Protein AF-A0A1Y4E0X8-F1 (afdb_monomer)

Solvent-accessible surface area (backbone atoms only — not comparable to full-atom values): 21420 Å² total; per-residue (Å²): 128,78,80,80,77,71,73,82,82,78,72,75,90,82,81,63,58,83,74,52,47,61,53,44,52,54,48,51,46,32,25,56,61,31,50,61,49,74,66,52,48,53,46,48,43,53,48,13,57,35,40,37,44,26,56,31,36,30,17,89,86,7,57,46,19,72,72,68,76,46,65,45,59,76,66,28,50,61,34,52,53,50,47,47,72,42,53,36,36,41,10,52,55,44,8,28,52,52,10,27,52,53,22,53,77,69,72,44,65,35,83,57,36,13,52,48,11,38,52,33,38,51,48,42,49,71,73,42,78,41,96,90,70,42,78,42,63,63,47,58,59,28,4,49,77,16,34,64,48,15,49,55,35,8,56,50,39,40,51,46,27,51,55,38,63,69,38,69,88,46,41,55,81,70,64,89,88,52,58,68,73,62,36,54,56,55,26,41,45,52,21,49,50,53,36,42,48,52,34,42,50,52,34,52,55,27,50,76,73,73,46,51,55,57,58,50,43,42,62,74,46,48,49,57,51,47,54,43,61,67,29,75,66,38,39,51,54,52,50,44,50,42,38,50,35,39,25,66,66,38,69,34,64,30,48,48,40,54,64,49,47,60,53,17,44,33,32,21,48,54,17,32,54,27,47,73,71,74,42,81,58,79,46,72,67,20,56,43,42,45,37,21,35,31,23,33,9,12,78,37,26,37,39,20,45,33,50,25,36,67,74,68,52,85,52,65,69,61,42,50,39,30,60,65,22,44,65,46,12,48,36,27,41,25,61,58,42,42,72,62,39,78,34,42,76,25,72,72,48,35,52,41,26,34,49,34,23,52,50,11,46,52,53,46,47,50,34,34,78,72,62,50,14,50,61,41,42,33,54,46,45,70,50,40,39,33,46,58,32,27,18,49,13,26,60,63,27,63,39,21,29,52,48,30,50,50,39,44,52,52,29,20,61,58,29,38,63,46,49,52,51,58,61,51,57,50,66,62,72,80,103

Nearest PDB structures (foldseek):
  3qnq-assembly2_C  TM=8.781E-01  e=4.950E-21  Bacillus cereus ATCC 10987
  6fmr-assembly1_A  TM=1.402E-01  e=3.429E-01  Streptococcus thermophilus LMG 18311
  8zfq-assembly1_B-2  TM=2.681E-01  e=4.542E+00  Homo sapiens

Sequence (431 aa):
METLWSAPYSCSQKEVHPVASKNYELVSFIRESGTASPAEIAERFSVGTRTVYNSVILGDGGILNALFGTPFTEAQQLGAAISSASMSVLALLLSFTVARVLAENYGLDTSIADTCSVVCFLCLTPFVTSDDWGEVVATSYLGSTGMFTAIITSLLAVEVYRFFMSFKALVIKMPDEVPPAIARSINAIIPVTLTVIVFGLVRVATNLAGTPVNDLITTFVQAPVLSLVSSPVGVAVIYFLYMLLWGFGIHSAGIMNGVLEPLYLISLNANAEAIAAGEAATNVLTKPFLDSVAFMGGAGNMLALVVAILIISRRQDYRTIAKIGFVPGLFNISEPIMFGLPVVMNPILIVPMILVTLAGLGIGALATVTGFMGYTYVLTPWITPPLLGGLLSTGLNIGAVITCAVIFVVSVLIYMPFVKAMDAAVTTEEK

Structure (mmCIF, N/CA/C/O backbone):
data_AF-A0A1Y4E0X8-F1
#
_entry.id   AF-A0A1Y4E0X8-F1
#
loop_
_atom_site.group_PDB
_atom_site.id
_atom_site.type_symbol
_atom_site.label_atom_id
_atom_site.label_alt_id
_atom_site.label_comp_id
_atom_site.label_asym_id
_atom_site.label_entity_id
_atom_site.label_seq_id
_atom_site.pdbx_PDB_ins_code
_atom_site.Cartn_x
_atom_site.Cartn_y
_atom_site.Cartn_z
_atom_site.occupancy
_atom_site.B_iso_or_equiv
_atom_site.auth_seq_id
_atom_site.auth_comp_id
_atom_site.auth_asym_id
_atom_site.auth_atom_id
_atom_site.pdbx_PDB_model_num
ATOM 1 N N . MET A 1 1 ? -1.841 -25.509 9.424 1.00 30.50 1 MET A N 1
ATOM 2 C CA . MET A 1 1 ? -2.008 -24.135 8.898 1.00 30.50 1 MET A CA 1
ATOM 3 C C . MET A 1 1 ? -2.381 -24.115 7.412 1.00 30.50 1 MET A C 1
ATOM 5 O O . MET A 1 1 ? -3.008 -23.153 7.006 1.00 30.50 1 MET A O 1
ATOM 9 N N . GLU A 1 2 ? -2.127 -25.177 6.631 1.00 22.92 2 GLU A N 1
ATOM 10 C CA . GLU A 1 2 ? -2.588 -25.302 5.226 1.00 22.92 2 GLU A CA 1
ATOM 11 C C . GLU A 1 2 ? -4.078 -25.668 5.051 1.00 22.92 2 GLU A C 1
ATOM 13 O O . GLU A 1 2 ? -4.635 -25.503 3.975 1.00 22.92 2 GLU A O 1
ATOM 18 N N . THR A 1 3 ? -4.771 -26.121 6.098 1.00 24.50 3 THR A N 1
ATOM 19 C CA . THR A 1 3 ? -6.153 -26.634 6.004 1.00 24.50 3 THR A CA 1
ATOM 20 C C . THR A 1 3 ? -7.260 -25.585 6.166 1.00 24.50 3 THR A C 1
ATOM 22 O O . THR A 1 3 ? -8.432 -25.940 6.120 1.00 24.50 3 THR A O 1
ATOM 25 N N . LEU A 1 4 ? -6.923 -24.301 6.342 1.00 24.98 4 LEU A N 1
ATOM 26 C CA . LEU A 1 4 ? -7.908 -23.204 6.418 1.00 24.98 4 LEU A CA 1
ATOM 27 C C . LEU A 1 4 ? -8.063 -22.426 5.099 1.00 24.98 4 LEU A C 1
ATOM 29 O O . LEU A 1 4 ? -8.982 -21.625 4.979 1.00 24.98 4 LEU A O 1
ATOM 33 N N . TRP A 1 5 ? -7.213 -22.696 4.103 1.00 27.72 5 TRP A N 1
ATOM 34 C CA . TRP A 1 5 ? -7.250 -22.051 2.782 1.00 27.72 5 TRP A CA 1
ATOM 35 C C . TRP A 1 5 ? -7.948 -22.895 1.700 1.00 27.72 5 TRP A C 1
ATOM 37 O O . TRP A 1 5 ? -8.078 -22.454 0.563 1.00 27.72 5 TRP A O 1
ATOM 47 N N . SER A 1 6 ? -8.433 -24.094 2.036 1.00 25.33 6 SER A N 1
ATOM 48 C CA . SER A 1 6 ? -9.014 -25.059 1.091 1.00 25.33 6 SER A CA 1
ATOM 49 C C . SER A 1 6 ? -10.540 -25.205 1.201 1.00 25.33 6 SER A C 1
ATOM 51 O O . SER A 1 6 ? -11.072 -26.310 1.103 1.00 25.33 6 SER A O 1
ATOM 53 N N . ALA A 1 7 ? -11.275 -24.103 1.380 1.00 24.39 7 ALA A N 1
ATOM 54 C CA . ALA A 1 7 ? -12.729 -24.121 1.205 1.00 24.39 7 ALA A CA 1
ATOM 55 C C . ALA A 1 7 ? -13.078 -23.980 -0.295 1.00 24.39 7 ALA A C 1
ATOM 57 O O . ALA A 1 7 ? -12.732 -22.964 -0.906 1.00 24.39 7 ALA A O 1
ATOM 58 N N . PRO A 1 8 ? -13.757 -24.960 -0.919 1.00 29.34 8 PRO A N 1
ATOM 59 C CA . PRO A 1 8 ? -14.080 -24.911 -2.335 1.00 29.34 8 PRO A CA 1
ATOM 60 C C . PRO A 1 8 ? -15.338 -24.062 -2.538 1.00 29.34 8 PRO A C 1
ATOM 62 O O . PRO A 1 8 ? -16.456 -24.554 -2.421 1.00 29.34 8 PRO A O 1
ATOM 65 N N . TYR A 1 9 ? -15.184 -22.787 -2.892 1.00 29.61 9 TYR A N 1
ATOM 66 C CA . TYR A 1 9 ? -16.285 -22.046 -3.512 1.00 29.61 9 TYR A CA 1
ATOM 67 C C . TYR A 1 9 ? -16.319 -22.368 -5.007 1.00 29.61 9 TYR A C 1
ATOM 69 O O . TYR A 1 9 ? -15.862 -21.601 -5.852 1.00 29.61 9 TYR A O 1
ATOM 77 N N . SER A 1 10 ? -16.862 -23.540 -5.339 1.00 28.20 10 SER A N 1
ATOM 78 C CA . SER A 1 10 ? -17.261 -23.872 -6.704 1.00 28.20 10 SER A CA 1
ATOM 79 C C . SER A 1 10 ? -18.557 -23.130 -7.044 1.00 28.20 10 SER A C 1
ATOM 81 O O . SER A 1 10 ? -19.648 -23.693 -6.957 1.00 28.20 10 SER A O 1
ATOM 83 N N . CYS A 1 11 ? -18.459 -21.862 -7.439 1.00 27.19 11 CYS A N 1
ATOM 84 C CA . CYS A 1 11 ? -19.499 -21.285 -8.285 1.00 27.19 11 CYS A CA 1
ATOM 85 C C . CYS A 1 11 ? -19.270 -21.853 -9.691 1.00 27.19 11 CYS A C 1
ATOM 87 O O . CYS A 1 11 ? -18.208 -21.654 -10.282 1.00 27.19 11 CYS A O 1
ATOM 89 N N . SER A 1 12 ? -20.203 -22.668 -10.183 1.00 27.20 12 SER A N 1
ATOM 90 C CA . SER A 1 12 ? -20.061 -23.382 -11.4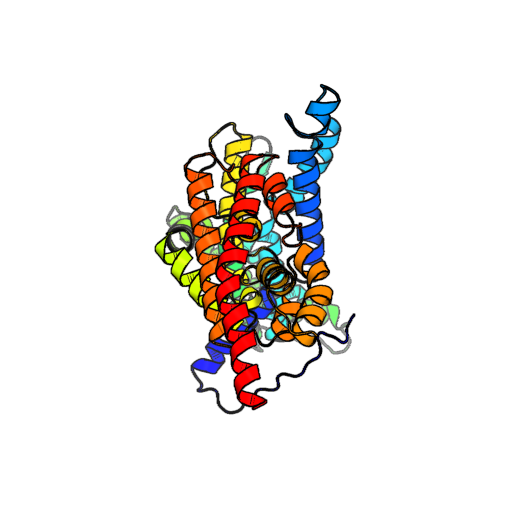51 1.00 27.20 12 SER A CA 1
ATOM 91 C C . SER A 1 12 ? -19.784 -22.412 -12.603 1.00 27.20 12 SER A C 1
ATOM 93 O O . SER A 1 12 ? -20.603 -21.542 -12.889 1.00 27.20 12 SER A O 1
ATOM 95 N N . GLN A 1 13 ? -18.670 -22.615 -13.310 1.00 34.91 13 GLN A N 1
ATOM 96 C CA . GLN A 1 13 ? -18.191 -21.831 -14.461 1.00 34.91 13 GLN A CA 1
ATOM 97 C C . GLN A 1 13 ? -19.121 -21.808 -15.700 1.00 34.91 13 GLN A C 1
ATOM 99 O O . GLN A 1 13 ? -18.680 -21.460 -16.792 1.00 34.91 13 GLN A O 1
ATOM 104 N N . LYS A 1 14 ? -20.393 -22.208 -15.598 1.00 28.78 14 LYS A N 1
ATOM 105 C CA . LYS A 1 14 ? -21.237 -22.467 -16.776 1.00 28.78 14 LYS A CA 1
ATOM 106 C C . LYS A 1 14 ? -22.187 -21.346 -17.197 1.00 28.78 14 LYS A C 1
ATOM 108 O O . LYS A 1 14 ? -22.789 -21.486 -18.254 1.00 28.78 14 LYS A O 1
ATOM 113 N N . GLU A 1 15 ? -22.282 -20.229 -16.475 1.00 34.38 15 GLU A N 1
ATOM 114 C CA . GLU A 1 15 ? -23.255 -19.169 -16.813 1.00 34.38 15 GLU A CA 1
ATOM 115 C C . GLU A 1 15 ? -22.684 -17.745 -16.745 1.00 34.38 15 GLU A C 1
ATOM 117 O O . GLU A 1 15 ? -23.309 -16.826 -16.223 1.00 34.38 15 GLU A O 1
ATOM 122 N N . VAL A 1 16 ? -21.490 -17.527 -17.300 1.00 39.81 16 VAL A N 1
ATOM 123 C CA . VAL A 1 16 ? -20.944 -16.172 -17.461 1.00 39.81 16 VAL A CA 1
ATOM 124 C C . VAL A 1 16 ? -20.907 -15.822 -18.948 1.00 39.81 16 VAL A C 1
ATOM 126 O O . VAL A 1 16 ? -20.209 -16.451 -19.737 1.00 39.81 16 VAL A O 1
ATOM 129 N N . HIS A 1 17 ? -21.706 -14.821 -19.327 1.00 33.09 17 HIS A N 1
ATOM 130 C CA . HIS A 1 17 ? -21.802 -14.257 -20.678 1.00 33.09 17 HIS A CA 1
ATOM 131 C C . HIS A 1 17 ? -20.389 -13.980 -21.261 1.00 33.09 17 HIS A C 1
ATOM 133 O O . HIS A 1 17 ? -19.529 -13.516 -20.510 1.00 33.09 17 HIS A O 1
ATOM 139 N N . PRO A 1 18 ? -20.119 -14.166 -22.572 1.00 32.75 18 PRO A N 1
ATOM 140 C CA . PRO A 1 18 ? -18.762 -14.103 -23.158 1.00 32.75 18 PRO A CA 1
ATOM 141 C C . PRO A 1 18 ? -17.970 -12.800 -22.929 1.00 32.75 18 PRO A C 1
ATOM 143 O O . PRO A 1 18 ? -16.755 -12.761 -23.093 1.00 32.75 18 PRO A O 1
ATOM 146 N N . VAL A 1 19 ? -18.656 -11.711 -22.572 1.00 33.28 19 VAL A N 1
ATOM 147 C CA . VAL A 1 19 ? -18.046 -10.410 -22.240 1.00 33.28 19 VAL A CA 1
ATOM 148 C C . VAL A 1 19 ? -17.583 -10.364 -20.778 1.00 33.28 19 VAL A C 1
ATOM 150 O O . VAL A 1 19 ? -16.605 -9.698 -20.453 1.00 33.28 19 VAL A O 1
ATOM 153 N N . ALA A 1 20 ? -18.245 -11.107 -19.892 1.00 29.34 20 ALA A N 1
ATOM 154 C CA . ALA A 1 20 ? -17.887 -11.206 -18.487 1.00 29.34 20 ALA A CA 1
ATOM 155 C C . ALA A 1 20 ? -16.777 -12.242 -18.236 1.00 29.34 20 ALA A C 1
ATOM 157 O O . ALA A 1 20 ? -16.026 -12.054 -17.290 1.00 29.34 20 ALA A O 1
ATOM 158 N N . SER A 1 21 ? -16.577 -13.253 -19.096 1.00 31.05 21 SER A N 1
ATOM 159 C CA . SER A 1 21 ? -15.474 -14.222 -18.942 1.00 31.05 21 SER A CA 1
ATOM 160 C C . SER A 1 21 ? -14.084 -13.605 -19.163 1.00 31.05 21 SER A C 1
ATOM 162 O O . SER A 1 21 ? -13.185 -13.851 -18.368 1.00 31.05 21 SER A O 1
ATOM 164 N N . LYS A 1 22 ? -13.918 -12.726 -20.164 1.00 35.12 22 LYS A N 1
ATOM 165 C CA . LYS A 1 22 ? -12.652 -11.997 -20.398 1.00 35.12 22 LYS A CA 1
ATOM 166 C C . LYS A 1 22 ? -12.319 -10.994 -19.290 1.00 35.12 22 LYS A C 1
ATOM 168 O O . LYS A 1 22 ? -11.162 -10.847 -18.916 1.00 35.12 22 LYS A O 1
ATOM 173 N N . ASN A 1 23 ? -13.333 -10.318 -18.749 1.00 36.16 23 ASN A N 1
ATOM 174 C CA . ASN A 1 23 ? -13.146 -9.420 -17.607 1.00 36.16 23 ASN A CA 1
ATOM 175 C C . ASN A 1 23 ? -12.895 -10.204 -16.311 1.00 36.16 23 ASN A C 1
ATOM 177 O O . ASN A 1 23 ? -12.172 -9.723 -15.445 1.00 36.16 23 ASN A O 1
ATOM 181 N N . TYR A 1 24 ? -13.447 -11.415 -16.185 1.00 35.25 24 TYR A N 1
ATOM 182 C CA . TYR A 1 24 ? -13.204 -12.290 -15.043 1.00 35.25 24 TYR A CA 1
ATOM 183 C C . TYR A 1 24 ? -11.767 -12.806 -15.020 1.00 35.25 24 TYR A C 1
ATOM 185 O O . TYR A 1 24 ? -11.182 -12.793 -13.950 1.00 35.25 24 TYR A O 1
ATOM 193 N N . GLU A 1 25 ? -11.181 -13.171 -16.167 1.00 39.72 25 GLU A N 1
ATOM 194 C CA . GLU A 1 25 ? -9.767 -13.577 -16.260 1.00 39.72 25 GLU A CA 1
ATOM 195 C C . GLU A 1 25 ? -8.813 -12.449 -15.856 1.00 39.72 25 GLU A C 1
ATOM 197 O O . GLU A 1 25 ? -7.894 -12.680 -15.079 1.00 39.72 25 GLU A O 1
ATOM 202 N N . LEU A 1 26 ? -9.057 -11.213 -16.308 1.00 38.06 26 LEU A N 1
ATOM 203 C CA . LEU A 1 26 ? -8.239 -10.059 -15.923 1.00 38.06 26 LEU A CA 1
ATOM 204 C C . LEU A 1 26 ? -8.393 -9.723 -14.430 1.00 38.06 26 LEU A C 1
ATOM 206 O O . LEU A 1 26 ? -7.417 -9.399 -13.763 1.00 38.06 26 LEU A O 1
ATOM 210 N N . VAL A 1 27 ? -9.608 -9.818 -13.883 1.00 35.59 27 VAL A N 1
ATOM 211 C CA . VAL A 1 27 ? -9.885 -9.542 -12.462 1.00 35.59 27 VAL A CA 1
ATOM 212 C C . VAL A 1 27 ? -9.401 -10.678 -11.554 1.00 35.59 27 VAL A C 1
ATOM 214 O O . VAL A 1 27 ? -8.907 -10.400 -10.462 1.00 35.59 27 VAL A O 1
ATOM 217 N N . SER A 1 28 ? -9.487 -11.942 -11.979 1.00 36.09 28 SER A N 1
ATOM 218 C CA . SER A 1 28 ? -8.912 -13.089 -11.265 1.00 36.09 28 SER A CA 1
ATOM 219 C C . SER A 1 28 ? -7.389 -13.071 -11.323 1.00 36.09 28 SER A C 1
ATOM 221 O O . SER A 1 28 ? -6.748 -13.369 -10.323 1.00 36.09 28 SER A O 1
ATOM 223 N N . PHE A 1 29 ? -6.821 -12.631 -12.445 1.00 45.03 29 PHE A N 1
ATOM 224 C CA . PHE A 1 29 ? -5.398 -12.366 -12.597 1.00 45.03 29 PHE A CA 1
ATOM 225 C C . PHE A 1 29 ? -4.934 -11.214 -11.695 1.00 45.03 29 PHE A C 1
ATOM 227 O O . PHE A 1 29 ? -3.963 -11.377 -10.966 1.00 45.03 29 PHE A O 1
ATOM 234 N N . ILE A 1 30 ? -5.657 -10.085 -11.639 1.00 35.53 30 ILE A N 1
ATOM 235 C CA . ILE A 1 30 ? -5.370 -9.010 -10.672 1.00 35.53 30 ILE A CA 1
ATOM 236 C C . ILE A 1 30 ? -5.469 -9.554 -9.239 1.00 35.53 30 ILE A C 1
ATOM 238 O O . ILE A 1 30 ? -4.608 -9.259 -8.417 1.00 35.53 30 ILE A O 1
ATOM 242 N N . ARG A 1 31 ? -6.454 -10.415 -8.957 1.00 39.81 31 ARG A N 1
ATOM 243 C CA . ARG A 1 31 ? -6.625 -11.069 -7.653 1.00 39.81 31 ARG A CA 1
ATOM 244 C C . ARG A 1 31 ? -5.443 -11.964 -7.263 1.00 39.81 31 ARG A C 1
ATOM 246 O O . ARG A 1 31 ? -5.019 -11.917 -6.115 1.00 39.81 31 ARG A O 1
ATOM 253 N N . GLU A 1 32 ? -4.926 -12.759 -8.193 1.00 40.31 32 GLU A N 1
ATOM 254 C CA . GLU A 1 32 ? -3.782 -13.664 -7.981 1.00 40.31 32 GLU A CA 1
ATOM 255 C C . GLU A 1 32 ? -2.438 -12.922 -7.994 1.00 40.31 32 GLU A C 1
ATOM 257 O O . GLU A 1 32 ? -1.543 -13.247 -7.222 1.00 40.31 32 GLU A O 1
ATOM 262 N N . SER A 1 33 ? -2.315 -11.852 -8.781 1.00 36.56 33 SER A N 1
ATOM 263 C CA . SER A 1 33 ? -1.169 -10.931 -8.732 1.00 36.56 33 SER A CA 1
ATOM 264 C C . SER A 1 33 ? -1.169 -10.041 -7.476 1.00 36.56 33 SER A C 1
ATOM 266 O O . SER A 1 33 ? -0.126 -9.545 -7.064 1.00 36.56 33 SER A O 1
ATOM 268 N N . GLY A 1 34 ? -2.336 -9.847 -6.846 1.00 35.53 34 GLY A N 1
ATOM 269 C CA . GLY A 1 34 ? -2.512 -9.137 -5.577 1.00 35.53 34 GLY A CA 1
ATOM 270 C C . GLY A 1 34 ? -2.310 -10.018 -4.341 1.00 35.53 34 GLY A C 1
ATOM 271 O O . GLY A 1 34 ? -2.063 -9.494 -3.251 1.00 35.53 34 GLY A O 1
ATOM 272 N N . THR A 1 35 ? -2.376 -11.349 -4.479 1.00 38.19 35 THR A N 1
ATOM 273 C CA . THR A 1 35 ? -1.882 -12.271 -3.451 1.00 38.19 35 THR A CA 1
ATOM 274 C C . THR A 1 35 ? -0.369 -12.309 -3.540 1.00 38.19 35 THR A C 1
ATOM 276 O O . THR A 1 35 ? 0.193 -13.106 -4.284 1.00 38.19 35 THR A O 1
ATOM 279 N N . ALA A 1 36 ? 0.276 -11.414 -2.790 1.00 39.56 36 ALA A N 1
ATOM 280 C CA . ALA A 1 36 ? 1.721 -11.398 -2.649 1.00 39.56 36 ALA A CA 1
ATOM 281 C C . ALA A 1 36 ? 2.215 -12.828 -2.386 1.00 39.56 36 ALA A C 1
ATOM 283 O O . ALA A 1 36 ? 1.781 -13.479 -1.427 1.00 39.56 36 ALA A O 1
ATOM 284 N N . SER A 1 37 ? 3.090 -13.332 -3.253 1.00 42.19 37 SER A N 1
ATOM 285 C CA . SER A 1 37 ? 3.738 -14.624 -3.049 1.00 42.19 37 SER A CA 1
ATOM 286 C C . SER A 1 37 ? 4.379 -14.660 -1.651 1.00 42.19 37 SER A C 1
ATOM 288 O O . SER A 1 37 ? 4.743 -13.611 -1.109 1.00 42.19 37 SER A O 1
ATOM 290 N N . PRO A 1 38 ? 4.581 -15.835 -1.029 1.00 36.41 38 PRO A N 1
ATOM 291 C CA . PRO A 1 38 ? 5.284 -15.914 0.253 1.00 36.41 38 PRO A CA 1
ATOM 292 C C . PRO A 1 38 ? 6.636 -15.176 0.252 1.00 36.41 38 PRO A C 1
ATOM 294 O O . PRO A 1 38 ? 7.039 -14.635 1.280 1.00 36.41 38 PRO A O 1
ATOM 297 N N . ALA A 1 39 ? 7.296 -15.100 -0.910 1.00 35.91 39 ALA A N 1
ATOM 298 C CA . ALA A 1 39 ? 8.505 -14.313 -1.126 1.00 35.91 39 ALA A CA 1
ATOM 299 C C . ALA A 1 39 ? 8.250 -12.797 -1.054 1.00 35.91 39 ALA A C 1
ATOM 301 O O . ALA A 1 39 ? 8.966 -12.114 -0.330 1.00 35.91 39 ALA A O 1
ATOM 302 N N . GLU A 1 40 ? 7.212 -12.272 -1.709 1.00 46.50 40 GLU A N 1
ATOM 303 C CA . GLU A 1 40 ? 6.833 -10.850 -1.626 1.00 46.50 40 GLU A CA 1
ATOM 304 C C . GLU A 1 40 ? 6.353 -10.461 -0.223 1.00 46.50 40 GLU A C 1
ATOM 306 O O . GLU A 1 40 ? 6.643 -9.364 0.246 1.00 46.50 40 GLU A O 1
ATOM 311 N N . ILE A 1 41 ? 5.651 -11.347 0.490 1.00 44.16 41 ILE A N 1
ATOM 312 C CA . ILE A 1 41 ? 5.268 -11.107 1.891 1.00 44.16 41 ILE A CA 1
ATOM 313 C C . ILE A 1 41 ? 6.518 -11.048 2.776 1.00 44.16 41 ILE A C 1
ATOM 315 O O . ILE A 1 41 ? 6.646 -10.133 3.592 1.00 44.16 41 ILE A O 1
ATOM 319 N N . ALA A 1 42 ? 7.449 -11.992 2.611 1.00 42.44 42 ALA A N 1
ATOM 320 C CA . ALA A 1 42 ? 8.708 -12.010 3.352 1.00 42.44 42 ALA A CA 1
ATOM 321 C C . ALA A 1 42 ? 9.587 -10.793 3.025 1.00 42.44 42 ALA A C 1
ATOM 323 O O . ALA A 1 42 ? 10.203 -10.215 3.924 1.00 42.44 42 ALA A O 1
ATOM 324 N N . GLU A 1 43 ? 9.604 -10.364 1.765 1.00 53.09 43 GLU A N 1
ATOM 325 C CA . GLU A 1 43 ? 10.291 -9.157 1.324 1.00 53.09 43 GLU A CA 1
ATOM 326 C C . GLU A 1 43 ? 9.659 -7.914 1.952 1.00 53.09 43 GLU A C 1
ATOM 328 O O . GLU A 1 43 ? 10.338 -7.196 2.681 1.00 53.09 43 GLU A O 1
ATOM 333 N N . ARG A 1 44 ? 8.351 -7.695 1.777 1.00 54.06 44 ARG A N 1
ATOM 334 C CA . ARG A 1 44 ? 7.623 -6.551 2.355 1.00 54.06 44 ARG A CA 1
ATOM 335 C C . ARG A 1 44 ? 7.767 -6.492 3.875 1.00 54.06 44 ARG A C 1
ATOM 337 O O . ARG A 1 44 ? 7.913 -5.409 4.443 1.00 54.06 44 ARG A O 1
ATOM 344 N N . PHE A 1 45 ? 7.778 -7.647 4.539 1.00 53.94 45 PHE A N 1
ATOM 345 C CA . PHE A 1 45 ? 8.038 -7.742 5.973 1.00 53.94 45 PHE A CA 1
ATOM 346 C C . PHE A 1 45 ? 9.485 -7.362 6.329 1.00 53.94 45 PHE A C 1
ATOM 348 O O . PHE A 1 45 ? 9.700 -6.600 7.274 1.00 53.94 45 PHE A O 1
ATOM 355 N N . SER A 1 46 ? 10.475 -7.844 5.569 1.00 53.22 46 SER A N 1
ATOM 356 C CA . SER A 1 46 ? 11.894 -7.493 5.740 1.00 53.22 46 SER A CA 1
ATOM 357 C C . SER A 1 46 ? 12.142 -5.999 5.517 1.00 53.22 46 SER A C 1
ATOM 359 O O . SER A 1 46 ? 12.815 -5.367 6.332 1.00 53.22 46 SER A O 1
ATOM 361 N N . VAL A 1 47 ? 11.556 -5.419 4.467 1.00 57.75 47 VAL A N 1
ATOM 362 C CA . VAL A 1 47 ? 11.651 -3.988 4.152 1.00 57.75 47 VAL A CA 1
ATOM 363 C C . VAL A 1 47 ? 11.023 -3.176 5.273 1.00 57.75 47 VAL A C 1
ATOM 365 O O . VAL A 1 47 ? 11.721 -2.386 5.901 1.00 57.75 47 VAL A O 1
ATOM 368 N N . GLY A 1 48 ? 9.759 -3.439 5.616 1.00 57.50 48 GLY A N 1
ATOM 369 C CA . GLY A 1 48 ? 9.062 -2.642 6.622 1.00 57.50 48 GLY A CA 1
ATOM 370 C C . GLY A 1 48 ? 9.695 -2.720 8.014 1.00 57.50 48 GLY A C 1
ATOM 371 O O . GLY A 1 48 ? 9.862 -1.703 8.686 1.00 57.50 48 GLY A O 1
ATOM 372 N N . THR A 1 49 ? 10.149 -3.904 8.436 1.00 58.59 49 THR A N 1
ATOM 373 C CA . THR A 1 49 ? 10.846 -4.066 9.727 1.00 58.59 49 THR A CA 1
ATOM 374 C C . THR A 1 49 ? 12.167 -3.289 9.762 1.00 58.59 49 THR A C 1
ATOM 376 O O . THR A 1 49 ? 12.548 -2.743 10.800 1.00 58.59 49 THR A O 1
ATOM 379 N N . ARG A 1 50 ? 12.872 -3.191 8.630 1.00 61.75 50 ARG A N 1
ATOM 380 C CA . ARG A 1 50 ? 14.159 -2.486 8.546 1.00 61.75 50 ARG A CA 1
ATOM 381 C C . ARG A 1 50 ? 14.003 -0.987 8.354 1.00 61.75 50 ARG A C 1
ATOM 383 O O . ARG A 1 50 ? 14.779 -0.251 8.955 1.00 61.75 50 ARG A O 1
ATOM 390 N N . THR A 1 51 ? 13.016 -0.522 7.589 1.00 62.78 51 THR A N 1
ATOM 391 C CA . THR A 1 51 ? 12.704 0.911 7.500 1.00 62.78 51 THR A CA 1
ATOM 392 C C . THR A 1 51 ? 12.354 1.444 8.886 1.00 62.78 51 THR A C 1
ATOM 394 O O . THR A 1 51 ? 12.900 2.461 9.299 1.00 62.78 51 THR A O 1
ATOM 397 N N . VAL A 1 52 ? 11.573 0.695 9.673 1.00 63.56 52 VAL A N 1
ATOM 398 C CA . VAL A 1 52 ? 11.369 1.002 11.097 1.00 63.56 52 VAL A CA 1
ATOM 399 C C . VAL A 1 52 ? 12.702 1.033 11.854 1.00 63.56 52 VAL A C 1
ATOM 401 O O . VAL A 1 52 ? 12.997 2.003 12.544 1.00 63.56 52 VAL A O 1
ATOM 404 N N . TYR A 1 53 ? 13.556 0.021 11.713 1.00 66.81 53 TYR A N 1
ATOM 405 C CA . TYR A 1 53 ? 14.828 -0.007 12.438 1.00 66.81 53 TYR A CA 1
ATOM 406 C C . TYR A 1 53 ? 15.741 1.197 12.126 1.00 66.81 53 TYR A C 1
ATOM 408 O O . TYR A 1 53 ? 16.260 1.823 13.049 1.00 66.81 53 TYR A O 1
ATOM 416 N N . ASN A 1 54 ? 15.896 1.601 10.862 1.00 65.94 54 ASN A N 1
ATOM 417 C CA . ASN A 1 54 ? 16.758 2.750 10.547 1.00 65.94 54 ASN A CA 1
ATOM 418 C C . ASN A 1 54 ? 16.102 4.081 10.841 1.00 65.94 54 ASN A C 1
ATOM 420 O O . ASN A 1 54 ? 16.746 4.947 11.413 1.00 65.94 54 ASN A O 1
ATOM 424 N N . SER A 1 55 ? 14.853 4.265 10.421 1.00 64.56 55 SER A N 1
ATOM 425 C CA . SER A 1 55 ? 14.211 5.576 10.469 1.00 64.56 55 SER A CA 1
ATOM 426 C C . SER A 1 55 ? 13.681 5.896 11.863 1.00 64.56 55 SER A C 1
ATOM 428 O O . SER A 1 55 ? 13.629 7.062 12.233 1.00 64.56 55 SER A O 1
ATOM 430 N N . VAL A 1 56 ? 13.308 4.877 12.645 1.00 67.25 56 VAL A N 1
ATOM 431 C CA . VAL A 1 56 ? 12.675 5.048 13.960 1.00 67.25 56 VAL A CA 1
ATOM 432 C C . VAL A 1 56 ? 13.614 4.703 15.116 1.00 67.25 56 VAL A C 1
ATOM 434 O O . VAL A 1 56 ? 13.620 5.399 16.131 1.00 67.25 56 VAL A O 1
ATOM 437 N N . ILE A 1 57 ? 14.411 3.637 15.003 1.00 68.06 57 ILE A N 1
ATOM 438 C CA . ILE A 1 57 ? 15.267 3.186 16.114 1.00 68.06 57 ILE A CA 1
ATOM 439 C C . ILE A 1 57 ? 16.641 3.859 16.055 1.00 68.06 57 ILE A C 1
ATOM 441 O O . ILE A 1 57 ? 17.067 4.449 17.049 1.00 68.06 57 ILE A O 1
ATOM 445 N N . LEU A 1 58 ? 17.318 3.794 14.906 1.00 69.88 58 LEU A N 1
ATOM 446 C CA . LEU A 1 58 ? 18.693 4.279 14.748 1.00 69.88 58 LEU A CA 1
ATOM 447 C C . LEU A 1 58 ? 18.811 5.724 14.250 1.00 69.88 58 LEU A C 1
ATOM 449 O O . LEU A 1 58 ? 19.886 6.299 14.395 1.00 69.88 58 LEU A O 1
ATOM 453 N N . GLY A 1 59 ? 17.759 6.271 13.636 1.00 61.97 59 GLY A N 1
ATOM 454 C CA . GLY A 1 59 ? 17.724 7.547 12.910 1.00 61.97 59 GLY A CA 1
ATOM 455 C C . GLY A 1 59 ? 18.127 8.770 13.735 1.00 61.97 59 GLY A C 1
ATOM 456 O O . GLY A 1 59 ? 18.126 8.731 14.968 1.00 61.97 59 GLY A O 1
ATOM 457 N N . ASP A 1 60 ? 18.430 9.883 13.065 1.00 57.66 60 ASP A N 1
ATOM 458 C CA . ASP A 1 60 ? 18.528 11.179 13.744 1.00 57.66 60 ASP A CA 1
ATOM 459 C C . ASP A 1 60 ? 17.161 11.553 14.333 1.00 57.66 60 ASP A C 1
ATOM 461 O O . ASP A 1 60 ? 16.165 11.628 13.620 1.00 57.66 60 ASP A O 1
ATOM 465 N N . GLY A 1 61 ? 17.097 11.698 15.663 1.00 63.12 61 GLY A N 1
ATOM 466 C CA . GLY A 1 61 ? 15.836 11.816 16.411 1.00 63.12 61 GLY A CA 1
ATOM 467 C C . GLY A 1 61 ? 15.133 10.487 16.740 1.00 63.12 61 GLY A C 1
ATOM 468 O O . GLY A 1 61 ? 14.070 10.501 17.359 1.00 63.12 61 GLY A O 1
ATOM 469 N N . GLY A 1 62 ? 15.717 9.342 16.372 1.00 68.06 62 GLY A N 1
ATOM 470 C CA . GLY A 1 62 ? 15.216 8.008 16.708 1.00 68.06 62 GLY A CA 1
ATOM 471 C C . GLY A 1 62 ? 15.432 7.617 18.175 1.00 68.06 62 GLY A C 1
ATOM 472 O O . GLY A 1 62 ? 16.130 8.300 18.929 1.00 68.06 62 GLY A O 1
ATOM 473 N N . ILE A 1 63 ? 14.856 6.482 18.585 1.00 73.69 63 ILE A N 1
ATOM 474 C CA . ILE A 1 63 ? 14.848 6.022 19.990 1.00 73.69 63 ILE A CA 1
ATOM 475 C C . ILE A 1 63 ? 16.263 5.959 20.580 1.00 73.69 63 ILE A C 1
ATOM 477 O O . ILE A 1 63 ? 16.483 6.404 21.703 1.00 73.69 63 ILE A O 1
ATOM 481 N N . LEU A 1 64 ? 17.234 5.416 19.843 1.00 72.19 64 LEU A N 1
ATOM 482 C CA . LEU A 1 64 ? 18.590 5.243 20.365 1.00 72.19 64 LEU A CA 1
ATOM 483 C C . LEU A 1 64 ? 19.370 6.556 20.427 1.00 72.19 64 LEU A C 1
ATOM 485 O O . LEU A 1 64 ? 20.118 6.754 21.379 1.00 72.19 64 LEU A O 1
ATOM 489 N N . ASN A 1 65 ? 19.154 7.478 19.488 1.00 69.44 65 ASN A N 1
ATOM 490 C CA . ASN A 1 65 ? 19.735 8.816 19.581 1.00 69.44 65 ASN A CA 1
ATOM 491 C C . ASN A 1 65 ? 19.142 9.571 20.790 1.00 69.44 65 ASN A C 1
ATOM 493 O O . ASN A 1 65 ? 19.879 10.136 21.594 1.00 69.44 65 ASN A O 1
ATOM 497 N N . ALA A 1 66 ? 17.828 9.466 21.014 1.00 70.38 66 ALA A N 1
ATOM 498 C CA . ALA A 1 66 ? 17.173 10.042 22.190 1.00 70.38 66 ALA A CA 1
ATOM 499 C C . ALA A 1 66 ? 17.671 9.447 23.525 1.00 70.38 66 ALA A C 1
ATOM 501 O O . ALA A 1 66 ? 17.728 10.159 24.527 1.00 70.38 66 ALA A O 1
ATOM 502 N N . LEU A 1 67 ? 18.031 8.157 23.554 1.00 74.25 67 LEU A N 1
ATOM 503 C CA . LEU A 1 67 ? 18.501 7.469 24.764 1.00 74.25 67 LEU A CA 1
ATOM 504 C C . LEU A 1 67 ? 20.004 7.629 25.030 1.00 74.25 67 LEU A C 1
ATOM 506 O O . LEU A 1 67 ? 20.405 7.718 26.189 1.00 74.25 67 LEU A O 1
ATOM 510 N N . PHE A 1 68 ? 20.833 7.632 23.986 1.00 78.94 68 PHE A N 1
ATOM 511 C CA . PHE A 1 68 ? 22.294 7.562 24.108 1.00 78.94 68 PHE A CA 1
ATOM 512 C C . PHE A 1 68 ? 23.014 8.830 23.634 1.00 78.94 68 PHE A C 1
ATOM 514 O O . PHE A 1 68 ? 24.227 8.938 23.808 1.00 78.94 68 PHE A O 1
ATOM 521 N N . GLY A 1 69 ? 22.291 9.805 23.074 1.00 68.00 69 GLY A N 1
ATOM 522 C CA . GLY A 1 69 ? 22.832 11.097 22.646 1.00 68.00 69 GLY A CA 1
ATOM 523 C C . GLY A 1 69 ? 23.800 11.020 21.463 1.00 68.00 69 GLY A C 1
ATOM 524 O O . GLY A 1 69 ? 24.479 12.004 21.172 1.00 68.00 69 GLY A O 1
ATOM 525 N N . THR A 1 70 ? 23.899 9.865 20.802 1.00 63.50 70 THR A N 1
ATOM 526 C CA . THR A 1 70 ? 24.731 9.662 19.617 1.00 63.50 70 THR A CA 1
ATOM 527 C C . THR A 1 70 ? 23.932 8.964 18.515 1.00 63.50 70 THR A C 1
ATOM 529 O O . THR A 1 70 ? 23.237 7.975 18.776 1.00 63.50 70 THR A O 1
ATOM 532 N N . PRO A 1 71 ? 24.009 9.447 17.264 1.00 62.78 71 PRO A N 1
ATOM 533 C CA . PRO A 1 71 ? 23.451 8.724 16.136 1.00 62.78 71 PRO A CA 1
ATOM 534 C C . PRO A 1 71 ? 24.319 7.503 15.826 1.00 62.78 71 PRO A C 1
ATOM 536 O O . PRO A 1 71 ? 25.536 7.600 15.670 1.00 62.78 71 PRO A O 1
ATOM 539 N N . PHE A 1 72 ? 23.689 6.334 15.720 1.00 68.88 72 PHE A N 1
ATOM 540 C CA . PHE A 1 72 ? 24.353 5.081 15.352 1.00 68.88 72 PHE A CA 1
ATOM 541 C C . PHE A 1 72 ? 24.558 5.022 13.829 1.00 68.88 72 PHE A C 1
ATOM 543 O O . PHE A 1 72 ? 24.002 4.162 13.145 1.00 68.88 72 PHE A O 1
ATOM 550 N N . THR A 1 73 ? 25.329 5.966 13.286 1.00 67.81 73 THR A N 1
ATOM 551 C CA . THR A 1 73 ? 25.464 6.227 11.841 1.00 67.81 73 THR A CA 1
ATOM 552 C C . THR A 1 73 ? 25.964 5.020 11.044 1.00 67.81 73 THR A C 1
ATOM 554 O O . THR A 1 73 ? 25.430 4.729 9.978 1.00 67.81 73 THR A O 1
ATOM 557 N N . GLU A 1 74 ? 26.918 4.247 11.568 1.00 69.81 74 GLU A N 1
ATOM 558 C CA . GLU A 1 74 ? 27.378 3.009 10.915 1.00 69.81 74 GLU A CA 1
ATOM 559 C C . GLU A 1 74 ? 26.277 1.937 10.858 1.00 69.81 74 GLU A C 1
ATOM 561 O O . GLU A 1 74 ? 26.122 1.241 9.856 1.00 69.81 74 GLU A O 1
ATOM 566 N N . ALA A 1 75 ? 25.448 1.836 11.899 1.00 67.56 75 ALA A N 1
ATOM 567 C CA . ALA A 1 75 ? 24.319 0.911 11.908 1.00 67.56 75 ALA A CA 1
ATOM 568 C C . ALA A 1 75 ? 23.172 1.389 10.997 1.00 67.56 75 ALA A C 1
ATOM 570 O O . ALA A 1 75 ? 22.459 0.556 10.439 1.00 67.56 75 ALA A O 1
ATOM 571 N N . GLN A 1 76 ? 23.010 2.704 10.798 1.00 66.62 76 GLN A N 1
ATOM 572 C CA . GLN A 1 76 ? 22.063 3.260 9.822 1.00 66.62 76 GLN A CA 1
ATOM 573 C C . GLN A 1 76 ? 22.458 2.898 8.382 1.00 66.62 76 GLN A C 1
ATOM 575 O O . GLN A 1 76 ? 21.577 2.637 7.562 1.00 66.62 76 GLN A O 1
ATOM 580 N N . GLN A 1 77 ? 23.760 2.824 8.068 1.00 69.25 77 GLN A N 1
ATOM 581 C CA . GLN A 1 77 ? 24.225 2.439 6.728 1.00 69.25 77 GLN A CA 1
ATOM 582 C C . GLN A 1 77 ? 23.750 1.039 6.331 1.00 69.25 77 GLN A C 1
ATOM 584 O O . GLN A 1 77 ? 23.348 0.839 5.183 1.00 69.25 77 GLN A O 1
ATOM 589 N N . LEU A 1 78 ? 23.725 0.090 7.278 1.00 68.00 78 LEU A N 1
ATOM 590 C CA . LEU A 1 78 ? 23.229 -1.267 7.030 1.00 68.00 78 LEU A CA 1
ATOM 591 C C . LEU A 1 78 ? 21.820 -1.236 6.452 1.00 68.00 78 LEU A C 1
ATOM 593 O O . LEU A 1 78 ? 21.518 -1.929 5.482 1.00 68.00 78 LEU A O 1
ATOM 597 N N . GLY A 1 79 ? 20.930 -0.467 7.056 1.00 65.00 79 GLY A N 1
ATOM 598 C CA . GLY A 1 79 ? 19.559 -0.498 6.615 1.00 65.00 79 GLY A CA 1
ATOM 599 C C . GLY A 1 79 ? 19.209 0.562 5.565 1.00 65.00 79 GLY A C 1
ATOM 600 O O . GLY A 1 79 ? 18.261 0.331 4.817 1.00 65.00 79 GLY A O 1
ATOM 601 N N . ALA A 1 80 ? 20.007 1.621 5.398 1.00 69.38 80 ALA A N 1
ATOM 602 C CA . ALA A 1 80 ? 19.983 2.444 4.187 1.00 69.38 80 ALA A CA 1
ATOM 603 C C . ALA A 1 80 ? 20.314 1.599 2.943 1.00 69.38 80 ALA A C 1
ATOM 605 O O . ALA A 1 80 ? 19.593 1.660 1.946 1.00 69.38 80 ALA A O 1
ATOM 606 N N . ALA A 1 81 ? 21.330 0.730 3.031 1.00 72.19 81 ALA A N 1
ATOM 607 C CA . ALA A 1 81 ? 21.674 -0.202 1.958 1.00 72.19 81 ALA A CA 1
ATOM 608 C C . ALA A 1 81 ? 20.500 -1.129 1.603 1.00 72.19 81 ALA A C 1
ATOM 610 O O . ALA A 1 81 ? 20.219 -1.357 0.430 1.00 72.19 81 ALA A O 1
ATOM 611 N N . ILE A 1 82 ? 19.764 -1.617 2.604 1.00 68.12 82 ILE A N 1
ATOM 612 C CA . ILE A 1 82 ? 18.641 -2.541 2.386 1.00 68.12 82 ILE A CA 1
ATOM 613 C C . ILE A 1 82 ? 17.387 -1.823 1.883 1.00 68.12 82 ILE A C 1
ATOM 615 O O . ILE A 1 82 ? 16.695 -2.340 1.006 1.00 68.12 82 ILE A O 1
ATOM 619 N N . SER A 1 83 ? 17.100 -0.626 2.398 1.00 69.25 83 SER A N 1
ATOM 620 C CA . SER A 1 83 ? 16.007 0.206 1.887 1.00 69.25 83 SER A CA 1
ATOM 621 C C . SER A 1 83 ? 16.243 0.552 0.419 1.00 69.25 83 SER A C 1
ATOM 623 O O . SER A 1 83 ? 15.324 0.441 -0.385 1.00 69.25 83 SER A O 1
ATOM 625 N N . SER A 1 84 ? 17.481 0.894 0.046 1.00 74.69 84 SER A N 1
ATOM 626 C CA . SER A 1 84 ? 17.830 1.129 -1.356 1.00 74.69 84 SER A CA 1
ATOM 627 C C . SER A 1 84 ? 17.705 -0.150 -2.190 1.00 74.69 84 SER A C 1
ATOM 629 O O . SER A 1 84 ? 17.062 -0.139 -3.232 1.00 74.69 84 SER A O 1
ATOM 631 N N . ALA A 1 85 ? 18.210 -1.287 -1.705 1.00 73.50 85 ALA A N 1
ATOM 632 C CA . ALA A 1 85 ? 18.124 -2.567 -2.414 1.00 73.50 85 ALA A CA 1
ATOM 633 C C . ALA A 1 85 ? 16.692 -3.108 -2.606 1.00 73.50 85 ALA A C 1
ATOM 635 O O . ALA A 1 85 ? 16.525 -4.105 -3.297 1.00 73.50 85 ALA A O 1
ATOM 636 N N . SER A 1 86 ? 15.679 -2.483 -2.001 1.00 72.75 86 SER A N 1
ATOM 637 C CA . SER A 1 86 ? 14.269 -2.872 -2.121 1.00 72.75 86 SER A CA 1
ATOM 638 C C . SER A 1 86 ? 13.435 -1.785 -2.794 1.00 72.75 86 SER A C 1
ATOM 640 O O . SER A 1 86 ? 12.949 -1.971 -3.908 1.00 72.75 86 SER A O 1
ATOM 642 N N . MET A 1 87 ? 13.321 -0.610 -2.169 1.00 75.00 87 MET A N 1
ATOM 643 C CA . MET A 1 87 ? 12.494 0.494 -2.670 1.00 75.00 87 MET A CA 1
ATOM 644 C C . MET A 1 87 ? 12.986 1.017 -4.024 1.00 75.00 87 MET A C 1
ATOM 646 O O . MET A 1 87 ? 12.165 1.353 -4.878 1.00 75.00 87 MET A O 1
ATOM 650 N N . SER A 1 88 ? 14.304 1.034 -4.255 1.00 80.94 88 SER A N 1
ATOM 651 C CA . SER A 1 88 ? 14.894 1.530 -5.507 1.00 80.94 88 SER A CA 1
ATOM 652 C C . SER A 1 88 ? 14.780 0.550 -6.677 1.00 80.94 88 SER A C 1
ATOM 654 O O . SER A 1 88 ? 15.103 0.929 -7.798 1.00 80.94 88 SER A O 1
ATOM 656 N N . VAL A 1 89 ? 14.360 -0.698 -6.445 1.00 84.06 89 VAL A N 1
ATOM 657 C CA . VAL A 1 89 ? 14.210 -1.736 -7.490 1.00 84.06 89 VAL A CA 1
ATOM 658 C C . VAL A 1 89 ? 12.791 -2.309 -7.551 1.00 84.06 89 VAL A C 1
ATOM 660 O O . VAL A 1 89 ? 12.542 -3.309 -8.221 1.00 84.06 89 VAL A O 1
ATOM 663 N N . LEU A 1 90 ? 11.839 -1.675 -6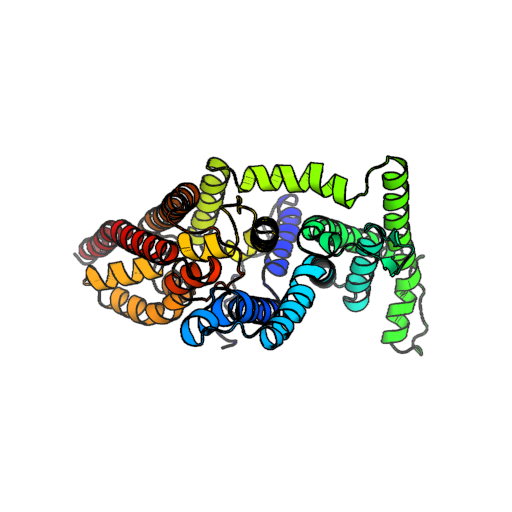.867 1.00 81.62 90 LEU A N 1
ATOM 664 C CA . LEU A 1 90 ? 10.477 -2.174 -6.714 1.00 81.62 90 LEU A CA 1
ATOM 665 C C . LEU A 1 90 ? 9.743 -2.377 -8.052 1.00 81.62 90 LEU A C 1
ATOM 667 O O . LEU A 1 90 ? 9.038 -3.370 -8.212 1.00 81.62 90 LEU A O 1
ATOM 671 N N . ALA A 1 91 ? 9.920 -1.486 -9.032 1.00 88.31 91 ALA A N 1
ATOM 672 C CA . ALA A 1 91 ? 9.332 -1.657 -10.362 1.00 88.31 91 ALA A CA 1
ATOM 673 C C . ALA A 1 91 ? 9.960 -2.829 -11.124 1.00 88.31 91 ALA A C 1
ATOM 675 O O . ALA A 1 91 ? 9.261 -3.542 -11.841 1.00 88.31 91 ALA A O 1
ATOM 676 N N . LEU A 1 92 ? 11.261 -3.069 -10.944 1.00 89.81 92 LEU A N 1
ATOM 677 C CA . LEU A 1 92 ? 11.942 -4.216 -11.545 1.00 89.81 92 LEU A CA 1
ATOM 678 C C . LEU A 1 92 ? 11.369 -5.536 -11.009 1.00 89.81 92 LEU A C 1
ATOM 680 O O . LEU A 1 92 ? 11.040 -6.428 -11.791 1.00 89.81 92 LEU A O 1
ATOM 684 N N . LEU A 1 93 ? 11.210 -5.635 -9.686 1.00 85.81 93 LEU A N 1
ATOM 685 C CA . LEU A 1 93 ? 10.626 -6.807 -9.029 1.00 85.81 93 LEU A CA 1
ATOM 686 C C . LEU A 1 93 ? 9.169 -7.013 -9.448 1.00 85.81 93 LEU A C 1
ATOM 688 O O . LEU A 1 93 ? 8.782 -8.124 -9.803 1.00 85.81 93 LEU A O 1
ATOM 692 N N . LEU A 1 94 ? 8.390 -5.932 -9.500 1.00 85.38 94 LEU A N 1
ATOM 693 C CA . LEU A 1 94 ? 7.003 -5.966 -9.956 1.00 85.38 94 LEU A CA 1
ATOM 694 C C . LEU A 1 94 ? 6.887 -6.419 -11.417 1.00 85.38 94 LEU A C 1
ATOM 696 O O . LEU A 1 94 ? 5.977 -7.170 -11.756 1.00 85.38 94 LEU A O 1
ATOM 700 N N . SER A 1 95 ? 7.820 -6.000 -12.277 1.00 91.75 95 SER A N 1
ATOM 701 C CA . SER A 1 95 ? 7.846 -6.429 -13.677 1.00 91.75 95 SER A CA 1
ATOM 702 C C . SER A 1 95 ? 8.003 -7.948 -13.806 1.00 91.75 95 SER A C 1
ATOM 704 O O . SER A 1 95 ? 7.321 -8.616 -14.589 1.00 91.75 95 SER A O 1
ATOM 706 N N . PHE A 1 96 ? 8.879 -8.511 -12.975 1.00 90.06 96 PHE A N 1
ATOM 707 C CA . PHE A 1 96 ? 9.113 -9.945 -12.909 1.00 90.06 96 PHE A CA 1
ATOM 708 C C . PHE A 1 96 ? 7.885 -10.702 -12.376 1.00 90.06 96 PHE A C 1
ATOM 710 O O . PHE A 1 96 ? 7.435 -11.665 -13.001 1.00 90.06 96 PHE A O 1
ATOM 717 N N . THR A 1 97 ? 7.311 -10.274 -11.245 1.00 85.06 97 THR A N 1
ATOM 718 C CA . THR A 1 97 ? 6.224 -11.020 -10.587 1.00 85.06 97 THR A CA 1
ATOM 719 C C . THR A 1 97 ? 4.906 -10.944 -11.354 1.00 85.06 97 THR A C 1
ATOM 721 O O . THR A 1 97 ? 4.253 -11.974 -11.533 1.00 85.06 97 THR A O 1
ATOM 724 N N . VAL A 1 98 ? 4.550 -9.780 -11.908 1.00 85.88 98 VAL A N 1
ATOM 725 C CA . VAL A 1 98 ? 3.346 -9.620 -12.746 1.00 85.88 98 VAL A CA 1
ATOM 726 C C . VAL A 1 98 ? 3.430 -10.502 -13.992 1.00 85.88 98 VAL A C 1
ATOM 728 O O . VAL A 1 98 ? 2.468 -11.198 -14.326 1.00 85.88 98 VAL A O 1
ATOM 731 N N . ALA A 1 99 ? 4.583 -10.513 -14.667 1.00 91.88 99 ALA A N 1
ATOM 732 C CA . ALA A 1 99 ? 4.782 -11.345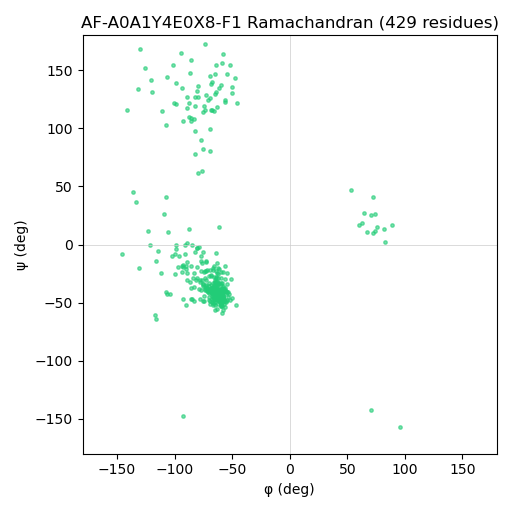 -15.847 1.00 91.88 99 ALA A CA 1
ATOM 733 C C . ALA A 1 99 ? 4.732 -12.838 -15.520 1.00 91.88 99 ALA A C 1
ATOM 735 O O . ALA A 1 99 ? 4.118 -13.607 -16.261 1.00 91.88 99 ALA A O 1
ATOM 736 N N . ARG A 1 100 ? 5.329 -13.244 -14.393 1.00 89.31 100 ARG A N 1
ATOM 737 C CA . ARG A 1 100 ? 5.295 -14.627 -13.923 1.00 89.31 100 ARG A CA 1
ATOM 738 C C . ARG A 1 100 ? 3.868 -15.119 -13.711 1.00 89.31 100 ARG A C 1
ATOM 740 O O . ARG A 1 100 ? 3.504 -16.139 -14.287 1.00 89.31 100 ARG A O 1
ATOM 747 N N . VAL A 1 101 ? 3.062 -14.390 -12.939 1.00 84.31 101 VAL A N 1
ATOM 748 C CA . VAL A 1 101 ? 1.669 -14.783 -12.659 1.00 84.31 101 VAL A CA 1
ATOM 749 C C . VAL A 1 101 ? 0.860 -14.865 -13.959 1.00 84.31 101 VAL A C 1
ATOM 751 O O . VAL A 1 101 ? 0.075 -15.792 -14.150 1.00 84.31 101 VAL A O 1
ATOM 754 N N . LEU A 1 102 ? 1.086 -13.944 -14.905 1.00 87.00 102 LEU A N 1
ATOM 755 C CA . LEU A 1 102 ? 0.343 -13.942 -16.169 1.00 87.00 102 LEU A CA 1
ATOM 756 C C . LEU A 1 102 ? 0.748 -15.127 -17.050 1.00 87.00 102 LEU A C 1
ATOM 758 O O . LEU A 1 102 ? -0.094 -15.764 -17.681 1.00 87.00 102 LEU A O 1
ATOM 762 N N . ALA A 1 103 ? 2.043 -15.441 -17.070 1.00 91.62 103 ALA A N 1
ATOM 763 C CA . ALA A 1 103 ? 2.579 -16.594 -17.772 1.00 91.62 103 ALA A CA 1
ATOM 764 C C . ALA A 1 103 ? 2.055 -17.915 -17.191 1.00 91.62 103 ALA A C 1
ATOM 766 O O . ALA A 1 103 ? 1.671 -18.787 -17.970 1.00 91.62 103 ALA A O 1
ATOM 767 N N . GLU A 1 104 ? 1.975 -18.047 -15.861 1.00 89.06 104 GLU A N 1
ATOM 768 C CA . GLU A 1 104 ? 1.384 -19.213 -15.182 1.00 89.06 104 GLU A CA 1
ATOM 769 C C . GLU A 1 104 ? -0.078 -19.403 -15.600 1.00 89.06 104 GLU A C 1
ATOM 771 O O . GLU A 1 104 ? -0.459 -20.500 -16.017 1.00 89.06 104 GLU A O 1
ATOM 776 N N . ASN A 1 105 ? -0.861 -18.321 -15.616 1.00 87.69 105 ASN A N 1
ATOM 777 C CA . ASN A 1 105 ? -2.264 -18.355 -16.037 1.00 87.69 105 ASN A CA 1
ATOM 778 C C . ASN A 1 105 ? -2.442 -18.741 -17.513 1.00 87.69 105 ASN A C 1
ATOM 780 O O . ASN A 1 105 ? -3.442 -19.361 -17.878 1.00 87.69 105 ASN A O 1
ATOM 784 N N . TYR A 1 106 ? -1.459 -18.444 -18.363 1.00 90.25 106 TYR A N 1
ATOM 785 C CA . TYR A 1 106 ? -1.439 -18.872 -19.763 1.00 90.25 106 TYR A CA 1
ATOM 786 C C . TYR A 1 106 ? -0.743 -20.214 -20.015 1.00 90.25 106 TYR A C 1
ATOM 788 O O . TYR A 1 106 ? -0.701 -20.661 -21.164 1.00 90.25 106 TYR A O 1
ATOM 796 N N . GLY A 1 107 ? -0.208 -20.874 -18.983 1.00 88.94 107 GLY A N 1
ATOM 797 C CA . GLY A 1 107 ? 0.557 -22.115 -19.129 1.00 88.94 107 GLY A CA 1
ATOM 798 C C . GLY A 1 107 ? 1.860 -21.947 -19.922 1.00 88.94 107 GLY A C 1
ATOM 799 O O . GLY A 1 107 ? 2.309 -22.889 -20.579 1.00 88.94 107 GLY A O 1
ATOM 800 N N . LEU A 1 108 ? 2.447 -20.748 -19.911 1.00 89.19 108 LEU A N 1
ATOM 801 C CA . LEU A 1 108 ? 3.732 -20.439 -20.543 1.00 89.19 108 LEU A CA 1
ATOM 802 C C . LEU A 1 108 ? 4.901 -20.772 -19.601 1.00 89.19 108 LEU A C 1
ATOM 804 O O . LEU A 1 108 ? 4.733 -20.835 -18.385 1.00 89.19 108 LEU A O 1
ATOM 808 N N . ASP A 1 109 ? 6.106 -20.964 -20.154 1.00 87.88 109 ASP A N 1
ATOM 809 C CA . ASP A 1 109 ? 7.312 -21.125 -19.328 1.00 87.88 109 ASP A CA 1
ATOM 810 C C . ASP A 1 109 ? 7.594 -19.818 -18.586 1.00 87.88 109 ASP A C 1
ATOM 812 O O . ASP A 1 109 ? 7.883 -18.783 -19.199 1.00 87.88 109 ASP A O 1
ATOM 816 N N . THR A 1 110 ? 7.497 -19.884 -17.261 1.00 88.25 110 THR A N 1
ATOM 817 C CA . THR A 1 110 ? 7.643 -18.721 -16.397 1.00 88.25 110 THR A CA 1
ATOM 818 C C . THR A 1 110 ? 9.035 -18.147 -16.471 1.00 88.25 110 THR A C 1
ATOM 820 O O . THR A 1 110 ? 9.128 -16.940 -16.619 1.00 88.25 110 THR A O 1
ATOM 823 N N . SER A 1 111 ? 10.078 -18.982 -16.520 1.00 86.62 111 SER A N 1
ATOM 824 C CA . SER A 1 111 ? 11.477 -18.531 -16.502 1.00 86.62 111 SER A CA 1
ATOM 825 C C . SER A 1 111 ? 11.890 -17.744 -17.750 1.00 86.62 111 SER A C 1
ATOM 827 O O . SER A 1 111 ? 12.879 -17.014 -17.743 1.00 86.62 111 SER A O 1
ATOM 829 N N . ILE A 1 112 ? 11.138 -17.905 -18.841 1.00 91.00 112 ILE A N 1
ATOM 830 C CA . ILE A 1 112 ? 11.348 -17.178 -20.092 1.00 91.00 112 ILE A CA 1
ATOM 831 C C . ILE A 1 112 ? 10.488 -15.915 -20.113 1.00 91.00 112 ILE A C 1
ATOM 833 O O . ILE A 1 112 ? 10.980 -14.842 -20.459 1.00 91.00 112 ILE A O 1
ATOM 837 N N . ALA A 1 113 ? 9.207 -16.034 -19.758 1.00 92.94 113 ALA A N 1
ATOM 838 C CA . ALA A 1 113 ? 8.264 -14.923 -19.810 1.00 92.94 113 ALA A CA 1
ATOM 839 C C . ALA A 1 113 ? 8.595 -13.823 -18.786 1.00 92.94 113 ALA A C 1
ATOM 841 O O . ALA A 1 113 ? 8.552 -12.641 -19.136 1.00 92.94 113 ALA A O 1
ATOM 842 N N . ASP A 1 114 ? 8.971 -14.198 -17.559 1.00 91.81 114 ASP A N 1
ATOM 843 C CA . ASP A 1 114 ? 9.336 -13.257 -16.493 1.00 91.81 114 ASP A CA 1
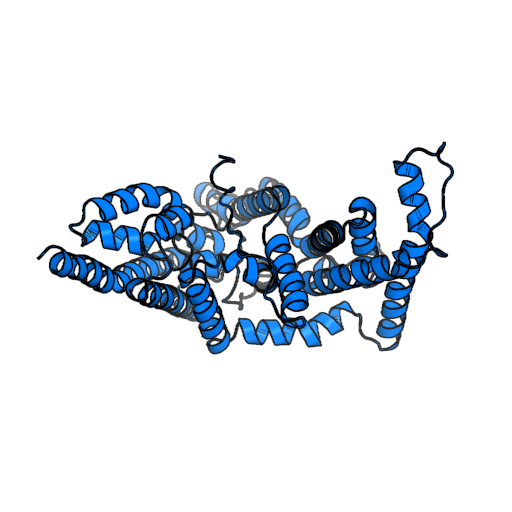ATOM 844 C C . ASP A 1 114 ? 10.601 -12.455 -16.850 1.00 91.81 114 ASP A C 1
ATOM 846 O O . ASP A 1 114 ? 10.618 -11.223 -16.792 1.00 91.81 114 ASP A O 1
ATOM 850 N N . THR A 1 115 ? 11.628 -13.135 -17.350 1.00 92.75 115 THR A N 1
ATOM 851 C CA . THR A 1 115 ? 12.896 -12.534 -17.760 1.00 92.75 115 THR A CA 1
ATOM 852 C C . THR A 1 115 ? 12.725 -11.692 -19.025 1.00 92.75 115 THR A C 1
ATOM 854 O O . THR A 1 115 ? 13.277 -10.594 -19.119 1.00 92.75 115 THR A O 1
ATOM 857 N N . CYS A 1 116 ? 11.914 -12.148 -19.986 1.00 95.94 116 CYS A N 1
ATOM 858 C CA . CYS A 1 116 ? 11.567 -11.367 -21.174 1.00 95.94 116 CYS A CA 1
ATOM 859 C C . CYS A 1 116 ? 10.867 -10.054 -20.797 1.00 95.94 116 CYS A C 1
ATOM 861 O O . CYS A 1 116 ? 11.218 -9.007 -21.344 1.00 95.94 116 CYS A O 1
ATOM 863 N N . SER A 1 117 ? 9.943 -10.087 -19.832 1.00 96.56 117 SER A N 1
ATOM 864 C CA . SER A 1 117 ? 9.275 -8.888 -19.315 1.00 96.56 117 SER A CA 1
ATOM 865 C C . SER A 1 117 ? 10.257 -7.887 -18.712 1.00 96.56 117 SER A C 1
ATOM 867 O O . SER A 1 117 ? 10.233 -6.706 -19.065 1.00 96.56 117 SER A O 1
ATOM 869 N N . VAL A 1 118 ? 11.178 -8.359 -17.867 1.00 95.75 118 VAL A N 1
ATOM 870 C CA . VAL A 1 118 ? 12.215 -7.510 -17.265 1.00 95.75 118 VAL A CA 1
ATOM 871 C C . VAL A 1 118 ? 13.065 -6.832 -18.340 1.00 95.75 118 VAL A C 1
ATOM 873 O O . VAL A 1 118 ? 13.282 -5.622 -18.276 1.00 95.75 118 VAL A O 1
ATOM 876 N N . VAL A 1 119 ? 13.494 -7.574 -19.365 1.00 96.12 119 VAL A N 1
ATOM 877 C CA . VAL A 1 119 ? 14.253 -7.002 -20.488 1.00 96.12 119 VAL A CA 1
ATOM 878 C C . VAL A 1 119 ? 13.416 -5.971 -21.249 1.00 96.12 119 VAL A C 1
ATOM 880 O O . VAL A 1 119 ? 13.909 -4.881 -21.523 1.00 96.12 119 VAL A O 1
ATOM 883 N N . CYS A 1 120 ? 12.145 -6.262 -21.541 1.00 96.62 120 CYS A N 1
ATOM 884 C CA . CYS A 1 120 ? 11.246 -5.325 -22.222 1.00 96.62 120 CYS A CA 1
ATOM 885 C C . CYS A 1 120 ? 11.029 -4.038 -21.414 1.00 96.62 120 CYS A C 1
ATOM 887 O O . CYS A 1 120 ? 11.047 -2.946 -21.981 1.00 96.62 120 CYS A O 1
ATOM 889 N N . PHE A 1 121 ? 10.880 -4.151 -20.094 1.00 94.88 121 PHE A N 1
ATOM 890 C CA . PHE A 1 121 ? 10.790 -3.009 -19.187 1.00 94.88 121 PHE A CA 1
ATOM 891 C C . PHE A 1 121 ? 12.066 -2.165 -19.236 1.00 94.88 121 PHE A C 1
ATOM 893 O O . PHE A 1 121 ? 11.996 -0.951 -19.430 1.00 94.88 121 PHE A O 1
ATOM 900 N N . LEU A 1 122 ? 13.237 -2.801 -19.154 1.00 93.56 122 LEU A N 1
ATOM 901 C CA . LEU A 1 122 ? 14.516 -2.102 -19.248 1.00 93.56 122 LEU A CA 1
ATOM 902 C C . LEU A 1 122 ? 14.739 -1.462 -20.627 1.00 93.56 122 LEU A C 1
ATOM 904 O O . LEU A 1 122 ? 15.280 -0.364 -20.685 1.00 93.56 122 LEU A O 1
ATOM 908 N N . CYS A 1 123 ? 14.245 -2.042 -21.727 1.00 92.50 123 CYS A N 1
ATOM 909 C CA . CYS A 1 123 ? 14.270 -1.373 -23.037 1.00 92.50 123 CYS A CA 1
ATOM 910 C C . CYS A 1 123 ? 13.539 -0.018 -23.015 1.00 92.50 123 CYS A C 1
ATOM 912 O O . CYS A 1 123 ? 13.964 0.940 -23.669 1.00 92.50 123 CYS A O 1
ATOM 914 N N . LEU A 1 124 ? 12.448 0.094 -22.254 1.00 91.00 124 LEU A N 1
ATOM 915 C CA . LEU A 1 124 ? 11.702 1.347 -22.116 1.00 91.00 124 LEU A CA 1
ATOM 916 C C . LEU A 1 124 ? 12.339 2.323 -21.112 1.00 91.00 124 LEU A C 1
ATOM 918 O O . LEU A 1 124 ? 12.089 3.529 -21.188 1.00 91.00 124 LEU A O 1
ATOM 922 N N . THR A 1 125 ? 13.197 1.828 -20.223 1.00 89.62 125 THR A N 1
ATOM 923 C CA . THR A 1 125 ? 13.901 2.611 -19.201 1.00 89.62 125 THR A CA 1
ATOM 924 C C . THR A 1 125 ? 15.125 3.334 -19.770 1.00 89.62 125 THR A C 1
ATOM 926 O O . THR A 1 125 ? 15.906 2.747 -20.521 1.00 89.62 125 THR A O 1
ATOM 929 N N . PRO A 1 126 ? 15.312 4.639 -19.502 1.00 85.94 126 PRO A N 1
ATOM 930 C CA . PRO A 1 126 ? 16.455 5.375 -20.024 1.00 85.94 126 PRO A CA 1
ATOM 931 C C . PRO A 1 126 ? 17.759 5.011 -19.315 1.00 85.94 126 PRO A C 1
ATOM 933 O O . PRO A 1 126 ? 17.944 5.303 -18.139 1.00 85.94 126 PRO A O 1
ATOM 936 N N . PHE A 1 127 ? 18.675 4.435 -20.091 1.00 87.75 127 PHE A N 1
ATOM 937 C CA . PHE A 1 127 ? 20.093 4.349 -19.773 1.00 87.75 127 PHE A CA 1
ATOM 938 C C . PHE A 1 127 ? 20.764 5.603 -20.329 1.00 87.75 127 PHE A C 1
ATOM 940 O O . PHE A 1 127 ? 20.559 5.958 -21.495 1.00 87.75 127 PHE A O 1
ATOM 947 N N . VAL A 1 128 ? 21.498 6.314 -19.481 1.00 85.69 128 VAL A N 1
ATOM 948 C CA . VAL A 1 128 ? 22.204 7.548 -19.834 1.00 85.69 128 VAL A CA 1
ATOM 949 C C . VAL A 1 128 ? 23.687 7.355 -19.574 1.00 85.69 128 VAL A C 1
ATOM 951 O O . VAL A 1 128 ? 24.072 6.718 -18.601 1.00 85.69 128 VAL A O 1
ATOM 954 N N . THR A 1 129 ? 24.537 7.889 -20.442 1.00 88.12 129 THR A N 1
ATOM 955 C CA . THR A 1 129 ? 25.982 7.861 -20.215 1.00 88.12 129 THR A CA 1
ATOM 956 C C . THR A 1 129 ? 26.380 9.079 -19.391 1.00 88.12 129 THR A C 1
ATOM 958 O O . THR A 1 129 ? 26.119 10.212 -19.788 1.00 88.12 129 THR A O 1
ATOM 961 N N . SER A 1 130 ? 26.988 8.834 -18.237 1.00 88.56 130 SER A N 1
ATOM 962 C CA . SER A 1 130 ? 27.647 9.824 -17.393 1.00 88.56 130 SER A CA 1
ATOM 963 C C . SER A 1 130 ? 29.152 9.781 -17.647 1.00 88.56 130 SER A C 1
ATOM 965 O O . SER A 1 130 ? 29.728 8.697 -17.741 1.00 88.56 130 SER A O 1
ATOM 967 N N . ASP A 1 131 ? 29.789 10.950 -17.716 1.00 87.25 131 ASP A N 1
ATOM 968 C CA . ASP A 1 131 ? 31.237 11.067 -17.932 1.00 87.25 131 ASP A CA 1
ATOM 969 C C . ASP A 1 131 ? 32.056 10.376 -16.826 1.00 87.25 131 ASP A C 1
ATOM 971 O O . ASP A 1 131 ? 33.103 9.793 -17.102 1.00 87.25 131 ASP A O 1
ATOM 975 N N . ASP A 1 132 ? 31.547 10.380 -15.589 1.00 89.56 132 ASP A N 1
ATOM 976 C CA . ASP A 1 132 ? 32.236 9.827 -14.418 1.00 89.56 132 ASP A CA 1
ATOM 977 C C . ASP A 1 132 ? 31.938 8.336 -14.184 1.00 89.56 132 ASP A C 1
ATOM 979 O O . ASP A 1 132 ? 32.771 7.605 -13.646 1.00 89.56 132 ASP A O 1
ATOM 983 N N . TRP A 1 133 ? 30.743 7.875 -14.570 1.00 83.56 133 TRP A N 1
ATOM 984 C CA . TRP A 1 133 ? 30.200 6.573 -14.151 1.00 83.56 133 TRP A CA 1
ATOM 985 C C . TRP A 1 133 ? 29.872 5.623 -15.308 1.00 83.56 133 TRP A C 1
ATOM 987 O O . TRP A 1 133 ? 29.440 4.496 -15.072 1.00 83.56 133 TRP A O 1
ATOM 997 N N . GLY A 1 134 ? 30.088 6.044 -16.557 1.00 88.75 134 GLY A N 1
ATOM 998 C CA . GLY A 1 134 ? 29.726 5.259 -17.733 1.00 88.75 134 GLY A CA 1
ATOM 999 C C . GLY A 1 134 ? 28.211 5.181 -17.920 1.00 88.75 134 GLY A C 1
ATOM 1000 O O . GLY A 1 134 ? 27.499 6.159 -17.709 1.00 88.75 134 GLY A O 1
ATOM 1001 N N . GLU A 1 135 ? 27.698 4.034 -18.361 1.00 88.56 135 GLU A N 1
ATOM 1002 C CA . GLU A 1 135 ? 26.256 3.843 -18.534 1.00 88.56 135 GLU A CA 1
ATOM 1003 C C . GLU A 1 135 ? 25.559 3.681 -17.176 1.00 88.56 135 GLU A C 1
ATOM 1005 O O . GLU A 1 135 ? 25.843 2.754 -16.417 1.00 88.56 135 GLU A O 1
ATOM 1010 N N . VAL A 1 136 ? 24.632 4.590 -16.875 1.00 89.81 136 VAL A N 1
ATOM 1011 C CA . VAL A 1 136 ? 23.873 4.624 -15.626 1.00 89.81 136 VAL A CA 1
ATOM 1012 C C . VAL A 1 136 ? 22.374 4.649 -15.894 1.00 89.81 136 VAL A C 1
ATOM 1014 O O . VAL A 1 136 ? 21.893 5.161 -16.906 1.00 89.81 136 VAL A O 1
ATOM 1017 N N . VAL A 1 137 ? 21.615 4.119 -14.942 1.00 88.94 137 VAL A N 1
ATOM 1018 C CA . VAL A 1 137 ? 20.155 4.197 -14.910 1.00 88.94 137 VAL A CA 1
ATOM 1019 C C . VAL A 1 137 ? 19.742 4.910 -13.633 1.00 88.94 137 VAL A C 1
ATOM 1021 O O . VAL A 1 137 ? 20.226 4.589 -12.547 1.00 88.94 137 VAL A O 1
ATOM 1024 N N . ALA A 1 138 ? 18.853 5.896 -13.751 1.00 86.62 138 ALA A N 1
ATOM 1025 C CA . ALA A 1 138 ? 18.318 6.552 -12.568 1.00 86.62 138 ALA A CA 1
ATOM 1026 C C . ALA A 1 138 ? 17.411 5.570 -11.814 1.00 86.62 138 ALA A C 1
ATOM 1028 O O . ALA A 1 138 ? 16.463 5.015 -12.374 1.00 86.62 138 ALA A O 1
ATOM 1029 N N . THR A 1 139 ? 17.694 5.374 -10.528 1.00 84.81 139 THR A N 1
ATOM 1030 C CA . THR A 1 139 ? 16.944 4.463 -9.653 1.00 84.81 139 THR A CA 1
ATOM 1031 C C . THR A 1 139 ? 15.478 4.855 -9.506 1.00 84.81 139 THR A C 1
ATOM 1033 O O . THR A 1 139 ? 14.652 3.995 -9.224 1.00 84.81 139 THR A O 1
ATOM 1036 N N . SER A 1 140 ? 15.115 6.110 -9.778 1.00 82.81 140 SER A N 1
ATOM 1037 C CA . SER A 1 140 ? 13.720 6.558 -9.828 1.00 82.81 140 SER A CA 1
ATOM 1038 C C . SER A 1 140 ? 12.875 5.745 -10.819 1.00 82.81 140 SER A C 1
ATOM 1040 O O . SER A 1 140 ? 11.747 5.378 -10.492 1.00 82.81 140 SER A O 1
ATOM 1042 N N . TYR A 1 141 ? 13.424 5.385 -11.987 1.00 86.94 141 TYR A N 1
ATOM 1043 C CA . TYR A 1 141 ? 12.728 4.542 -12.969 1.00 86.94 141 TYR A CA 1
ATOM 1044 C C . TYR A 1 141 ? 12.632 3.075 -12.547 1.00 86.94 141 TYR A C 1
ATOM 1046 O O . TYR A 1 141 ? 11.765 2.362 -13.038 1.00 86.94 141 TYR A O 1
ATOM 1054 N N . LEU A 1 142 ? 13.517 2.609 -11.664 1.00 88.94 142 LEU A N 1
ATOM 1055 C CA . LEU A 1 142 ? 13.514 1.233 -11.159 1.00 88.94 142 LEU A CA 1
ATOM 1056 C C . LEU A 1 142 ? 12.727 1.091 -9.846 1.00 88.94 142 LEU A C 1
ATOM 1058 O O . LEU A 1 142 ? 12.324 -0.018 -9.496 1.00 88.94 142 LEU A O 1
ATOM 1062 N N . GLY A 1 143 ? 12.491 2.198 -9.139 1.00 84.75 143 GLY A N 1
ATOM 1063 C CA . GLY A 1 143 ? 11.742 2.273 -7.890 1.00 84.75 143 GLY A CA 1
ATOM 1064 C C . GLY A 1 143 ? 10.256 2.571 -8.092 1.00 84.75 143 GLY A C 1
ATOM 1065 O O . GLY A 1 143 ? 9.650 2.169 -9.082 1.00 84.75 143 GLY A O 1
ATOM 1066 N N . SER A 1 144 ? 9.641 3.284 -7.146 1.00 79.75 144 SER A N 1
ATOM 1067 C CA . SER A 1 144 ? 8.185 3.501 -7.125 1.00 79.75 144 SER A CA 1
ATOM 1068 C C . SER A 1 144 ? 7.631 4.192 -8.378 1.00 79.75 144 SER A C 1
ATOM 1070 O O . SER A 1 144 ? 6.565 3.820 -8.862 1.00 79.75 144 SER A O 1
ATOM 1072 N N . THR A 1 145 ? 8.351 5.166 -8.942 1.00 81.81 145 THR A N 1
ATOM 1073 C CA . THR A 1 145 ? 7.894 5.930 -10.119 1.00 81.81 145 THR A CA 1
ATOM 1074 C C . THR A 1 145 ? 7.779 5.058 -11.371 1.00 81.81 145 THR A C 1
ATOM 1076 O O . THR A 1 145 ? 6.932 5.311 -12.221 1.00 81.81 145 THR A O 1
ATOM 1079 N N . GLY A 1 146 ? 8.571 3.988 -11.472 1.00 87.12 146 GLY A N 1
ATOM 1080 C CA . GLY A 1 146 ? 8.502 3.039 -12.583 1.00 87.12 146 GLY A CA 1
ATOM 1081 C C . GLY A 1 146 ? 7.409 1.975 -12.464 1.00 87.12 146 GLY A C 1
ATOM 1082 O O . GLY A 1 146 ? 7.222 1.211 -13.410 1.00 87.12 146 GLY A O 1
ATOM 1083 N N . MET A 1 147 ? 6.690 1.878 -11.336 1.00 86.56 147 MET A N 1
ATOM 1084 C CA . MET A 1 147 ? 5.799 0.737 -11.057 1.00 86.56 147 MET A CA 1
ATOM 1085 C C . MET A 1 147 ? 4.676 0.589 -12.088 1.00 86.56 147 MET A C 1
ATOM 1087 O O . MET A 1 147 ? 4.385 -0.525 -12.520 1.00 86.56 147 MET A O 1
ATOM 1091 N N . PHE A 1 148 ? 4.064 1.690 -12.530 1.00 86.31 148 PHE A N 1
ATOM 1092 C CA . PHE A 1 148 ? 3.017 1.630 -13.556 1.00 86.31 148 PHE A CA 1
ATOM 1093 C C . PHE A 1 148 ? 3.567 1.207 -14.913 1.00 86.31 148 PHE A C 1
ATOM 1095 O O . PHE A 1 148 ? 2.954 0.381 -15.594 1.00 86.31 148 PHE A O 1
ATOM 1102 N N . THR A 1 149 ? 4.741 1.717 -15.288 1.00 90.19 149 THR A N 1
ATOM 1103 C CA . THR A 1 149 ? 5.415 1.266 -16.504 1.00 90.19 149 THR A CA 1
ATOM 1104 C C . THR A 1 149 ? 5.748 -0.214 -16.421 1.00 90.19 149 THR A C 1
ATOM 1106 O O . THR A 1 149 ? 5.505 -0.927 -17.390 1.00 90.19 149 THR A O 1
ATOM 1109 N N . ALA A 1 150 ? 6.236 -0.697 -15.278 1.00 90.31 150 ALA A N 1
ATOM 1110 C CA . ALA A 1 150 ? 6.516 -2.110 -15.061 1.00 90.31 150 ALA A CA 1
ATOM 1111 C C . ALA A 1 150 ? 5.261 -2.975 -15.216 1.00 90.31 150 ALA A C 1
ATOM 1113 O O . ALA A 1 150 ? 5.302 -3.937 -15.980 1.00 90.31 150 ALA A O 1
ATOM 1114 N N . ILE A 1 151 ? 4.137 -2.611 -14.585 1.00 88.88 151 ILE A N 1
ATOM 1115 C CA . ILE A 1 151 ? 2.867 -3.346 -14.728 1.00 88.88 151 ILE A CA 1
ATOM 1116 C C . ILE A 1 151 ? 2.449 -3.395 -16.200 1.00 88.88 151 ILE A C 1
ATOM 1118 O O . ILE A 1 151 ? 2.289 -4.479 -16.755 1.00 88.88 151 ILE A O 1
ATOM 1122 N N . ILE A 1 152 ? 2.311 -2.239 -16.857 1.00 91.25 152 ILE A N 1
ATOM 1123 C CA . ILE A 1 152 ? 1.834 -2.163 -18.247 1.00 91.25 152 ILE A CA 1
ATOM 1124 C C . ILE A 1 152 ? 2.764 -2.942 -19.179 1.00 91.25 152 ILE A C 1
ATOM 1126 O O . ILE A 1 152 ? 2.302 -3.736 -19.999 1.00 91.25 152 ILE A O 1
ATOM 1130 N N . THR A 1 153 ? 4.073 -2.746 -19.027 1.00 93.81 153 THR A N 1
ATOM 1131 C CA . THR A 1 153 ? 5.081 -3.438 -19.833 1.00 93.81 153 THR A CA 1
ATOM 1132 C C . THR A 1 153 ? 4.999 -4.939 -19.632 1.00 93.81 153 THR A C 1
ATOM 1134 O O . THR A 1 153 ? 5.046 -5.662 -20.616 1.00 93.81 153 THR A O 1
ATOM 1137 N N . SER A 1 154 ? 4.797 -5.413 -18.405 1.00 93.00 154 SER A N 1
ATOM 1138 C CA . SER A 1 154 ? 4.727 -6.847 -18.117 1.00 93.00 154 SER A CA 1
ATOM 1139 C C . SER A 1 154 ? 3.532 -7.518 -18.755 1.00 93.00 154 SER A C 1
ATOM 1141 O O . SER A 1 154 ? 3.676 -8.557 -19.399 1.00 93.00 154 SER A O 1
ATOM 1143 N N . LEU A 1 155 ? 2.358 -6.895 -18.637 1.00 93.31 155 LEU A N 1
ATOM 1144 C CA . LEU A 1 155 ? 1.146 -7.404 -19.271 1.00 93.31 155 LEU A CA 1
ATOM 1145 C C . LEU A 1 155 ? 1.327 -7.471 -20.789 1.00 93.31 155 LEU A C 1
ATOM 1147 O O . LEU A 1 155 ? 1.086 -8.507 -21.405 1.00 93.31 155 LEU A O 1
ATOM 1151 N N . LEU A 1 156 ? 1.820 -6.387 -21.391 1.00 96.56 156 LEU A N 1
ATOM 1152 C CA . LEU A 1 156 ? 2.028 -6.319 -22.834 1.00 96.56 156 LEU A CA 1
ATOM 1153 C C . LEU A 1 156 ? 3.140 -7.262 -23.313 1.00 96.56 156 LEU A C 1
ATOM 1155 O O . LEU A 1 156 ? 2.988 -7.886 -24.359 1.00 96.56 156 LEU A O 1
ATOM 1159 N N . ALA A 1 157 ? 4.236 -7.400 -22.568 1.00 97.31 157 ALA A N 1
ATOM 1160 C CA . ALA A 1 157 ? 5.360 -8.254 -22.933 1.00 97.31 157 ALA A CA 1
ATOM 1161 C C . ALA A 1 157 ? 4.940 -9.722 -22.965 1.00 97.31 157 ALA A C 1
ATOM 1163 O O . ALA A 1 157 ? 5.226 -10.410 -23.946 1.00 97.31 157 ALA A O 1
ATOM 1164 N N . VAL A 1 158 ? 4.197 -10.184 -21.955 1.00 96.62 158 VAL A N 1
ATOM 1165 C CA . VAL A 1 158 ? 3.672 -11.555 -21.930 1.00 96.62 158 VAL A CA 1
ATOM 1166 C C . VAL A 1 158 ? 2.647 -11.776 -23.044 1.00 96.62 158 VAL A C 1
ATOM 1168 O O . VAL A 1 158 ? 2.701 -12.814 -23.701 1.00 96.62 158 VAL A O 1
ATOM 1171 N N . GLU A 1 159 ? 1.763 -10.815 -23.328 1.00 97.00 159 GLU A N 1
ATOM 1172 C CA . GLU A 1 159 ? 0.804 -10.938 -24.437 1.00 97.00 159 GLU A CA 1
ATOM 1173 C C . GLU A 1 159 ? 1.481 -11.001 -25.808 1.00 97.00 159 GLU A C 1
ATOM 1175 O O . GLU A 1 159 ? 1.144 -11.853 -26.632 1.00 97.00 159 GLU A O 1
ATOM 1180 N N . VAL A 1 160 ? 2.462 -10.131 -26.056 1.00 97.12 160 VAL A N 1
ATOM 1181 C CA . VAL A 1 160 ? 3.222 -10.108 -27.312 1.00 97.12 160 VAL A CA 1
ATOM 1182 C C . VAL A 1 160 ? 4.061 -11.380 -27.453 1.00 97.12 160 VAL A C 1
ATOM 1184 O O . VAL A 1 160 ? 4.058 -12.007 -28.514 1.00 97.12 160 VAL A O 1
ATOM 1187 N N . TYR A 1 161 ? 4.710 -11.824 -26.375 1.00 96.25 161 TYR A N 1
ATOM 1188 C CA . TYR A 1 161 ? 5.435 -13.093 -26.345 1.00 96.25 161 TYR A CA 1
ATOM 1189 C C . TYR A 1 161 ? 4.514 -14.280 -26.644 1.00 96.25 161 TYR A C 1
ATOM 1191 O O . TYR A 1 161 ? 4.812 -15.086 -27.528 1.00 96.25 161 TYR A O 1
ATOM 1199 N N . ARG A 1 162 ? 3.358 -14.360 -25.977 1.00 95.62 162 ARG A N 1
ATOM 1200 C CA . ARG A 1 162 ? 2.340 -15.392 -26.212 1.00 95.62 162 ARG A CA 1
ATOM 1201 C C . ARG A 1 162 ? 1.840 -15.374 -27.652 1.00 95.62 162 ARG A C 1
ATOM 1203 O O . ARG A 1 162 ? 1.679 -16.430 -28.266 1.00 95.62 162 ARG A O 1
ATOM 1210 N N . PHE A 1 163 ? 1.613 -14.182 -28.197 1.00 96.12 163 PHE A N 1
ATOM 1211 C CA . PHE A 1 163 ? 1.218 -14.003 -29.585 1.00 96.12 163 PHE A CA 1
ATOM 1212 C C . PHE A 1 163 ? 2.270 -14.587 -30.533 1.00 96.12 163 PHE A C 1
ATOM 1214 O O . PHE A 1 163 ? 1.917 -15.413 -31.375 1.00 96.12 163 PHE A O 1
ATOM 1221 N N . PHE A 1 164 ? 3.556 -14.267 -30.361 1.00 95.81 164 PHE A N 1
ATOM 1222 C CA . PHE A 1 164 ? 4.611 -14.849 -31.196 1.00 95.81 164 PHE A CA 1
ATOM 1223 C C . PHE A 1 164 ? 4.773 -16.362 -30.999 1.00 95.81 164 PHE A C 1
ATOM 1225 O O . PHE A 1 164 ? 4.943 -17.089 -31.979 1.00 95.81 164 PHE A O 1
ATOM 1232 N N . MET A 1 165 ? 4.626 -16.859 -29.769 1.00 92.56 165 MET A N 1
ATOM 1233 C CA . MET A 1 165 ? 4.632 -18.296 -29.461 1.00 92.56 165 MET A CA 1
ATOM 1234 C C . MET A 1 165 ? 3.490 -19.066 -30.141 1.00 92.56 165 MET A C 1
ATOM 1236 O O . MET A 1 165 ? 3.619 -20.264 -30.393 1.00 92.56 165 MET A O 1
ATOM 1240 N N . SER A 1 166 ? 2.379 -18.402 -30.476 1.00 92.56 166 SER A N 1
ATOM 1241 C CA . SER A 1 166 ? 1.256 -19.043 -31.173 1.00 92.56 166 SER A CA 1
ATOM 1242 C C . SER A 1 166 ? 1.583 -19.430 -32.624 1.00 92.56 166 SER A C 1
ATOM 1244 O O . SER A 1 166 ? 0.968 -20.346 -33.185 1.00 92.56 166 SER A O 1
ATOM 1246 N N . PHE A 1 167 ? 2.589 -18.796 -33.238 1.00 92.62 167 PHE A N 1
ATOM 1247 C CA . PHE A 1 167 ? 3.011 -19.106 -34.600 1.00 92.62 167 PHE A CA 1
ATOM 1248 C C . PHE A 1 167 ? 4.008 -20.262 -34.608 1.00 92.62 167 PHE A C 1
ATOM 1250 O O . PHE A 1 167 ? 5.196 -20.096 -34.346 1.00 92.62 167 PHE A O 1
ATOM 1257 N N . LYS A 1 168 ? 3.546 -21.440 -35.040 1.00 86.62 168 LYS A N 1
ATOM 1258 C CA . LYS A 1 168 ? 4.383 -22.650 -35.159 1.00 86.62 168 LYS A CA 1
ATOM 1259 C C . LYS A 1 168 ? 5.644 -22.467 -36.015 1.00 86.62 168 LYS A C 1
ATOM 1261 O O . LYS A 1 168 ? 6.589 -23.218 -35.834 1.00 86.62 168 LYS A O 1
ATOM 1266 N N . ALA A 1 169 ? 5.647 -21.510 -36.947 1.00 88.88 169 ALA A N 1
ATOM 1267 C CA . ALA A 1 169 ? 6.802 -21.198 -37.792 1.00 88.88 169 ALA A CA 1
ATOM 1268 C C . ALA A 1 169 ? 7.925 -20.455 -37.045 1.00 88.88 169 ALA A C 1
ATOM 1270 O O . ALA A 1 169 ? 9.069 -20.498 -37.484 1.00 88.88 169 ALA A O 1
ATOM 1271 N N . LEU A 1 170 ? 7.604 -19.777 -35.938 1.00 87.94 170 LEU A N 1
ATOM 1272 C CA . LEU A 1 170 ? 8.573 -19.057 -35.107 1.00 87.94 170 LEU A CA 1
ATOM 1273 C C . LEU A 1 170 ? 9.165 -19.950 -34.011 1.00 87.94 170 LEU A C 1
ATOM 1275 O O . LEU A 1 170 ? 10.191 -19.614 -33.431 1.00 87.94 170 LEU A O 1
ATOM 1279 N N . VAL A 1 171 ? 8.541 -21.098 -33.738 1.00 86.88 171 VAL A N 1
ATOM 1280 C CA . VAL A 1 171 ? 9.017 -22.062 -32.748 1.00 86.88 171 VAL A CA 1
ATOM 1281 C C . VAL A 1 171 ? 9.994 -23.021 -33.417 1.00 86.88 171 VAL A C 1
ATOM 1283 O O . VAL A 1 171 ? 9.604 -23.873 -34.220 1.00 86.88 171 VAL A O 1
ATOM 1286 N N . ILE A 1 172 ? 11.273 -22.897 -33.069 1.00 85.19 172 ILE A N 1
ATOM 1287 C CA . ILE A 1 172 ? 12.296 -23.867 -33.471 1.00 85.19 172 ILE A CA 1
ATOM 1288 C C . ILE A 1 172 ? 11.947 -25.194 -32.793 1.00 85.19 172 ILE A C 1
ATOM 1290 O O . ILE A 1 172 ? 11.671 -25.204 -31.604 1.00 85.19 172 ILE A O 1
ATOM 1294 N N . LYS A 1 173 ? 11.900 -26.309 -33.529 1.00 81.44 173 LYS A N 1
ATOM 1295 C CA . LYS A 1 173 ? 11.630 -27.631 -32.945 1.00 81.44 173 LYS A CA 1
ATOM 1296 C C . LYS A 1 173 ? 12.936 -28.376 -32.737 1.00 81.44 173 LYS A C 1
ATOM 1298 O O . LYS A 1 173 ? 13.651 -28.623 -33.706 1.00 81.44 173 LYS A O 1
ATOM 1303 N N . MET A 1 174 ? 13.211 -28.752 -31.496 1.00 86.44 174 MET A N 1
ATOM 1304 C CA . MET A 1 174 ? 14.370 -29.576 -31.170 1.00 86.44 174 MET A CA 1
ATOM 1305 C C . MET A 1 174 ? 14.058 -31.072 -31.312 1.00 86.44 174 MET A C 1
ATOM 1307 O O . MET A 1 174 ? 12.919 -31.467 -31.056 1.00 86.44 174 MET A O 1
ATOM 1311 N N . PRO A 1 175 ? 15.046 -31.895 -31.709 1.00 87.56 175 PRO A N 1
ATOM 1312 C CA . PRO A 1 175 ? 14.958 -33.351 -31.621 1.00 87.56 175 PRO A CA 1
ATOM 1313 C C . PRO A 1 175 ? 14.738 -33.835 -30.180 1.00 87.56 175 PRO A C 1
ATOM 1315 O O . PRO A 1 175 ? 15.123 -33.148 -29.229 1.00 87.56 175 PRO A O 1
ATOM 1318 N N . ASP A 1 176 ? 14.170 -35.032 -30.025 1.00 86.62 176 ASP A N 1
ATOM 1319 C CA . ASP A 1 176 ? 13.833 -35.617 -28.717 1.00 86.62 176 ASP A CA 1
ATOM 1320 C C . ASP A 1 176 ? 15.080 -35.931 -27.865 1.00 86.62 176 ASP A C 1
ATOM 1322 O O . ASP A 1 176 ? 14.993 -36.055 -26.643 1.00 86.62 176 ASP A O 1
ATOM 1326 N N . GLU A 1 177 ? 16.260 -36.017 -28.486 1.00 91.44 177 GLU A N 1
ATOM 1327 C CA . GLU A 1 177 ? 17.541 -36.240 -27.810 1.00 91.44 177 GLU A CA 1
ATOM 1328 C C . GLU A 1 177 ? 18.032 -35.009 -27.026 1.00 91.44 177 GLU A C 1
ATOM 1330 O O . GLU A 1 177 ? 18.943 -35.123 -26.199 1.00 91.44 177 GLU A O 1
ATOM 1335 N N . VAL A 1 178 ? 17.459 -33.824 -27.273 1.00 89.00 178 VAL A N 1
ATOM 1336 C CA . VAL A 1 178 ? 17.863 -32.582 -26.603 1.00 89.00 178 VAL A CA 1
ATOM 1337 C C . VAL A 1 178 ? 17.186 -32.479 -25.231 1.00 89.00 178 VAL A C 1
ATOM 1339 O O . VAL A 1 178 ? 15.957 -32.521 -25.150 1.00 89.00 178 VAL A O 1
ATOM 1342 N N . PRO A 1 179 ? 17.945 -32.258 -24.137 1.00 89.69 179 PRO A N 1
ATOM 1343 C CA . PRO A 1 179 ? 17.374 -32.073 -22.808 1.00 89.69 179 PRO A CA 1
ATOM 1344 C C . PRO A 1 179 ? 16.247 -31.022 -22.785 1.00 89.69 179 PRO A C 1
ATOM 1346 O O . PRO A 1 179 ? 16.436 -29.923 -23.320 1.00 89.69 179 PRO A O 1
ATOM 1349 N N . PRO A 1 180 ? 15.113 -31.285 -22.100 1.00 85.12 180 PRO A N 1
ATOM 1350 C CA . PRO A 1 180 ? 13.937 -30.415 -22.149 1.00 85.12 180 PRO A CA 1
ATOM 1351 C C . PRO A 1 180 ? 14.209 -28.950 -21.790 1.00 85.12 180 PRO A C 1
ATOM 1353 O O . PRO A 1 180 ? 13.588 -28.058 -22.356 1.00 85.12 180 PRO A O 1
ATOM 1356 N N . ALA A 1 181 ? 15.139 -28.682 -20.869 1.00 82.38 181 ALA A N 1
ATOM 1357 C CA . ALA A 1 181 ? 15.506 -27.316 -20.491 1.00 82.38 181 ALA A CA 1
ATOM 1358 C C . ALA A 1 181 ? 16.151 -26.535 -21.648 1.00 82.38 181 ALA A C 1
ATOM 1360 O O . ALA A 1 181 ? 15.808 -25.380 -21.874 1.00 82.38 181 ALA A O 1
ATOM 1361 N N . ILE A 1 182 ? 17.034 -27.181 -22.415 1.00 85.31 182 ILE A N 1
ATOM 1362 C CA . ILE A 1 182 ? 17.700 -26.574 -23.575 1.00 85.31 182 ILE A CA 1
ATOM 1363 C C . ILE A 1 182 ? 16.685 -26.373 -24.703 1.00 85.31 182 ILE A C 1
ATOM 1365 O O . ILE A 1 182 ? 16.663 -25.318 -25.337 1.00 85.31 182 ILE A O 1
ATOM 1369 N N . ALA A 1 183 ? 15.811 -27.362 -24.916 1.00 85.94 183 ALA A N 1
ATOM 1370 C CA . ALA A 1 183 ? 14.765 -27.271 -25.922 1.00 85.94 183 ALA A CA 1
ATOM 1371 C C . ALA A 1 183 ? 13.838 -26.076 -25.675 1.00 85.94 183 ALA A C 1
ATOM 1373 O O . ALA A 1 183 ? 13.609 -25.294 -26.590 1.00 85.94 183 ALA A O 1
ATOM 1374 N N . ARG A 1 184 ? 13.373 -25.858 -24.438 1.00 85.81 184 ARG A N 1
ATOM 1375 C CA . ARG A 1 184 ? 12.500 -24.714 -24.118 1.00 85.81 184 ARG A CA 1
ATOM 1376 C C . ARG A 1 184 ? 13.137 -23.363 -24.453 1.00 85.81 184 ARG A C 1
ATOM 1378 O O . ARG A 1 184 ? 12.492 -22.555 -25.119 1.00 85.81 184 ARG A O 1
ATOM 1385 N N . SER A 1 185 ? 14.399 -23.145 -24.079 1.00 86.19 185 SER A N 1
ATOM 1386 C CA . SER A 1 185 ? 15.098 -21.885 -24.369 1.00 86.19 185 SER A CA 1
ATOM 1387 C C . SER A 1 185 ? 15.270 -21.634 -25.869 1.00 86.19 185 SER A C 1
ATOM 1389 O O . SER A 1 185 ? 15.076 -20.513 -26.335 1.00 86.19 185 SER A O 1
ATOM 1391 N N . ILE A 1 186 ? 15.595 -22.671 -26.648 1.00 88.38 186 ILE A N 1
ATOM 1392 C CA . ILE A 1 186 ? 15.768 -22.536 -28.102 1.00 88.38 186 ILE A CA 1
ATOM 1393 C C . ILE A 1 186 ? 14.423 -22.363 -28.813 1.00 88.38 186 ILE A C 1
ATOM 1395 O O . ILE A 1 186 ? 14.312 -21.537 -29.717 1.00 88.38 186 ILE A O 1
ATOM 1399 N N . ASN A 1 187 ? 13.382 -23.066 -28.371 1.00 89.88 187 ASN A N 1
ATOM 1400 C CA . ASN A 1 187 ? 12.034 -22.935 -28.920 1.00 89.88 187 ASN A CA 1
ATOM 1401 C C . ASN A 1 187 ? 11.497 -21.496 -28.783 1.00 89.88 187 ASN A C 1
ATOM 1403 O O . ASN A 1 187 ? 10.782 -21.023 -29.666 1.00 89.88 187 ASN A O 1
ATOM 1407 N N . ALA A 1 188 ? 11.846 -20.805 -27.693 1.00 90.50 188 ALA A N 1
ATOM 1408 C CA . ALA A 1 188 ? 11.357 -19.463 -27.386 1.00 90.50 188 ALA A CA 1
ATOM 1409 C C . ALA A 1 188 ? 12.231 -18.318 -27.932 1.00 90.50 188 ALA A C 1
ATOM 1411 O O . ALA A 1 188 ? 11.807 -17.164 -27.876 1.00 90.50 188 ALA A O 1
ATOM 1412 N N . ILE A 1 189 ? 13.424 -18.595 -28.476 1.00 92.62 189 ILE A N 1
ATOM 1413 C CA . ILE A 1 189 ? 14.410 -17.553 -28.814 1.00 92.62 189 ILE A CA 1
ATOM 1414 C C . ILE A 1 189 ? 13.889 -16.528 -29.833 1.00 92.62 189 ILE A C 1
ATOM 1416 O O . ILE A 1 189 ? 14.054 -15.324 -29.636 1.00 92.62 189 ILE A O 1
ATOM 1420 N N . ILE A 1 190 ? 13.225 -16.984 -30.902 1.00 94.50 190 ILE A N 1
ATOM 1421 C CA . ILE A 1 190 ? 12.664 -16.105 -31.937 1.00 94.50 190 ILE A CA 1
ATOM 1422 C C . ILE A 1 190 ? 11.473 -15.312 -31.373 1.00 94.50 190 ILE A C 1
ATOM 1424 O O . ILE A 1 190 ? 11.508 -14.085 -31.485 1.00 94.50 190 ILE A O 1
ATOM 1428 N N . PRO A 1 191 ? 10.465 -15.938 -30.724 1.00 94.88 191 PRO A N 1
ATOM 1429 C CA . PRO A 1 191 ? 9.389 -15.204 -30.061 1.00 94.88 191 PRO A CA 1
ATOM 1430 C C . PRO A 1 191 ? 9.880 -14.134 -29.085 1.00 94.88 191 PRO A C 1
ATOM 1432 O O . PRO A 1 191 ? 9.440 -12.993 -29.177 1.00 94.88 191 PRO A O 1
ATOM 1435 N N . VAL A 1 192 ? 10.835 -14.463 -28.211 1.00 95.56 192 VAL A N 1
ATOM 1436 C CA . VAL A 1 192 ? 11.418 -13.506 -27.255 1.00 95.56 192 VAL A CA 1
ATOM 1437 C C . VAL A 1 192 ? 12.127 -12.364 -27.978 1.00 95.56 192 VAL A C 1
ATOM 1439 O O . VAL A 1 192 ? 11.915 -11.202 -27.638 1.00 95.56 192 VAL A O 1
ATOM 1442 N N . THR A 1 193 ? 12.928 -12.667 -29.003 1.00 96.06 193 THR A N 1
ATOM 1443 C CA . THR A 1 193 ? 13.654 -11.643 -29.772 1.00 96.06 193 THR A CA 1
ATOM 1444 C C . THR A 1 193 ? 12.687 -10.666 -30.434 1.00 96.06 193 THR A C 1
ATOM 1446 O O . THR A 1 193 ? 12.888 -9.456 -30.364 1.00 96.06 193 THR A O 1
ATOM 1449 N N . LEU A 1 194 ? 11.607 -11.169 -31.038 1.00 97.31 194 LEU A N 1
ATOM 1450 C CA . LEU A 1 194 ? 10.589 -10.323 -31.654 1.00 97.31 194 LEU A CA 1
ATOM 1451 C C . LEU A 1 194 ? 9.854 -9.471 -30.617 1.00 97.31 194 LEU A C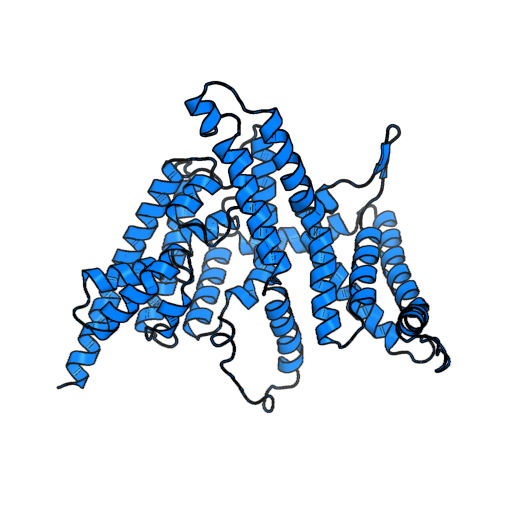 1
ATOM 1453 O O . LEU A 1 194 ? 9.641 -8.286 -30.867 1.00 97.31 194 LEU A O 1
ATOM 1457 N N . THR A 1 195 ? 9.526 -10.027 -29.447 1.00 97.62 195 THR A N 1
ATOM 1458 C CA . THR A 1 195 ? 8.951 -9.249 -28.341 1.00 97.62 195 THR A CA 1
ATOM 1459 C C . THR A 1 195 ? 9.877 -8.103 -27.945 1.00 97.62 195 THR A C 1
ATOM 1461 O O . THR A 1 195 ? 9.453 -6.951 -27.946 1.00 97.62 195 THR A O 1
ATOM 1464 N N . VAL A 1 196 ? 11.160 -8.374 -27.695 1.00 96.94 196 VAL A N 1
ATOM 1465 C CA . VAL A 1 196 ? 12.130 -7.335 -27.313 1.00 96.94 196 VAL A CA 1
ATOM 1466 C C . VAL A 1 196 ? 12.283 -6.277 -28.413 1.00 96.94 196 VAL A C 1
ATOM 1468 O O . VAL A 1 196 ? 12.317 -5.086 -28.109 1.00 96.94 196 VAL A O 1
ATOM 1471 N N . ILE A 1 197 ? 12.298 -6.674 -29.692 1.00 97.19 197 ILE A N 1
ATOM 1472 C CA . ILE A 1 197 ? 12.333 -5.733 -30.824 1.00 97.19 197 ILE A CA 1
ATOM 1473 C C . ILE A 1 197 ? 11.107 -4.816 -30.816 1.00 97.19 197 ILE A C 1
ATOM 1475 O O . ILE A 1 197 ? 11.263 -3.614 -31.022 1.00 97.19 197 ILE A O 1
ATOM 1479 N N . VAL A 1 198 ? 9.906 -5.337 -30.548 1.00 97.19 198 VAL A N 1
ATOM 1480 C CA . VAL A 1 198 ? 8.688 -4.513 -30.457 1.00 97.19 198 VAL A CA 1
ATOM 1481 C C . VAL A 1 198 ? 8.852 -3.423 -29.394 1.00 97.19 198 VAL A C 1
ATOM 1483 O O . VAL A 1 198 ? 8.621 -2.250 -29.686 1.00 97.19 198 VAL A O 1
ATOM 1486 N N . PHE A 1 199 ? 9.320 -3.773 -28.195 1.00 96.06 199 PHE A N 1
ATOM 1487 C CA . PHE A 1 199 ? 9.547 -2.797 -27.123 1.00 96.06 199 PHE A CA 1
ATOM 1488 C C . PHE A 1 199 ? 10.691 -1.822 -27.439 1.00 96.06 199 PHE A C 1
ATOM 1490 O O . PHE A 1 199 ? 10.575 -0.624 -27.176 1.00 96.06 199 PHE A O 1
ATOM 1497 N N . GLY A 1 200 ? 11.761 -2.293 -28.082 1.00 94.31 200 GLY A N 1
ATOM 1498 C CA . GLY A 1 200 ? 12.843 -1.439 -28.573 1.00 94.31 200 GLY A CA 1
ATOM 1499 C C . GLY A 1 200 ? 12.364 -0.415 -29.609 1.00 94.31 200 GLY A C 1
ATOM 1500 O O . GLY A 1 200 ? 12.719 0.761 -29.528 1.00 94.31 200 GLY A O 1
ATOM 1501 N N . LEU A 1 201 ? 11.498 -0.821 -30.542 1.00 94.50 201 LEU A N 1
ATOM 1502 C CA . LEU A 1 201 ? 10.896 0.082 -31.528 1.00 94.50 201 LEU A CA 1
ATOM 1503 C C . LEU A 1 201 ? 9.983 1.120 -30.872 1.00 94.50 201 LEU A C 1
ATOM 1505 O O . LEU A 1 201 ? 10.042 2.294 -31.243 1.00 94.50 201 LEU A O 1
ATOM 1509 N N . VAL A 1 202 ? 9.190 0.717 -29.872 1.00 93.31 202 VAL A N 1
ATOM 1510 C CA . VAL A 1 202 ? 8.389 1.654 -29.066 1.00 93.31 202 VAL A CA 1
ATOM 1511 C C . VAL A 1 202 ? 9.300 2.698 -28.424 1.00 93.31 202 VAL A C 1
ATOM 1513 O O . VAL A 1 202 ? 9.035 3.893 -28.551 1.00 93.31 202 VAL A O 1
ATOM 1516 N N . ARG A 1 203 ? 10.416 2.275 -27.817 1.00 90.19 203 ARG A N 1
ATOM 1517 C CA . ARG A 1 203 ? 11.367 3.205 -27.203 1.00 90.19 203 ARG A CA 1
ATOM 1518 C C . ARG A 1 203 ? 11.957 4.199 -28.203 1.00 90.19 203 ARG A C 1
ATOM 1520 O O . ARG A 1 203 ? 12.033 5.393 -27.905 1.00 90.19 203 ARG A O 1
ATOM 1527 N N . VAL A 1 204 ? 12.385 3.725 -29.373 1.00 90.56 204 VAL A N 1
ATOM 1528 C CA . VAL A 1 204 ? 12.930 4.593 -30.430 1.00 90.56 204 VAL A CA 1
ATOM 1529 C C . VAL A 1 204 ? 11.885 5.621 -30.859 1.00 90.56 204 VAL A C 1
ATOM 1531 O O . VAL A 1 204 ? 12.194 6.810 -30.912 1.00 90.56 204 VAL A O 1
ATOM 1534 N N . ALA A 1 205 ? 10.643 5.192 -31.093 1.00 89.69 205 ALA A N 1
ATOM 1535 C CA . ALA A 1 205 ? 9.561 6.084 -31.498 1.00 89.69 205 ALA A CA 1
ATOM 1536 C C . ALA A 1 205 ? 9.302 7.194 -30.465 1.00 89.69 205 ALA A C 1
ATOM 1538 O O . ALA A 1 205 ? 9.188 8.363 -30.830 1.00 89.69 205 ALA A O 1
ATOM 1539 N N . THR A 1 206 ? 9.265 6.858 -29.174 1.00 86.12 206 THR A N 1
ATOM 1540 C CA . THR A 1 206 ? 9.018 7.850 -28.116 1.00 86.12 206 THR A CA 1
ATOM 1541 C C . THR A 1 206 ? 10.206 8.776 -27.868 1.00 86.12 206 THR A C 1
ATOM 1543 O O . THR A 1 206 ? 10.018 9.968 -27.639 1.00 86.12 206 THR A O 1
ATOM 1546 N N . ASN A 1 207 ? 11.440 8.274 -27.994 1.00 84.12 207 ASN A N 1
ATOM 1547 C CA . ASN A 1 207 ? 12.631 9.124 -27.914 1.00 84.12 207 ASN A CA 1
ATOM 1548 C C . ASN A 1 207 ? 12.659 10.153 -29.052 1.00 84.12 207 ASN A C 1
ATOM 1550 O O . ASN A 1 207 ? 12.980 11.313 -28.811 1.00 84.12 207 ASN A O 1
ATOM 1554 N N . LEU A 1 208 ? 12.283 9.754 -30.274 1.00 85.69 208 LEU A N 1
ATOM 1555 C CA . LEU A 1 208 ? 12.167 10.675 -31.412 1.00 85.69 208 LEU A CA 1
ATOM 1556 C C . LEU A 1 208 ? 11.063 11.722 -31.208 1.00 85.69 208 LEU A C 1
ATOM 1558 O O . LEU A 1 208 ? 11.194 12.844 -31.689 1.00 85.69 208 LEU A O 1
ATOM 1562 N N . ALA A 1 209 ? 10.005 11.377 -30.471 1.00 82.44 209 ALA A N 1
ATOM 1563 C CA . ALA A 1 209 ? 8.966 12.318 -30.054 1.00 82.44 209 ALA A CA 1
ATOM 1564 C C . ALA A 1 209 ? 9.406 13.249 -28.902 1.00 82.44 209 ALA A C 1
ATOM 1566 O O . ALA A 1 209 ? 8.672 14.169 -28.552 1.00 82.44 209 ALA A O 1
ATOM 1567 N N . GLY A 1 210 ? 10.595 13.035 -28.326 1.00 80.94 210 GLY A N 1
ATOM 1568 C CA . GLY A 1 210 ? 11.167 13.866 -27.266 1.00 80.94 210 GLY A CA 1
ATOM 1569 C C . GLY A 1 210 ? 10.656 13.553 -25.858 1.00 80.94 210 GLY A C 1
ATOM 1570 O O . GLY A 1 210 ? 10.864 14.358 -24.955 1.00 80.94 210 GLY A O 1
ATOM 1571 N N . THR A 1 211 ? 9.979 12.422 -25.640 1.00 79.88 211 THR A N 1
ATOM 1572 C CA . THR A 1 211 ? 9.434 12.070 -24.318 1.00 79.88 211 THR A CA 1
ATOM 1573 C C . THR A 1 211 ? 9.592 10.571 -24.054 1.00 79.88 211 THR A C 1
ATOM 1575 O O . THR A 1 211 ? 8.997 9.772 -24.777 1.00 79.88 211 THR A O 1
ATOM 1578 N N . PRO A 1 212 ? 10.377 10.146 -23.047 1.00 81.56 212 PRO A N 1
ATOM 1579 C CA . PRO A 1 212 ? 10.485 8.739 -22.661 1.00 81.56 212 PRO A CA 1
ATOM 1580 C C . PRO A 1 212 ? 9.119 8.102 -22.360 1.00 81.56 212 PRO A C 1
ATOM 1582 O O . PRO A 1 212 ? 8.232 8.749 -21.806 1.00 81.56 212 PRO A O 1
ATOM 1585 N N . VAL A 1 213 ? 8.953 6.805 -22.662 1.00 84.81 213 VAL A N 1
ATOM 1586 C CA . VAL A 1 213 ? 7.692 6.077 -22.389 1.00 84.81 213 VAL A CA 1
ATOM 1587 C C . VAL A 1 213 ? 7.283 6.172 -20.919 1.00 84.81 213 VAL A C 1
ATOM 1589 O O . VAL A 1 213 ? 6.106 6.362 -20.627 1.00 84.81 213 VAL A O 1
ATOM 1592 N N . ASN A 1 214 ? 8.249 6.069 -20.002 1.00 81.62 214 ASN A N 1
ATOM 1593 C CA . ASN A 1 214 ? 8.010 6.203 -18.565 1.00 81.62 214 ASN A CA 1
ATOM 1594 C C . ASN A 1 214 ? 7.315 7.527 -18.211 1.00 81.62 214 ASN A C 1
ATOM 1596 O O . ASN A 1 214 ? 6.351 7.538 -17.446 1.00 81.62 214 ASN A O 1
ATOM 1600 N N . ASP A 1 215 ? 7.747 8.627 -18.822 1.00 81.44 215 ASP A N 1
ATOM 1601 C CA . ASP A 1 215 ? 7.208 9.961 -18.557 1.00 81.44 215 ASP A CA 1
ATOM 1602 C C . ASP A 1 215 ? 5.815 10.124 -19.172 1.00 81.44 215 ASP A C 1
ATOM 1604 O O . ASP A 1 215 ? 4.925 10.721 -18.560 1.00 81.44 215 ASP A O 1
ATOM 1608 N N . LEU A 1 216 ? 5.586 9.529 -20.349 1.00 86.94 216 LEU A N 1
ATOM 1609 C CA . LEU A 1 216 ? 4.264 9.470 -20.976 1.00 86.94 216 LEU A CA 1
ATOM 1610 C C . LEU A 1 216 ? 3.272 8.688 -20.105 1.00 86.94 216 LEU A C 1
ATOM 1612 O O . LEU A 1 216 ? 2.172 9.174 -19.843 1.00 86.94 216 LEU A O 1
ATOM 1616 N N . ILE A 1 217 ? 3.660 7.508 -19.615 1.00 88.25 217 ILE A N 1
ATOM 1617 C CA . ILE A 1 217 ? 2.826 6.700 -18.712 1.00 88.25 217 ILE A CA 1
ATOM 1618 C C . ILE A 1 217 ? 2.560 7.467 -17.417 1.00 88.25 217 ILE A C 1
ATOM 1620 O O . ILE A 1 217 ? 1.416 7.532 -16.964 1.00 88.25 217 ILE A O 1
ATOM 1624 N N . THR A 1 218 ? 3.584 8.107 -16.855 1.00 85.44 218 THR A N 1
ATOM 1625 C CA . THR A 1 218 ? 3.444 8.901 -15.632 1.00 85.44 218 THR A CA 1
ATOM 1626 C C . THR A 1 218 ? 2.435 10.035 -15.823 1.00 85.44 218 THR A C 1
ATOM 1628 O O . THR A 1 218 ? 1.519 10.202 -15.018 1.00 85.44 218 THR A O 1
ATOM 1631 N N . THR A 1 219 ? 2.554 10.776 -16.923 1.00 87.88 219 THR A N 1
ATOM 1632 C CA . THR A 1 219 ? 1.746 11.972 -17.189 1.00 87.88 219 THR A CA 1
ATOM 1633 C C . THR A 1 219 ? 0.307 11.637 -17.577 1.00 87.88 219 THR A C 1
ATOM 1635 O O . THR A 1 219 ? -0.626 12.269 -17.086 1.00 87.88 219 THR A O 1
ATOM 1638 N N . PHE A 1 220 ? 0.106 10.652 -18.456 1.00 89.12 220 PHE A N 1
ATOM 1639 C CA . PHE A 1 220 ? -1.208 10.379 -19.050 1.00 89.12 220 PHE A CA 1
ATOM 1640 C C . PHE A 1 220 ? -1.990 9.263 -18.356 1.00 89.12 220 PHE A C 1
ATOM 1642 O O . PHE A 1 220 ? -3.207 9.194 -18.520 1.00 89.12 220 PHE A O 1
ATOM 1649 N N . VAL A 1 221 ? -1.324 8.400 -17.585 1.00 88.62 221 VAL A N 1
ATOM 1650 C CA . VAL A 1 221 ? -1.966 7.265 -16.904 1.00 88.62 221 VAL A CA 1
ATOM 1651 C C . VAL A 1 221 ? -1.842 7.407 -15.394 1.00 88.62 221 VAL A C 1
ATOM 1653 O O . VAL A 1 221 ? -2.856 7.521 -14.706 1.00 88.62 221 VAL A O 1
ATOM 1656 N N . GLN A 1 222 ? -0.618 7.442 -14.867 1.00 88.12 222 GLN A N 1
ATOM 1657 C CA . GLN A 1 222 ? -0.391 7.388 -13.423 1.00 88.12 222 GLN A CA 1
ATOM 1658 C C . GLN A 1 222 ? -0.947 8.619 -12.701 1.00 88.12 222 GLN A C 1
ATOM 1660 O O . GLN A 1 222 ? -1.709 8.461 -11.753 1.00 88.12 222 GLN A O 1
ATOM 1665 N N . ALA A 1 223 ? -0.597 9.836 -13.128 1.00 89.25 223 ALA A N 1
ATOM 1666 C CA . ALA A 1 223 ? -0.991 11.061 -12.434 1.00 89.25 223 ALA A CA 1
ATOM 1667 C C . ALA A 1 223 ? -2.519 11.289 -12.420 1.00 89.25 223 ALA A C 1
ATOM 1669 O O . ALA A 1 223 ? -3.056 11.567 -11.344 1.00 89.25 223 ALA A O 1
ATOM 1670 N N . PRO A 1 224 ? -3.263 11.104 -13.533 1.00 90.75 224 PRO A N 1
ATOM 1671 C CA . PRO A 1 224 ? -4.721 11.189 -13.510 1.00 90.75 224 PRO A CA 1
ATOM 1672 C C . PRO A 1 224 ? -5.357 10.147 -12.587 1.00 90.75 224 PRO A C 1
ATOM 1674 O O . PRO A 1 224 ? -6.224 10.495 -11.782 1.00 90.75 224 PRO A O 1
ATOM 1677 N N . VAL A 1 225 ? -4.900 8.891 -12.639 1.00 90.44 225 VAL A N 1
ATOM 1678 C CA . VAL A 1 225 ? -5.424 7.827 -11.769 1.00 90.44 225 VAL A CA 1
ATOM 1679 C C . VAL A 1 225 ? -5.104 8.124 -10.304 1.00 90.44 225 VAL A C 1
ATOM 1681 O O . VAL A 1 225 ? -6.002 8.055 -9.467 1.00 90.44 225 VAL A O 1
ATOM 1684 N N . LEU A 1 226 ? -3.872 8.537 -9.993 1.00 90.19 226 LEU A N 1
ATOM 1685 C CA . LEU A 1 226 ? -3.461 8.930 -8.645 1.00 90.19 226 LEU A CA 1
ATOM 1686 C C . LEU A 1 226 ? -4.330 10.075 -8.113 1.00 90.19 226 LEU A C 1
ATOM 1688 O O . LEU A 1 226 ? -4.819 10.000 -6.986 1.00 90.19 226 LEU A O 1
ATOM 1692 N N . SER A 1 227 ? -4.575 11.101 -8.932 1.00 90.31 227 SER A N 1
ATOM 1693 C CA . SER A 1 227 ? -5.424 12.239 -8.564 1.00 90.31 227 SER A CA 1
ATOM 1694 C C . SER A 1 227 ? -6.858 11.813 -8.235 1.00 90.31 227 SER A C 1
ATOM 1696 O O . SER A 1 227 ? -7.437 12.287 -7.257 1.00 90.31 227 SER A O 1
ATOM 1698 N N . LEU A 1 228 ? -7.408 10.858 -8.993 1.00 90.31 228 LEU A N 1
ATOM 1699 C CA . LEU A 1 228 ? -8.745 10.327 -8.763 1.00 90.31 228 LEU A CA 1
ATOM 1700 C C . LEU A 1 228 ? -8.802 9.554 -7.444 1.00 90.31 228 LEU A C 1
ATOM 1702 O O . LEU A 1 228 ? -9.652 9.859 -6.604 1.00 90.31 228 LEU A O 1
ATOM 1706 N N . VAL A 1 229 ? -7.884 8.601 -7.237 1.00 89.69 229 VAL A N 1
ATOM 1707 C CA . VAL A 1 229 ? -7.886 7.731 -6.044 1.00 89.69 229 VAL A CA 1
ATOM 1708 C C . VAL A 1 229 ? -7.451 8.443 -4.763 1.00 89.69 229 VAL A C 1
ATOM 1710 O O . VAL A 1 229 ? -7.658 7.905 -3.678 1.00 89.69 229 VAL A O 1
ATOM 1713 N N . SER A 1 230 ? -6.859 9.634 -4.884 1.00 89.88 230 SER A N 1
ATOM 1714 C CA . SER A 1 230 ? -6.427 10.468 -3.754 1.00 89.88 230 SER A CA 1
ATOM 1715 C C . SER A 1 230 ? -7.388 11.623 -3.463 1.00 89.88 230 SER A C 1
ATOM 1717 O O . SER A 1 230 ? -7.257 12.291 -2.439 1.00 89.88 230 SER A O 1
ATOM 1719 N N . SER A 1 231 ? -8.366 11.874 -4.340 1.00 92.88 231 SER A N 1
ATOM 1720 C CA . SER A 1 231 ? -9.389 12.899 -4.114 1.00 92.88 231 SER A CA 1
ATOM 1721 C C . SER A 1 231 ? -10.336 12.493 -2.974 1.00 92.88 231 SER A C 1
ATOM 1723 O O . SER A 1 231 ? -10.695 11.320 -2.882 1.00 92.88 231 SER A O 1
ATOM 1725 N N . PRO A 1 232 ? -10.839 13.427 -2.143 1.00 90.81 232 PRO A N 1
ATOM 1726 C CA . PRO A 1 232 ? -11.741 13.083 -1.039 1.00 90.81 232 PRO A CA 1
ATOM 1727 C C . PRO A 1 232 ? -12.971 12.269 -1.471 1.00 90.81 232 PRO A C 1
ATOM 1729 O O . PRO A 1 232 ? -13.354 11.306 -0.809 1.00 90.81 232 PRO A O 1
ATOM 1732 N N . VAL A 1 233 ? -13.564 12.622 -2.618 1.00 93.31 233 VAL A N 1
ATOM 1733 C CA . VAL A 1 233 ? -14.710 11.896 -3.189 1.00 93.31 233 VAL A CA 1
ATOM 1734 C C . VAL A 1 233 ? -14.286 10.523 -3.705 1.00 93.31 233 VAL A C 1
ATOM 1736 O O . VAL A 1 233 ? -14.963 9.538 -3.421 1.00 93.31 233 VAL A O 1
ATOM 1739 N N . GLY A 1 234 ? -13.166 10.437 -4.429 1.00 93.75 234 GLY A N 1
ATOM 1740 C CA . GLY A 1 234 ? -12.654 9.169 -4.946 1.00 93.75 234 GLY A CA 1
ATOM 1741 C C . GLY A 1 234 ? -12.345 8.183 -3.826 1.00 93.75 234 GLY A C 1
ATOM 1742 O O . GLY A 1 234 ? -12.799 7.046 -3.877 1.00 93.75 234 GLY A O 1
ATOM 1743 N N . VAL A 1 235 ? -11.681 8.641 -2.768 1.00 93.88 235 VAL A N 1
ATOM 1744 C CA . VAL A 1 235 ? -11.384 7.856 -1.562 1.00 93.88 235 VAL A CA 1
ATOM 1745 C C . VAL A 1 235 ? -12.666 7.342 -0.916 1.00 93.88 235 VAL A C 1
ATOM 1747 O O . VAL A 1 235 ? -12.779 6.147 -0.645 1.00 93.88 235 VAL A O 1
ATOM 1750 N N . ALA A 1 236 ? -13.661 8.210 -0.721 1.00 94.88 236 ALA A N 1
ATOM 1751 C CA . ALA A 1 236 ? -14.931 7.806 -0.132 1.00 94.88 236 ALA A CA 1
ATOM 1752 C C . ALA A 1 236 ? -15.644 6.733 -0.972 1.00 94.88 236 ALA A C 1
ATOM 1754 O O . ALA A 1 236 ? -16.094 5.728 -0.426 1.00 94.88 236 ALA A O 1
ATOM 1755 N N . VAL A 1 237 ? -15.708 6.904 -2.296 1.00 96.25 237 VAL A N 1
ATOM 1756 C CA . VAL A 1 237 ? -16.344 5.935 -3.205 1.00 96.25 237 VAL A CA 1
ATOM 1757 C C . VAL A 1 237 ? -15.569 4.616 -3.246 1.00 96.25 237 VAL A C 1
ATOM 1759 O O . VAL A 1 237 ? -16.172 3.548 -3.144 1.00 96.25 237 VAL A O 1
ATOM 1762 N N . ILE A 1 238 ? -14.241 4.674 -3.356 1.00 95.00 238 ILE A N 1
ATOM 1763 C CA . ILE A 1 238 ? -13.372 3.493 -3.404 1.00 95.00 238 ILE A CA 1
ATOM 1764 C C . ILE A 1 238 ? -13.532 2.674 -2.131 1.00 95.00 238 ILE A C 1
ATOM 1766 O O . ILE A 1 238 ? -13.805 1.480 -2.222 1.00 95.00 238 ILE A O 1
ATOM 1770 N N . TYR A 1 239 ? -13.419 3.293 -0.954 1.00 95.75 239 TYR A N 1
ATOM 1771 C CA . TYR A 1 239 ? -13.496 2.559 0.309 1.00 95.75 239 TYR A CA 1
ATOM 1772 C C . TYR A 1 239 ? -14.922 2.184 0.713 1.00 95.75 239 TYR A C 1
ATOM 1774 O O . TYR A 1 239 ? -15.108 1.175 1.393 1.00 95.75 239 TYR A O 1
ATOM 1782 N N . PHE A 1 240 ? -15.936 2.899 0.219 1.00 96.81 240 PHE A N 1
ATOM 1783 C CA . PHE A 1 240 ? -17.319 2.428 0.261 1.00 96.81 240 PHE A CA 1
ATOM 1784 C C . PHE A 1 240 ? -17.470 1.103 -0.499 1.00 96.81 240 PHE A C 1
ATOM 1786 O O . PHE A 1 240 ? -17.950 0.124 0.069 1.00 96.81 240 PHE A O 1
ATOM 1793 N N . LEU A 1 241 ? -17.015 1.043 -1.757 1.00 95.25 241 LEU A N 1
ATOM 1794 C CA . LEU A 1 241 ? -17.086 -0.172 -2.578 1.00 95.25 241 LEU A CA 1
ATOM 1795 C C . LEU A 1 241 ? -16.206 -1.291 -2.016 1.00 95.25 241 LEU A C 1
ATOM 1797 O O . LEU A 1 241 ? -16.628 -2.446 -1.981 1.00 95.25 241 LEU A O 1
ATOM 1801 N N . TYR A 1 242 ? -15.016 -0.946 -1.528 1.00 94.00 242 TYR A N 1
ATOM 1802 C CA . TYR A 1 242 ? -14.094 -1.875 -0.882 1.00 94.00 242 TYR A CA 1
ATOM 1803 C C . TYR A 1 242 ? -14.775 -2.599 0.281 1.00 94.00 242 TYR A C 1
ATOM 1805 O O . TYR A 1 242 ? -14.696 -3.827 0.378 1.00 94.00 242 TYR A O 1
ATOM 1813 N N . MET A 1 243 ? -15.449 -1.844 1.154 1.00 94.88 243 MET A N 1
ATOM 1814 C CA . MET A 1 243 ? -16.174 -2.392 2.298 1.00 94.88 243 MET A CA 1
ATOM 1815 C C . MET A 1 243 ? -17.444 -3.119 1.871 1.00 94.88 243 MET A C 1
ATOM 1817 O O . MET A 1 243 ? -17.745 -4.180 2.406 1.00 94.88 243 MET A O 1
ATOM 1821 N N . LEU A 1 244 ? -18.161 -2.622 0.867 1.00 94.31 244 LEU A N 1
ATOM 1822 C CA . LEU A 1 244 ? -19.352 -3.293 0.354 1.00 94.31 244 LEU A CA 1
ATOM 1823 C C . LEU A 1 244 ? -19.032 -4.694 -0.193 1.00 94.31 244 LEU A C 1
ATOM 1825 O O . LEU A 1 244 ? -19.743 -5.649 0.111 1.00 94.31 244 LEU A O 1
ATOM 1829 N N . LEU A 1 245 ? -17.932 -4.837 -0.939 1.00 92.12 245 LEU A N 1
ATOM 1830 C CA . LEU A 1 245 ? -17.454 -6.130 -1.437 1.00 92.12 245 LEU A CA 1
ATOM 1831 C C . LEU A 1 245 ? -17.114 -7.094 -0.291 1.00 92.12 245 LEU A C 1
ATOM 1833 O O . LEU A 1 245 ? -17.554 -8.243 -0.322 1.00 92.12 245 LEU A O 1
ATOM 1837 N N . TRP A 1 246 ? -16.422 -6.620 0.751 1.00 88.69 246 TRP A N 1
ATOM 1838 C CA . TRP A 1 246 ? -16.193 -7.404 1.973 1.00 88.69 246 TRP A CA 1
ATOM 1839 C C . TRP A 1 246 ? -17.496 -7.808 2.657 1.00 88.69 246 TRP A C 1
ATOM 1841 O O . TRP A 1 246 ? -17.634 -8.942 3.116 1.00 88.69 246 TRP A O 1
ATOM 1851 N N . GLY A 1 247 ? -18.472 -6.902 2.673 1.00 88.75 247 GLY A N 1
ATOM 1852 C CA . GLY A 1 247 ? -19.818 -7.163 3.161 1.00 88.75 247 GLY A CA 1
ATOM 1853 C C . GLY A 1 247 ? -20.494 -8.295 2.396 1.00 88.75 247 GLY A C 1
ATOM 1854 O O . GLY A 1 247 ? -21.208 -9.094 2.989 1.00 88.75 247 GLY A O 1
ATOM 1855 N N . PHE A 1 248 ? -20.195 -8.434 1.106 1.00 88.12 248 PHE A N 1
ATOM 1856 C CA . PHE A 1 248 ? -20.628 -9.550 0.270 1.00 88.12 248 PHE A CA 1
ATOM 1857 C C . PHE A 1 248 ? -19.689 -10.770 0.299 1.00 88.12 248 PHE A C 1
ATOM 1859 O O . PHE A 1 248 ? -19.818 -11.668 -0.530 1.00 88.12 248 PHE A O 1
ATOM 1866 N N . GLY A 1 249 ? -18.745 -10.838 1.240 1.00 82.81 249 GLY A N 1
ATOM 1867 C CA . GLY A 1 249 ? -17.824 -11.971 1.375 1.00 82.81 249 GLY A CA 1
ATOM 1868 C C . GLY A 1 249 ? -16.761 -12.043 0.277 1.00 82.81 249 GLY A C 1
ATOM 1869 O O . GLY A 1 249 ? -16.042 -13.035 0.178 1.00 82.81 249 GLY A O 1
ATOM 1870 N N . ILE A 1 250 ? -16.641 -10.999 -0.543 1.00 85.25 250 ILE A N 1
ATOM 1871 C CA . ILE A 1 250 ? -15.595 -10.872 -1.550 1.00 85.25 250 ILE A CA 1
ATOM 1872 C C . ILE A 1 250 ? -14.404 -10.186 -0.882 1.00 85.25 250 ILE A C 1
ATOM 1874 O O . ILE A 1 250 ? -14.502 -9.037 -0.456 1.00 85.25 250 ILE A O 1
ATOM 1878 N N . HIS A 1 251 ? -13.267 -10.881 -0.817 1.00 85.38 251 HIS A N 1
ATOM 1879 C CA . HIS A 1 251 ? -12.031 -10.365 -0.226 1.00 85.38 251 HIS A CA 1
ATOM 1880 C C . HIS A 1 251 ? -11.436 -9.237 -1.089 1.00 85.38 251 HIS A C 1
ATOM 1882 O O . HIS A 1 251 ? -10.514 -9.443 -1.886 1.00 85.38 251 HIS A O 1
ATOM 1888 N N . SER A 1 252 ? -11.972 -8.024 -0.950 1.00 84.88 252 SER A N 1
ATOM 1889 C CA . SER A 1 252 ? -11.684 -6.904 -1.852 1.00 84.88 252 SER A CA 1
ATOM 1890 C C . SER A 1 252 ? -10.228 -6.462 -1.829 1.00 84.88 252 SER A C 1
ATOM 1892 O O . SER A 1 252 ? -9.749 -5.989 -2.852 1.00 84.88 252 SER A O 1
ATOM 1894 N N . ALA A 1 253 ? -9.484 -6.714 -0.745 1.00 80.44 253 ALA A N 1
ATOM 1895 C CA . ALA A 1 253 ? -8.044 -6.452 -0.705 1.00 80.44 253 ALA A CA 1
ATOM 1896 C C . ALA A 1 253 ? -7.290 -7.185 -1.821 1.00 80.44 253 ALA A C 1
ATOM 1898 O O . ALA A 1 253 ? -6.416 -6.598 -2.446 1.00 80.44 253 ALA A O 1
ATOM 1899 N N . GLY A 1 254 ? -7.669 -8.435 -2.116 1.00 73.69 254 GLY A N 1
ATOM 1900 C CA . GLY A 1 254 ? -7.009 -9.221 -3.158 1.00 73.69 254 GLY A CA 1
ATOM 1901 C C . GLY A 1 254 ? -7.247 -8.626 -4.542 1.00 73.69 254 GLY A C 1
ATOM 1902 O O . GLY A 1 254 ? -6.366 -8.658 -5.383 1.00 73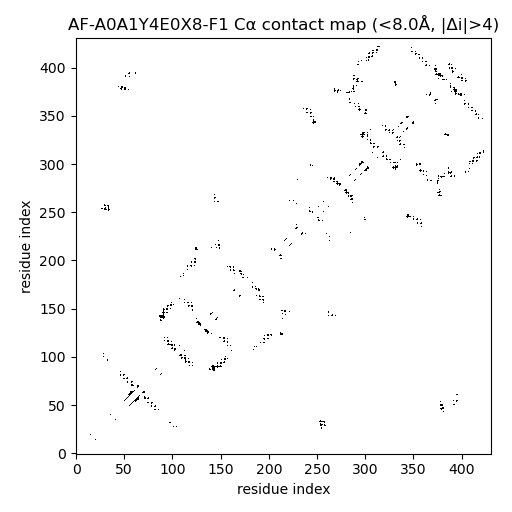.69 254 GLY A O 1
ATOM 1903 N N . ILE A 1 255 ? -8.415 -8.021 -4.765 1.00 76.94 255 ILE A N 1
ATOM 1904 C CA . ILE A 1 255 ? -8.807 -7.458 -6.062 1.00 76.94 255 ILE A CA 1
ATOM 1905 C C . ILE A 1 255 ? -8.292 -6.024 -6.220 1.00 76.94 255 ILE A C 1
ATOM 1907 O O . ILE A 1 255 ? -7.761 -5.650 -7.259 1.00 76.94 255 ILE A O 1
ATOM 1911 N N . MET A 1 256 ? -8.482 -5.190 -5.201 1.00 83.56 256 MET A N 1
ATOM 1912 C CA . MET A 1 256 ? -8.267 -3.750 -5.307 1.00 83.56 256 MET A CA 1
ATOM 1913 C C . MET A 1 256 ? -6.810 -3.359 -5.045 1.00 83.56 256 MET A C 1
ATOM 1915 O O . MET A 1 256 ? -6.328 -2.408 -5.661 1.00 83.56 256 MET A O 1
ATOM 1919 N N . ASN A 1 257 ? -6.080 -4.082 -4.184 1.00 83.62 257 ASN A N 1
ATOM 1920 C CA . ASN A 1 257 ? -4.708 -3.692 -3.837 1.00 83.62 257 ASN A CA 1
ATOM 1921 C C . ASN A 1 257 ? -3.732 -3.855 -5.007 1.00 83.62 257 ASN A C 1
ATOM 1923 O O . ASN A 1 257 ? -2.794 -3.071 -5.087 1.00 83.62 257 ASN A O 1
ATOM 1927 N N . GLY A 1 258 ? -3.984 -4.769 -5.953 1.00 75.94 258 GLY A N 1
ATOM 1928 C CA . GLY A 1 258 ? -3.160 -4.898 -7.164 1.00 75.94 258 GLY A CA 1
ATOM 1929 C C . GLY A 1 258 ? -3.087 -3.608 -7.997 1.00 75.94 258 GLY A C 1
ATOM 1930 O O . GLY A 1 258 ? -2.112 -3.385 -8.706 1.00 75.94 258 GLY A O 1
ATOM 1931 N N . VAL A 1 259 ? -4.085 -2.725 -7.866 1.00 79.44 259 VAL A N 1
ATOM 1932 C CA . VAL A 1 259 ? -4.118 -1.414 -8.533 1.00 79.44 259 VAL A CA 1
ATOM 1933 C C . VAL A 1 259 ? -3.793 -0.275 -7.566 1.00 79.44 259 VAL A C 1
ATOM 1935 O O . VAL A 1 259 ? -3.057 0.647 -7.911 1.00 79.44 259 VAL A O 1
ATOM 1938 N N . LEU A 1 260 ? -4.350 -0.317 -6.354 1.00 87.31 260 LEU A N 1
ATOM 1939 C CA . LEU A 1 260 ? -4.261 0.790 -5.402 1.00 87.31 260 LEU A CA 1
ATOM 1940 C C . LEU A 1 260 ? -2.917 0.861 -4.671 1.00 87.31 260 LEU A C 1
ATOM 1942 O O . LEU A 1 260 ? -2.410 1.952 -4.420 1.00 87.31 260 LEU A O 1
ATOM 1946 N N . GLU A 1 261 ? -2.326 -0.278 -4.312 1.00 86.50 261 GLU A N 1
ATOM 1947 C CA . GLU A 1 261 ? -1.102 -0.296 -3.508 1.00 86.50 261 GLU A CA 1
ATOM 1948 C C . GLU A 1 261 ? 0.096 0.354 -4.222 1.00 86.50 261 GLU A C 1
ATOM 1950 O O . GLU A 1 261 ? 0.750 1.182 -3.584 1.00 86.50 261 GLU A O 1
ATOM 1955 N N . PRO A 1 262 ? 0.355 0.108 -5.526 1.00 84.38 262 PRO A N 1
ATOM 1956 C CA . PRO A 1 262 ? 1.389 0.834 -6.263 1.00 84.38 262 PRO A CA 1
ATOM 1957 C C . PRO A 1 262 ? 1.254 2.359 -6.172 1.00 84.38 262 PRO A C 1
ATOM 1959 O O . PRO A 1 262 ? 2.240 3.054 -5.937 1.00 84.38 262 PRO A O 1
ATOM 1962 N N . LEU A 1 263 ? 0.028 2.881 -6.282 1.00 88.69 263 LEU A N 1
ATOM 1963 C CA . LEU A 1 263 ? -0.253 4.319 -6.191 1.00 88.69 263 LEU A CA 1
ATOM 1964 C C . LEU A 1 263 ? 0.104 4.873 -4.809 1.00 88.69 263 LEU A C 1
ATOM 1966 O O . LEU A 1 263 ? 0.769 5.900 -4.697 1.00 88.69 263 LEU A O 1
ATOM 1970 N N . TYR A 1 264 ? -0.284 4.165 -3.751 1.00 91.44 264 TYR A N 1
ATOM 1971 C CA . TYR A 1 264 ? -0.010 4.601 -2.386 1.00 91.44 264 TYR A CA 1
ATOM 1972 C C . TYR A 1 264 ? 1.455 4.421 -1.963 1.00 91.44 264 TYR A C 1
ATOM 1974 O O . TYR A 1 264 ? 1.913 5.127 -1.061 1.00 91.44 264 TYR A O 1
ATOM 1982 N N . LEU A 1 265 ? 2.199 3.509 -2.597 1.00 87.69 265 LEU A N 1
ATOM 1983 C CA . LEU A 1 265 ? 3.647 3.373 -2.409 1.00 87.69 265 LEU A CA 1
ATOM 1984 C C . LEU A 1 265 ? 4.427 4.487 -3.117 1.00 87.69 265 LEU A C 1
ATOM 1986 O O . LEU A 1 265 ? 5.418 4.960 -2.562 1.00 87.69 265 LEU A O 1
ATOM 1990 N N . ILE A 1 266 ? 3.953 4.973 -4.269 1.00 86.62 266 ILE A N 1
ATOM 1991 C CA . ILE A 1 266 ? 4.488 6.191 -4.904 1.00 86.62 266 ILE A CA 1
ATOM 1992 C C . ILE A 1 266 ? 4.350 7.388 -3.957 1.00 86.62 266 ILE A C 1
ATOM 1994 O O . ILE A 1 266 ? 5.334 8.074 -3.686 1.00 86.62 266 ILE A O 1
ATOM 1998 N N . SER A 1 267 ? 3.159 7.599 -3.391 1.00 92.56 267 SER A N 1
ATOM 1999 C CA . SER A 1 267 ? 2.915 8.668 -2.413 1.00 92.56 267 SER A CA 1
ATOM 2000 C C . SER A 1 267 ? 3.762 8.529 -1.144 1.00 92.56 267 SER A C 1
ATOM 2002 O O . SER A 1 267 ? 4.242 9.531 -0.612 1.00 92.56 267 SER A O 1
ATOM 2004 N N . LEU A 1 268 ? 3.973 7.298 -0.663 1.00 91.75 268 LEU A N 1
ATOM 2005 C CA . LEU A 1 268 ? 4.838 7.030 0.486 1.00 91.75 268 LEU A CA 1
ATOM 2006 C C . LEU A 1 268 ? 6.295 7.405 0.199 1.00 91.75 268 LEU A C 1
ATOM 2008 O O . LEU A 1 268 ? 6.922 8.066 1.024 1.00 91.75 268 LEU A O 1
ATOM 2012 N N . ASN A 1 269 ? 6.819 6.991 -0.958 1.00 86.88 269 ASN A N 1
ATOM 2013 C CA . ASN A 1 269 ? 8.202 7.269 -1.325 1.00 86.88 269 ASN A CA 1
ATOM 2014 C C . ASN A 1 269 ? 8.432 8.773 -1.538 1.00 86.88 269 ASN A C 1
ATOM 2016 O O . ASN A 1 269 ? 9.385 9.320 -1.001 1.00 86.88 269 ASN A O 1
ATOM 2020 N N . ALA A 1 270 ? 7.495 9.471 -2.188 1.00 89.81 270 ALA A N 1
ATOM 2021 C CA . ALA A 1 270 ? 7.566 10.926 -2.335 1.00 89.81 270 ALA A CA 1
ATOM 2022 C C . ALA A 1 270 ? 7.645 11.655 -0.976 1.00 89.81 270 ALA A C 1
ATOM 2024 O O . ALA A 1 270 ? 8.386 12.624 -0.828 1.00 89.81 270 ALA A O 1
ATOM 2025 N N . ASN A 1 271 ? 6.922 11.177 0.044 1.00 94.00 271 ASN A N 1
ATOM 2026 C CA . ASN A 1 271 ? 7.053 11.718 1.400 1.00 94.00 271 ASN A CA 1
ATOM 2027 C C . ASN A 1 271 ? 8.416 11.395 2.032 1.00 94.00 271 ASN A C 1
ATOM 2029 O O . ASN A 1 271 ? 8.974 12.243 2.724 1.00 94.00 271 ASN A O 1
ATOM 2033 N N . ALA A 1 272 ? 8.934 10.181 1.825 1.00 87.69 272 ALA A N 1
ATOM 2034 C CA . ALA A 1 272 ? 10.235 9.768 2.347 1.00 87.69 272 ALA A CA 1
ATOM 2035 C C . ALA A 1 272 ? 11.382 10.586 1.739 1.00 87.69 272 ALA A C 1
ATOM 2037 O O . ALA A 1 272 ? 12.253 11.040 2.478 1.00 87.69 272 ALA A O 1
ATOM 2038 N N . GLU A 1 273 ? 11.346 10.825 0.428 1.00 85.56 273 GLU A N 1
ATOM 2039 C CA . GLU A 1 273 ? 12.308 11.663 -0.293 1.00 85.56 273 GLU A CA 1
ATOM 2040 C C . GLU A 1 273 ? 12.260 13.117 0.191 1.00 85.56 273 GLU A C 1
ATOM 2042 O O . GLU A 1 273 ? 13.303 13.675 0.532 1.00 85.56 273 GLU A O 1
ATOM 2047 N N . ALA A 1 274 ? 11.061 13.703 0.314 1.00 90.69 274 ALA A N 1
ATOM 2048 C CA . ALA A 1 274 ? 10.896 15.063 0.830 1.00 90.69 274 ALA A CA 1
ATOM 2049 C C . ALA A 1 274 ? 11.473 15.203 2.249 1.00 90.69 274 ALA A C 1
ATOM 2051 O O . ALA A 1 274 ? 12.280 16.091 2.511 1.00 90.69 274 ALA A O 1
ATOM 2052 N N . ILE A 1 275 ? 11.134 14.281 3.156 1.00 87.81 275 ILE A N 1
ATOM 2053 C CA . ILE A 1 275 ? 11.630 14.312 4.540 1.00 87.81 275 ILE A CA 1
ATOM 2054 C C . ILE A 1 275 ? 13.148 14.110 4.597 1.00 87.81 275 ILE A C 1
ATOM 2056 O O . ILE A 1 275 ? 13.821 14.800 5.363 1.00 87.81 275 ILE A O 1
ATOM 2060 N N . ALA A 1 276 ? 13.705 13.212 3.779 1.00 82.50 276 ALA A N 1
ATOM 2061 C CA . ALA A 1 276 ? 15.152 13.009 3.693 1.00 82.50 276 ALA A CA 1
ATOM 2062 C C . ALA A 1 276 ? 15.892 14.259 3.180 1.00 82.50 276 ALA A C 1
ATOM 2064 O O . ALA A 1 276 ? 17.020 14.514 3.600 1.00 82.50 276 ALA A O 1
ATOM 2065 N N . ALA A 1 277 ? 15.251 15.056 2.321 1.00 84.94 277 ALA A N 1
ATOM 2066 C CA . ALA A 1 277 ? 15.759 16.341 1.844 1.00 84.94 277 ALA A CA 1
ATOM 2067 C C . ALA A 1 277 ? 15.535 17.509 2.832 1.00 84.94 277 ALA A C 1
ATOM 2069 O O . ALA A 1 277 ? 15.975 18.627 2.569 1.00 84.94 277 ALA A O 1
ATOM 2070 N N . GLY A 1 278 ? 14.871 17.276 3.972 1.00 86.56 278 GLY A N 1
ATOM 2071 C CA . GLY A 1 278 ? 14.494 18.329 4.923 1.00 86.56 278 GLY A CA 1
ATOM 2072 C C . GLY A 1 278 ? 13.294 19.175 4.475 1.00 86.56 278 GLY A C 1
ATOM 2073 O O . GLY A 1 278 ? 13.054 20.249 5.028 1.00 86.56 278 GLY A O 1
ATOM 2074 N N . GLU A 1 279 ? 12.542 18.704 3.483 1.00 93.06 279 GLU A N 1
ATOM 2075 C CA . GLU A 1 279 ? 11.336 19.330 2.948 1.00 93.06 279 GLU A CA 1
ATOM 2076 C C . GLU A 1 279 ? 10.061 18.777 3.611 1.00 93.06 279 GLU A C 1
ATOM 2078 O O . GLU A 1 279 ? 10.052 17.738 4.277 1.00 93.06 279 GLU A O 1
ATOM 2083 N N . ALA A 1 280 ? 8.942 19.484 3.434 1.00 92.69 280 ALA A N 1
ATOM 2084 C CA . ALA A 1 280 ? 7.657 19.061 3.980 1.00 92.69 280 ALA A CA 1
ATOM 2085 C C . ALA A 1 280 ? 7.008 17.970 3.112 1.00 92.69 280 ALA A C 1
ATOM 2087 O O . ALA A 1 280 ? 6.768 18.166 1.921 1.00 92.69 280 ALA A O 1
ATOM 2088 N N . ALA A 1 281 ? 6.638 16.848 3.731 1.00 95.50 281 ALA A N 1
ATOM 2089 C CA . ALA A 1 281 ? 5.772 15.849 3.111 1.00 95.50 281 ALA A CA 1
ATOM 2090 C C . ALA A 1 281 ? 4.363 16.413 2.849 1.00 95.50 281 ALA A C 1
ATOM 2092 O O . ALA A 1 281 ? 3.849 17.227 3.619 1.00 95.50 281 ALA A O 1
ATOM 2093 N N . THR A 1 282 ? 3.727 15.959 1.766 1.00 94.88 282 THR A N 1
ATOM 2094 C CA . THR A 1 282 ? 2.433 16.498 1.301 1.00 94.88 282 THR A CA 1
ATOM 2095 C C . THR A 1 282 ? 1.385 15.427 1.011 1.00 94.88 282 THR A C 1
ATOM 2097 O O . THR A 1 282 ? 0.188 15.722 1.013 1.00 94.88 282 THR A O 1
ATOM 2100 N N . ASN A 1 283 ? 1.784 14.170 0.796 1.00 95.75 283 ASN A N 1
ATOM 2101 C CA . ASN A 1 283 ? 0.844 13.115 0.437 1.00 95.75 283 ASN A CA 1
ATOM 2102 C C . ASN A 1 283 ? 0.221 12.499 1.692 1.00 95.75 283 ASN A C 1
ATOM 2104 O O . ASN A 1 283 ? 0.881 11.765 2.425 1.00 95.75 283 ASN A O 1
ATOM 2108 N N . VAL A 1 284 ? -1.063 12.767 1.933 1.00 96.25 284 VAL A N 1
ATOM 2109 C CA . VAL A 1 284 ? -1.795 12.188 3.073 1.00 96.25 284 VAL A CA 1
ATOM 2110 C C . VAL A 1 284 ? -2.024 10.689 2.874 1.00 96.25 284 VAL A C 1
ATOM 2112 O O . VAL A 1 284 ? -1.772 9.895 3.776 1.00 96.25 284 VAL A O 1
ATOM 2115 N N . LEU A 1 285 ? -2.494 10.291 1.687 1.00 95.62 285 LEU A N 1
ATOM 2116 C CA . LEU A 1 285 ? -2.807 8.894 1.409 1.00 95.62 285 LEU A CA 1
ATOM 2117 C C . LEU A 1 285 ? -1.566 8.112 1.006 1.00 95.62 285 LEU A C 1
ATOM 2119 O O . LEU A 1 285 ? -1.062 8.221 -0.107 1.00 95.62 285 LEU A O 1
ATOM 2123 N N . THR A 1 286 ? -1.128 7.265 1.923 1.00 95.06 286 THR A N 1
ATOM 2124 C CA . THR A 1 286 ? -0.083 6.273 1.705 1.00 95.06 286 THR A CA 1
ATOM 2125 C C . THR A 1 286 ? -0.570 4.909 2.188 1.00 95.06 286 THR A C 1
ATOM 2127 O O . THR A 1 286 ? -1.572 4.801 2.902 1.00 95.06 286 THR A O 1
ATOM 2130 N N . LYS A 1 287 ? 0.168 3.848 1.852 1.00 91.00 287 LYS A N 1
ATOM 2131 C CA . LYS A 1 287 ? -0.151 2.495 2.314 1.00 91.00 287 LYS A CA 1
ATOM 2132 C C . LYS A 1 287 ? -0.227 2.394 3.853 1.00 91.00 287 LYS A C 1
ATOM 2134 O O . LYS A 1 287 ? -1.275 1.982 4.349 1.00 91.00 287 LYS A O 1
ATOM 2139 N N . PRO A 1 288 ? 0.799 2.803 4.625 1.00 92.88 288 PRO A N 1
ATOM 2140 C CA . PRO A 1 288 ? 0.743 2.720 6.085 1.00 92.88 288 PRO A CA 1
ATOM 2141 C C . PRO A 1 288 ? -0.265 3.685 6.725 1.00 92.88 288 PRO A C 1
ATOM 2143 O O . PRO A 1 288 ? -0.778 3.382 7.805 1.00 92.88 288 PRO A O 1
ATOM 2146 N N . PHE A 1 289 ? -0.592 4.814 6.079 1.00 95.88 289 PHE A N 1
ATOM 2147 C CA . PHE A 1 289 ? -1.682 5.682 6.538 1.00 95.88 289 PHE A CA 1
ATOM 2148 C C . PHE A 1 289 ? -3.001 4.905 6.555 1.00 95.88 289 PHE A C 1
ATOM 2150 O O . PHE A 1 289 ? -3.649 4.818 7.597 1.00 95.88 289 PHE A O 1
ATOM 2157 N N . LEU A 1 290 ? -3.354 4.272 5.433 1.00 94.38 290 LEU A N 1
ATOM 2158 C CA . LEU A 1 290 ? -4.585 3.493 5.294 1.00 94.38 290 LEU A CA 1
ATOM 2159 C C . LEU A 1 290 ? -4.648 2.347 6.304 1.00 94.38 290 LEU A C 1
ATOM 2161 O O . LEU A 1 290 ? -5.663 2.185 6.981 1.00 94.38 290 LEU A O 1
ATOM 2165 N N . ASP A 1 291 ? -3.554 1.598 6.450 1.00 92.56 291 ASP A N 1
ATOM 2166 C CA . ASP A 1 291 ? -3.469 0.490 7.407 1.00 92.56 291 ASP A CA 1
ATOM 2167 C C . ASP A 1 291 ? -3.728 0.956 8.848 1.00 92.56 291 ASP A C 1
ATOM 2169 O O . ASP A 1 291 ? -4.397 0.270 9.620 1.00 92.56 291 ASP A O 1
ATOM 2173 N N . SER A 1 292 ? -3.242 2.150 9.202 1.00 92.62 292 SER A N 1
ATOM 2174 C CA . SER A 1 292 ? -3.330 2.680 10.567 1.00 92.62 292 SER A CA 1
ATOM 2175 C C . SER A 1 292 ? -4.689 3.310 10.892 1.00 92.62 292 SER A C 1
ATOM 2177 O O . SER A 1 292 ? -5.108 3.272 12.049 1.00 92.62 292 SER A O 1
ATOM 2179 N N . VAL A 1 293 ? -5.383 3.890 9.902 1.00 94.69 293 VAL A N 1
ATOM 2180 C CA . VAL A 1 293 ? -6.603 4.695 10.136 1.00 94.69 293 VAL A CA 1
ATOM 2181 C C . VAL A 1 293 ? -7.891 4.059 9.613 1.00 94.69 293 VAL A C 1
ATOM 2183 O O . VAL A 1 293 ? -8.970 4.382 10.105 1.00 94.69 293 VAL A O 1
ATOM 2186 N N . ALA A 1 294 ? -7.811 3.171 8.621 1.00 93.19 294 ALA A N 1
ATOM 2187 C CA . ALA A 1 294 ? -8.977 2.650 7.896 1.00 93.19 294 ALA A CA 1
ATOM 2188 C C . ALA A 1 294 ? -9.192 1.135 8.066 1.00 93.19 294 ALA A C 1
ATOM 2190 O O . ALA A 1 294 ? -10.268 0.630 7.722 1.00 93.19 294 ALA A O 1
ATOM 2191 N N . PHE A 1 295 ? -8.177 0.431 8.586 1.00 94.19 295 PHE A N 1
ATOM 2192 C CA . PHE A 1 295 ? -8.115 -1.031 8.662 1.00 94.19 295 PHE A CA 1
ATOM 2193 C C . PHE A 1 295 ? -7.673 -1.561 10.040 1.00 94.19 295 PHE A C 1
ATOM 2195 O O . PHE A 1 295 ? -6.970 -2.566 10.146 1.00 94.19 295 PHE A O 1
ATOM 2202 N N . MET A 1 296 ? -8.094 -0.899 11.120 1.00 94.06 296 MET A N 1
ATOM 2203 C CA . MET A 1 296 ? -7.721 -1.250 12.495 1.00 94.06 296 MET A CA 1
ATOM 2204 C C . MET A 1 296 ? -8.359 -2.576 12.940 1.00 94.06 296 MET A C 1
ATOM 2206 O O . MET A 1 296 ? -9.516 -2.630 13.361 1.00 94.06 296 MET A O 1
ATOM 2210 N N . GLY A 1 297 ? -7.608 -3.667 12.894 1.00 90.06 297 GLY A N 1
ATOM 2211 C CA . GLY A 1 297 ? -8.170 -5.008 13.050 1.00 90.06 297 GLY A CA 1
ATOM 2212 C C . GLY A 1 297 ? -8.634 -5.658 11.759 1.00 90.06 297 GLY A C 1
ATOM 2213 O O . GLY A 1 297 ? -9.381 -6.629 11.822 1.00 90.06 297 GLY A O 1
ATOM 2214 N N . GLY A 1 298 ? -8.190 -5.135 10.619 1.00 91.38 298 GLY A N 1
ATOM 2215 C CA . GLY A 1 298 ? -8.518 -5.618 9.284 1.00 91.38 298 GLY A CA 1
ATOM 2216 C C . GLY A 1 298 ? -9.676 -4.851 8.654 1.00 91.38 298 GLY A C 1
ATOM 2217 O O . GLY A 1 298 ? -9.952 -3.702 9.012 1.00 91.38 298 GLY A O 1
ATOM 2218 N N . ALA A 1 299 ? -10.348 -5.477 7.689 1.00 90.88 299 ALA A N 1
ATOM 2219 C CA . ALA A 1 299 ? -11.414 -4.843 6.916 1.00 90.88 299 ALA A CA 1
ATOM 2220 C C . ALA A 1 299 ? -12.517 -4.297 7.832 1.00 90.88 299 ALA A C 1
ATOM 2222 O O . ALA A 1 299 ? -13.074 -5.041 8.627 1.00 90.88 299 ALA A O 1
ATOM 2223 N N . GLY A 1 300 ? -12.836 -3.003 7.739 1.00 93.44 300 GLY A N 1
ATOM 2224 C CA . GLY A 1 300 ? -13.934 -2.428 8.512 1.00 93.44 300 GLY A CA 1
ATOM 2225 C C . GLY A 1 300 ? -13.652 -2.235 9.998 1.00 93.44 300 GLY A C 1
ATOM 2226 O O . GLY A 1 300 ? -14.572 -2.267 10.810 1.00 93.44 300 GLY A O 1
ATOM 2227 N N . ASN A 1 301 ? -12.392 -2.076 10.384 1.00 96.31 301 ASN A N 1
ATOM 2228 C CA . ASN A 1 301 ? -11.978 -1.884 11.770 1.00 96.31 301 ASN A CA 1
ATOM 2229 C C . ASN A 1 301 ? -12.514 -2.968 12.741 1.00 96.31 301 ASN A C 1
ATOM 2231 O O . ASN A 1 301 ? -13.052 -2.645 13.804 1.00 96.31 301 ASN A O 1
ATOM 2235 N N . MET A 1 302 ? -12.414 -4.261 12.393 1.00 95.38 302 MET A N 1
ATOM 2236 C CA . MET A 1 302 ? -13.057 -5.350 13.163 1.00 95.38 302 MET A CA 1
ATOM 2237 C C . MET A 1 302 ? -12.613 -5.449 14.624 1.00 95.38 302 MET A C 1
ATOM 2239 O O . MET A 1 302 ? -13.375 -5.935 15.463 1.00 95.38 302 MET A O 1
ATOM 2243 N N . LEU A 1 303 ? -11.425 -4.951 14.975 1.00 96.31 303 LEU A N 1
ATOM 2244 C CA . LEU A 1 303 ? -11.005 -4.898 16.376 1.00 96.31 303 LEU A CA 1
ATOM 2245 C C . LEU A 1 303 ? -11.953 -4.013 17.204 1.00 96.31 303 LEU A C 1
ATOM 2247 O O . LEU A 1 303 ? -12.238 -4.316 18.364 1.00 96.31 303 LEU A O 1
ATOM 2251 N N . ALA A 1 304 ? -12.502 -2.955 16.602 1.00 97.88 304 ALA A N 1
ATOM 2252 C CA . ALA A 1 304 ? -13.493 -2.103 17.243 1.00 97.88 304 ALA A CA 1
ATOM 2253 C C . ALA A 1 304 ? -14.838 -2.824 17.439 1.00 97.88 304 ALA A C 1
ATOM 2255 O O . ALA A 1 304 ? -15.456 -2.677 18.496 1.00 97.88 304 ALA A O 1
ATOM 2256 N N . LEU A 1 305 ? -15.265 -3.656 16.479 1.00 97.50 305 LEU A N 1
ATOM 2257 C CA . LEU A 1 305 ? -16.452 -4.510 16.628 1.00 97.50 305 LEU A CA 1
ATOM 2258 C C . LEU A 1 305 ? -16.271 -5.511 17.776 1.00 97.50 305 LEU A C 1
ATOM 2260 O O . LEU A 1 305 ? -17.160 -5.653 18.617 1.00 97.50 305 LEU A O 1
ATOM 2264 N N . VAL A 1 306 ? -15.107 -6.163 17.854 1.00 96.94 306 VAL A N 1
ATOM 2265 C CA . VAL A 1 306 ? -14.767 -7.084 18.951 1.00 96.94 306 VAL A CA 1
ATOM 2266 C C . VAL A 1 306 ? -14.906 -6.389 20.301 1.00 96.94 306 VAL A C 1
ATOM 2268 O O . VAL A 1 306 ? -15.582 -6.902 21.195 1.00 96.94 306 VAL A O 1
ATOM 2271 N N . VAL A 1 307 ? -14.326 -5.197 20.451 1.00 97.75 307 VAL A N 1
ATOM 2272 C CA . VAL A 1 307 ? -14.433 -4.435 21.701 1.00 97.75 307 VAL A CA 1
ATOM 2273 C C . VAL A 1 307 ? -15.878 -4.010 21.980 1.00 97.75 307 VAL A C 1
ATOM 2275 O O . VAL A 1 307 ? -16.339 -4.163 23.112 1.00 97.75 307 VAL A O 1
ATOM 2278 N N . ALA A 1 308 ? -16.636 -3.571 20.972 1.00 97.81 308 ALA A N 1
ATOM 2279 C CA . ALA A 1 308 ? -18.050 -3.230 21.135 1.00 97.81 308 ALA A CA 1
ATOM 2280 C C . ALA A 1 308 ? -18.887 -4.424 21.640 1.00 97.81 308 ALA A C 1
ATOM 2282 O O . ALA A 1 308 ? -19.694 -4.266 22.562 1.00 97.81 308 ALA A O 1
ATOM 2283 N N . ILE A 1 309 ? -18.652 -5.630 21.109 1.00 96.94 309 ILE A N 1
ATOM 2284 C CA . ILE A 1 309 ? -19.298 -6.874 21.562 1.00 96.94 309 ILE A CA 1
ATOM 2285 C C . ILE A 1 309 ? -18.935 -7.181 23.015 1.00 96.94 309 ILE A C 1
ATOM 2287 O O . ILE A 1 309 ? -19.819 -7.469 23.822 1.00 96.94 309 ILE A O 1
ATOM 2291 N N . LEU A 1 310 ? -17.655 -7.091 23.382 1.00 96.00 310 LEU A N 1
ATOM 2292 C CA . LEU A 1 310 ? -17.210 -7.401 24.744 1.00 96.00 310 LEU A CA 1
ATOM 2293 C C . LEU A 1 310 ? -17.781 -6.432 25.793 1.00 96.00 310 LEU A C 1
ATOM 2295 O O . LEU A 1 310 ? -18.059 -6.859 26.922 1.00 96.00 310 LEU A O 1
ATOM 2299 N N . ILE A 1 311 ? -17.995 -5.165 25.419 1.00 96.81 311 ILE A N 1
ATOM 2300 C CA . ILE A 1 311 ? -18.585 -4.139 26.290 1.00 96.81 311 ILE A CA 1
ATOM 2301 C C . ILE A 1 311 ? -20.100 -4.333 26.431 1.00 96.81 311 ILE A C 1
ATOM 2303 O O . ILE A 1 311 ? -20.616 -4.300 27.548 1.00 96.81 311 ILE A O 1
ATOM 2307 N N . ILE A 1 312 ? -20.821 -4.515 25.321 1.00 95.19 312 ILE A N 1
ATOM 2308 C CA . ILE A 1 312 ? -22.286 -4.377 25.306 1.00 95.19 312 ILE A CA 1
ATOM 2309 C C . ILE A 1 312 ? -23.021 -5.707 25.212 1.00 95.19 312 ILE A C 1
ATOM 2311 O O . ILE A 1 312 ? -24.041 -5.873 25.886 1.00 95.19 312 ILE A O 1
ATOM 2315 N N . SER A 1 313 ? -22.553 -6.622 24.364 1.00 92.81 313 SER A N 1
ATOM 2316 C CA . SER A 1 313 ? -23.331 -7.809 24.019 1.00 92.81 313 SER A CA 1
ATOM 2317 C C . SER A 1 313 ? -23.462 -8.741 25.219 1.00 92.81 313 SER A C 1
ATOM 2319 O O . SER A 1 313 ? -22.501 -8.966 25.966 1.00 92.81 313 SER A O 1
ATOM 2321 N N . ARG A 1 314 ? -24.654 -9.298 25.427 1.00 88.62 314 ARG A N 1
ATOM 2322 C CA . ARG A 1 314 ? -24.912 -10.294 26.488 1.00 88.62 314 ARG A CA 1
ATOM 2323 C C . ARG A 1 314 ? -24.833 -11.732 25.971 1.00 88.62 314 ARG A C 1
ATOM 2325 O O . ARG A 1 314 ? -24.786 -12.663 26.776 1.00 88.62 314 ARG A O 1
AT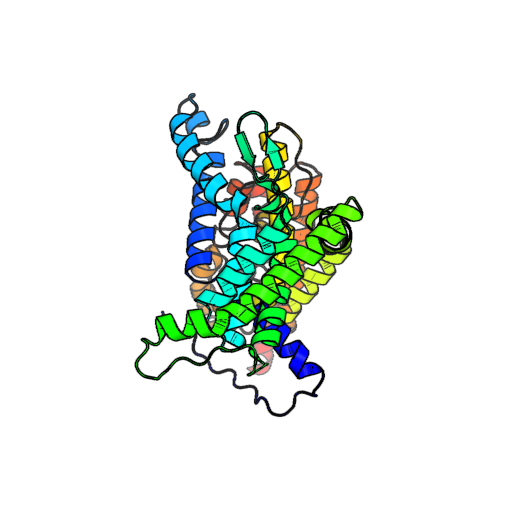OM 2332 N N . ARG A 1 315 ? -24.754 -11.898 24.652 1.00 88.38 315 ARG A N 1
ATOM 2333 C CA . ARG A 1 315 ? -24.712 -13.173 23.936 1.00 88.38 315 ARG A CA 1
ATOM 2334 C C . ARG A 1 315 ? -23.382 -13.910 24.121 1.00 88.38 315 ARG A C 1
ATOM 2336 O O . ARG A 1 315 ? -22.308 -13.364 23.866 1.00 88.38 315 ARG A O 1
ATOM 2343 N N . GLN A 1 316 ? -23.438 -15.157 24.592 1.00 91.25 316 GLN A N 1
ATOM 2344 C CA . GLN A 1 316 ? -22.231 -15.945 24.883 1.00 91.25 316 GLN A CA 1
ATOM 2345 C C . GLN A 1 316 ? -21.516 -16.420 23.617 1.00 91.25 316 GLN A C 1
ATOM 2347 O O . GLN A 1 316 ? -20.286 -16.429 23.585 1.00 91.25 316 GLN A O 1
ATOM 2352 N N . ASP A 1 317 ? -22.263 -16.761 22.570 1.00 90.62 317 ASP A N 1
ATOM 2353 C CA . ASP A 1 317 ? -21.736 -17.125 21.253 1.00 90.62 317 ASP A CA 1
ATOM 2354 C C . ASP A 1 317 ? -20.915 -15.972 20.655 1.00 90.62 317 ASP A C 1
ATOM 2356 O O . ASP A 1 317 ? -19.730 -16.145 20.362 1.00 90.62 317 ASP A O 1
ATOM 2360 N N . TYR A 1 318 ? -21.471 -14.758 20.605 1.00 92.12 318 TYR A N 1
ATOM 2361 C CA . TYR A 1 318 ? -20.769 -13.589 20.057 1.00 92.12 318 TYR A CA 1
ATOM 2362 C C . TYR A 1 318 ? -19.543 -13.208 20.887 1.00 92.12 318 TYR A C 1
ATOM 2364 O O . TYR A 1 318 ? -18.470 -12.955 20.338 1.00 92.12 318 TYR A O 1
ATOM 2372 N N . ARG A 1 319 ? -19.659 -13.212 22.222 1.00 95.50 319 ARG A N 1
ATOM 2373 C CA . ARG A 1 319 ? -18.519 -12.939 23.114 1.00 95.50 319 ARG A CA 1
ATOM 2374 C C . ARG A 1 319 ? -17.416 -13.989 22.978 1.00 95.50 319 ARG A C 1
ATOM 2376 O O . ARG A 1 319 ? -16.246 -13.646 23.141 1.00 95.50 319 ARG A O 1
ATOM 2383 N N . THR A 1 320 ? -17.759 -15.247 22.705 1.00 95.25 320 THR A N 1
ATOM 2384 C CA . THR A 1 320 ? -16.774 -16.320 22.496 1.00 95.25 320 THR A CA 1
ATOM 2385 C C . THR A 1 320 ? -15.984 -16.080 21.217 1.00 95.25 320 THR A C 1
ATOM 2387 O O . THR A 1 320 ? -14.755 -16.051 21.265 1.00 95.25 320 THR A O 1
ATOM 2390 N N . ILE A 1 321 ? -16.669 -15.803 20.105 1.00 93.12 321 ILE A N 1
ATOM 2391 C CA . ILE A 1 321 ? -16.009 -15.469 18.837 1.00 93.12 321 ILE A CA 1
ATOM 2392 C C . ILE A 1 321 ? -15.166 -14.198 18.967 1.00 93.12 321 ILE A C 1
ATOM 2394 O O . ILE A 1 321 ? -14.016 -14.184 18.535 1.00 93.12 321 ILE A O 1
ATOM 2398 N N . ALA A 1 322 ? -15.678 -13.160 19.634 1.00 94.94 322 ALA A N 1
ATOM 2399 C CA . ALA A 1 322 ? -14.940 -11.921 19.867 1.00 94.94 322 ALA A CA 1
ATOM 2400 C C . ALA A 1 322 ? -13.617 -12.158 20.622 1.00 94.94 322 ALA A C 1
ATOM 2402 O O . ALA A 1 322 ? -12.595 -11.576 20.268 1.00 94.94 322 ALA A O 1
ATOM 2403 N N . LYS A 1 323 ? -13.594 -13.056 21.618 1.00 94.81 323 LYS A N 1
ATOM 2404 C CA . LYS A 1 323 ? -12.356 -13.434 22.327 1.00 94.81 323 LYS A CA 1
ATOM 2405 C C . LYS A 1 323 ? -11.366 -14.174 21.426 1.00 94.81 323 LYS A C 1
ATOM 2407 O O . LYS A 1 323 ? -10.170 -13.916 21.519 1.00 94.81 323 LYS A O 1
ATOM 2412 N N . ILE A 1 324 ? -11.853 -15.070 20.567 1.00 91.38 324 ILE A N 1
ATOM 2413 C CA . ILE A 1 324 ? -11.014 -15.823 19.620 1.00 91.38 324 ILE A CA 1
ATOM 2414 C C . ILE A 1 324 ? -10.423 -14.880 18.563 1.00 91.38 324 ILE A C 1
ATOM 2416 O O . ILE A 1 324 ? -9.237 -14.960 18.255 1.00 91.38 324 ILE A O 1
ATOM 2420 N N . GLY A 1 325 ? -11.236 -13.957 18.044 1.00 90.31 325 GLY A N 1
ATOM 2421 C CA . GLY A 1 325 ? -10.843 -12.986 17.025 1.00 90.31 325 GLY A CA 1
ATOM 2422 C C . GLY A 1 325 ? -10.003 -11.815 17.541 1.00 90.31 325 GLY A C 1
ATOM 2423 O O . GLY A 1 325 ? -9.356 -11.150 16.741 1.00 90.31 325 GLY A O 1
ATOM 2424 N N . PHE A 1 326 ? -9.957 -11.571 18.855 1.00 94.00 326 PHE A N 1
ATOM 2425 C CA . PHE A 1 326 ? -9.224 -10.439 19.431 1.00 94.00 326 PHE A CA 1
ATOM 2426 C C . PHE A 1 326 ? -7.727 -10.465 19.101 1.00 94.00 326 PHE A C 1
ATOM 2428 O O . PHE A 1 326 ? -7.186 -9.457 18.657 1.00 94.00 326 PHE A O 1
ATOM 2435 N N . VAL A 1 327 ? -7.057 -11.608 19.293 1.00 91.31 327 VAL A N 1
ATOM 2436 C CA . VAL A 1 327 ? -5.608 -11.716 19.046 1.00 91.31 327 VAL A CA 1
ATOM 2437 C C . VAL A 1 327 ? -5.277 -11.540 17.557 1.00 91.31 327 VAL A C 1
ATOM 2439 O O . VAL A 1 327 ? -4.451 -10.682 17.265 1.00 91.31 327 VAL A O 1
ATOM 2442 N N . PRO A 1 328 ? -5.925 -12.241 16.605 1.00 88.06 328 PRO A N 1
ATOM 2443 C CA . PRO A 1 328 ? -5.767 -11.948 15.176 1.00 88.06 328 PRO A CA 1
ATOM 2444 C C . PRO A 1 328 ? -6.068 -10.482 14.826 1.00 88.06 328 PRO A C 1
ATOM 2446 O O . PRO A 1 328 ? -5.305 -9.851 14.096 1.00 88.06 328 PRO A O 1
ATOM 2449 N N . GLY A 1 329 ? -7.117 -9.906 15.421 1.00 91.00 329 GLY A N 1
ATOM 2450 C CA . GLY A 1 329 ? -7.485 -8.504 15.238 1.00 91.00 329 GLY A CA 1
ATOM 2451 C C . GLY A 1 329 ? -6.432 -7.514 15.749 1.00 91.00 329 GLY A C 1
ATOM 2452 O O . GLY A 1 329 ? -6.297 -6.433 15.190 1.00 91.00 329 GLY A O 1
ATOM 2453 N N . LEU A 1 330 ? -5.615 -7.855 16.751 1.00 92.75 330 LEU A N 1
ATOM 2454 C CA . LEU A 1 330 ? -4.480 -7.001 17.138 1.00 92.75 330 LEU A CA 1
ATOM 2455 C C . LEU A 1 330 ? -3.424 -6.883 16.034 1.00 92.75 330 LEU A C 1
ATOM 2457 O O . LEU A 1 330 ? -2.685 -5.905 16.023 1.00 92.75 330 LEU A O 1
ATOM 2461 N N . PHE A 1 331 ? -3.375 -7.846 15.114 1.00 91.12 331 PHE A N 1
ATOM 2462 C CA . PHE A 1 331 ? -2.462 -7.881 13.972 1.00 91.12 331 PHE A CA 1
ATOM 2463 C C . PHE A 1 331 ? -3.193 -7.647 12.643 1.00 91.12 331 PHE A C 1
ATOM 2465 O O . PHE A 1 331 ? -2.743 -8.095 11.594 1.00 91.12 331 PHE A O 1
ATOM 2472 N N . ASN A 1 332 ? -4.331 -6.949 12.688 1.00 92.31 332 ASN A N 1
ATOM 2473 C CA . ASN A 1 332 ? -5.132 -6.563 11.523 1.00 92.31 332 ASN A CA 1
ATOM 2474 C C . ASN A 1 332 ? -5.728 -7.721 10.707 1.00 92.31 332 ASN A C 1
ATOM 2476 O O . ASN A 1 332 ? -6.156 -7.520 9.575 1.00 92.31 332 ASN A O 1
ATOM 2480 N N . ILE A 1 333 ? -5.818 -8.918 11.288 1.00 89.50 333 ILE A N 1
ATOM 2481 C CA . ILE A 1 333 ? -6.416 -10.092 10.644 1.00 89.50 333 ILE A CA 1
ATOM 2482 C C . ILE A 1 333 ? -7.897 -10.165 11.036 1.00 89.50 333 ILE A C 1
ATOM 2484 O O . ILE A 1 333 ? -8.239 -10.505 12.173 1.00 89.50 333 ILE A O 1
ATOM 2488 N N . SER A 1 334 ? -8.777 -9.830 10.092 1.00 91.00 334 SER A N 1
ATOM 2489 C CA . SER A 1 334 ? -10.227 -9.710 10.312 1.00 91.00 334 SER A CA 1
ATOM 2490 C C . SER A 1 334 ? -11.015 -11.000 10.080 1.00 91.00 334 SER A C 1
ATOM 2492 O O . SER A 1 334 ? -12.143 -11.113 10.549 1.00 91.00 334 SER A O 1
ATOM 2494 N N . GLU A 1 335 ? -10.465 -11.979 9.368 1.00 86.62 335 GLU A N 1
ATOM 2495 C CA . GLU A 1 335 ? -11.164 -13.169 8.868 1.00 86.62 335 GLU A CA 1
ATOM 2496 C C . GLU A 1 335 ? -11.820 -14.004 9.977 1.00 86.62 335 GLU A C 1
ATOM 2498 O O . GLU A 1 335 ? -12.994 -14.354 9.832 1.00 86.62 335 GLU A O 1
ATOM 2503 N N . PRO A 1 336 ? -11.159 -14.266 11.125 1.00 87.69 336 PRO A N 1
ATOM 2504 C CA . PRO A 1 336 ? -11.799 -14.977 12.230 1.00 87.69 336 PRO A CA 1
ATOM 2505 C C . PRO A 1 336 ? -13.046 -14.260 12.765 1.00 87.69 336 PRO A C 1
ATOM 2507 O O . PRO A 1 336 ? -13.963 -14.911 13.258 1.00 87.69 336 PRO A O 1
ATOM 2510 N N . ILE A 1 337 ? -13.095 -12.929 12.661 1.00 92.31 337 ILE A N 1
ATOM 2511 C CA . ILE A 1 337 ? -14.225 -12.104 13.103 1.00 92.31 337 ILE A CA 1
ATOM 2512 C C . ILE A 1 337 ? -15.287 -12.048 11.998 1.00 92.31 337 ILE A C 1
ATOM 2514 O O . ILE A 1 337 ? -16.456 -12.290 12.274 1.00 92.31 337 ILE A O 1
ATOM 2518 N N . MET A 1 338 ? -14.877 -11.797 10.750 1.00 88.00 338 MET A N 1
ATOM 2519 C CA . MET A 1 338 ? -15.753 -11.682 9.576 1.00 88.00 338 MET A CA 1
ATOM 2520 C C . MET A 1 338 ? -16.566 -12.945 9.301 1.00 88.00 338 MET A C 1
ATOM 2522 O O . MET A 1 338 ? -17.728 -12.843 8.912 1.00 88.00 338 MET A O 1
ATOM 2526 N N . PHE A 1 339 ? -15.948 -14.114 9.482 1.00 85.44 339 PHE A N 1
ATOM 2527 C CA . PHE A 1 339 ? -16.585 -15.411 9.244 1.00 85.44 339 PHE A CA 1
ATOM 2528 C C . PHE A 1 339 ? -17.084 -16.078 10.527 1.00 85.44 339 PHE A C 1
ATOM 2530 O O . PHE A 1 339 ? -17.996 -16.898 10.472 1.00 85.44 339 PHE A O 1
ATOM 2537 N N . GLY A 1 340 ? -16.494 -15.752 11.681 1.00 84.81 340 GLY A N 1
ATOM 2538 C CA . GLY A 1 340 ? -16.956 -16.268 12.970 1.00 84.81 340 GLY A CA 1
ATOM 2539 C C . GLY A 1 340 ? -18.224 -15.573 13.466 1.00 84.81 340 GLY A C 1
ATOM 2540 O O . GLY A 1 340 ? -19.027 -16.185 14.167 1.00 84.81 340 GLY A O 1
ATOM 2541 N N . LEU A 1 341 ? -18.406 -14.297 13.124 1.00 87.44 341 LEU A N 1
ATOM 2542 C CA . LEU A 1 341 ? -19.657 -13.568 13.311 1.00 87.44 341 LEU A CA 1
ATOM 2543 C C . LEU A 1 341 ? -20.395 -13.497 11.972 1.00 87.44 341 LEU A C 1
ATOM 2545 O O . LEU A 1 341 ? -19.753 -13.504 10.923 1.00 87.44 341 LEU A O 1
ATOM 2549 N N . PRO A 1 342 ? -21.730 -13.355 11.968 1.00 84.88 342 PRO A N 1
ATOM 2550 C CA . PRO A 1 342 ? -22.480 -13.127 10.740 1.00 84.88 342 PRO A CA 1
ATOM 2551 C C . PRO A 1 342 ? -22.295 -11.669 10.293 1.00 84.88 342 PRO A C 1
ATOM 2553 O O . PRO A 1 342 ? -23.243 -10.891 10.338 1.00 84.88 342 PRO A O 1
ATOM 2556 N N . VAL A 1 343 ? -21.066 -11.257 9.964 1.00 89.06 343 VAL A N 1
ATOM 2557 C CA . VAL A 1 343 ? -20.755 -9.926 9.409 1.00 89.06 343 VAL A CA 1
ATOM 2558 C C . VAL A 1 343 ? -20.994 -9.948 7.903 1.00 89.06 343 VAL A C 1
ATOM 2560 O O . VAL A 1 343 ? -21.683 -9.083 7.361 1.00 89.06 343 VAL A O 1
ATOM 2563 N N . VAL A 1 344 ? -20.457 -10.972 7.238 1.00 88.38 344 VAL A N 1
ATOM 2564 C CA . VAL A 1 344 ? -20.681 -11.224 5.814 1.00 88.38 344 VAL A CA 1
ATOM 2565 C C . VAL A 1 344 ? -22.168 -11.473 5.565 1.00 88.38 344 VAL A C 1
ATOM 2567 O O . VAL A 1 344 ? -22.819 -12.217 6.296 1.00 88.38 344 VAL A O 1
ATOM 2570 N N . MET A 1 345 ? -22.703 -10.839 4.524 1.00 87.50 345 MET A N 1
ATOM 2571 C CA . MET A 1 345 ? -24.112 -10.869 4.124 1.00 87.50 345 MET A CA 1
ATOM 2572 C C . MET A 1 345 ? -25.096 -10.343 5.170 1.00 87.50 345 MET A C 1
ATOM 2574 O O . MET A 1 345 ? -26.298 -10.564 5.037 1.00 87.50 345 MET A O 1
ATOM 2578 N N . ASN A 1 346 ? -24.627 -9.606 6.180 1.00 90.25 346 ASN A N 1
ATOM 2579 C CA . ASN A 1 346 ? -25.491 -9.003 7.187 1.00 90.25 346 ASN A CA 1
ATOM 2580 C C . ASN A 1 346 ? -25.591 -7.484 6.996 1.00 90.25 346 ASN A C 1
ATOM 2582 O O . ASN A 1 346 ? -24.692 -6.752 7.421 1.00 90.25 346 ASN A O 1
ATOM 2586 N N . PRO A 1 347 ? -26.705 -6.973 6.438 1.00 86.50 347 PRO A N 1
ATOM 2587 C CA . PRO A 1 347 ? -26.887 -5.541 6.213 1.00 86.50 347 PRO A CA 1
ATOM 2588 C C . PRO A 1 347 ? -26.733 -4.691 7.482 1.00 86.50 347 PRO A C 1
ATOM 2590 O O . PRO A 1 347 ? -26.281 -3.552 7.390 1.00 86.50 347 PRO A O 1
ATOM 2593 N N . ILE A 1 348 ? -27.048 -5.238 8.666 1.00 91.56 348 ILE A N 1
ATOM 2594 C CA . ILE A 1 348 ? -26.918 -4.527 9.948 1.00 91.56 348 ILE A CA 1
ATOM 2595 C C . ILE A 1 348 ? -25.448 -4.253 10.274 1.00 91.56 348 ILE A C 1
ATOM 2597 O O . ILE A 1 348 ? -25.146 -3.192 10.806 1.00 91.56 348 ILE A O 1
ATOM 2601 N N . LEU A 1 349 ? -24.533 -5.172 9.952 1.00 93.38 349 LEU A N 1
ATOM 2602 C CA . LEU A 1 349 ? -23.101 -5.008 10.224 1.00 93.38 349 LEU A CA 1
ATOM 2603 C C . LEU A 1 349 ? -22.316 -4.411 9.056 1.00 93.38 349 LEU A C 1
ATOM 2605 O O . LEU A 1 349 ? -21.305 -3.756 9.290 1.00 93.38 349 LEU A O 1
ATOM 2609 N N . ILE A 1 350 ? -22.800 -4.544 7.822 1.00 94.94 350 ILE A N 1
ATOM 2610 C CA . ILE A 1 350 ? -22.177 -3.905 6.654 1.00 94.94 350 ILE A CA 1
ATOM 2611 C C . ILE A 1 350 ? -22.218 -2.376 6.776 1.00 94.94 350 ILE A C 1
ATOM 2613 O O . ILE A 1 350 ? -21.240 -1.702 6.455 1.00 94.94 350 ILE A O 1
ATOM 2617 N N . VAL A 1 351 ? -23.323 -1.815 7.278 1.00 96.56 351 VAL A N 1
ATOM 2618 C CA . VAL A 1 351 ? -23.467 -0.363 7.467 1.00 96.56 351 VAL A CA 1
ATOM 2619 C C . VAL A 1 351 ? -22.390 0.221 8.394 1.00 96.56 351 VAL A C 1
ATOM 2621 O O . VAL A 1 351 ? -21.647 1.090 7.935 1.00 96.56 351 VAL A O 1
ATOM 2624 N N . PRO A 1 352 ? -22.236 -0.214 9.663 1.00 96.94 352 PRO A N 1
ATOM 2625 C CA . PRO A 1 352 ? -21.194 0.317 10.530 1.00 96.94 352 PRO A CA 1
ATOM 2626 C C . PRO A 1 352 ? -19.800 0.023 9.986 1.00 96.94 352 PRO A C 1
ATOM 2628 O O . PRO A 1 352 ? -18.943 0.884 10.114 1.00 96.94 352 PRO A O 1
ATOM 2631 N N . MET A 1 353 ? -19.587 -1.112 9.314 1.00 96.50 353 MET A N 1
ATOM 2632 C CA . MET A 1 353 ? -18.308 -1.448 8.683 1.00 96.50 353 MET A CA 1
ATOM 2633 C C . MET A 1 353 ? -17.860 -0.400 7.654 1.00 96.50 353 MET A C 1
ATOM 2635 O O . MET A 1 353 ? -16.712 0.039 7.666 1.00 96.50 353 MET A O 1
ATOM 2639 N N . ILE A 1 354 ? -18.781 0.061 6.807 1.00 97.88 354 ILE A N 1
ATOM 2640 C CA . ILE A 1 354 ? -18.528 1.161 5.869 1.00 97.88 354 ILE A CA 1
ATOM 2641 C C . ILE A 1 354 ? -18.281 2.469 6.636 1.00 97.88 354 ILE A C 1
ATOM 2643 O O . ILE A 1 354 ? -17.323 3.191 6.352 1.00 97.88 354 ILE A O 1
ATOM 2647 N N . LEU A 1 355 ? -19.132 2.779 7.620 1.00 98.06 355 LEU A N 1
ATOM 2648 C CA . LEU A 1 355 ? -19.068 4.041 8.362 1.00 98.06 355 LEU A CA 1
ATOM 2649 C C . LEU A 1 355 ? -17.764 4.204 9.145 1.00 98.06 355 LEU A C 1
ATOM 2651 O O . LEU A 1 355 ? -17.191 5.289 9.120 1.00 98.06 355 LEU A O 1
ATOM 2655 N N . VAL A 1 356 ? -17.278 3.159 9.821 1.00 98.25 356 VAL A N 1
ATOM 2656 C CA . VAL A 1 356 ? -16.034 3.237 10.603 1.00 98.25 356 VAL A CA 1
ATOM 2657 C C . VAL A 1 356 ? -14.811 3.442 9.716 1.00 98.25 356 VAL A C 1
ATOM 2659 O O . VAL A 1 356 ? -13.948 4.243 10.067 1.00 98.25 356 VAL A O 1
ATOM 2662 N N . THR A 1 357 ? -14.756 2.795 8.549 1.00 97.50 357 THR A N 1
ATOM 2663 C CA . THR A 1 357 ? -13.664 2.987 7.585 1.00 97.50 357 THR A CA 1
ATOM 2664 C C . THR A 1 357 ? -13.665 4.415 7.043 1.00 97.50 357 THR A C 1
ATOM 2666 O O . THR A 1 357 ? -12.627 5.075 7.056 1.00 97.50 357 THR A O 1
ATOM 2669 N N . LEU A 1 358 ? -14.825 4.940 6.633 1.00 98.06 358 LEU A N 1
ATOM 2670 C CA . LEU A 1 358 ? -14.930 6.319 6.141 1.00 98.06 358 LEU A CA 1
ATOM 2671 C C . LEU A 1 358 ? -14.657 7.356 7.241 1.00 98.06 358 LEU A C 1
ATOM 2673 O O . LEU A 1 358 ? -13.986 8.357 6.987 1.00 98.06 358 LEU A O 1
ATOM 2677 N N . ALA A 1 359 ? -15.127 7.112 8.467 1.00 98.25 359 ALA A N 1
ATOM 2678 C CA . ALA A 1 359 ? -14.848 7.972 9.614 1.00 98.25 359 ALA A CA 1
ATOM 2679 C C . ALA A 1 359 ? -13.350 7.993 9.946 1.00 98.25 359 ALA A C 1
ATOM 2681 O O . ALA A 1 359 ? -12.791 9.067 10.157 1.00 98.25 359 ALA A O 1
ATOM 2682 N N . GLY A 1 360 ? -12.692 6.832 9.941 1.00 98.00 360 GLY A N 1
ATOM 2683 C CA . GLY A 1 360 ? -11.254 6.718 10.163 1.00 98.00 360 GLY A CA 1
ATOM 2684 C C . GLY A 1 360 ? -10.432 7.466 9.115 1.00 98.00 360 GLY A C 1
ATOM 2685 O O . GLY A 1 360 ? -9.566 8.262 9.474 1.00 98.00 360 GLY A O 1
ATOM 2686 N N . LEU A 1 361 ? -10.772 7.309 7.831 1.00 97.56 361 LEU A N 1
ATOM 2687 C CA . LEU A 1 361 ? -10.152 8.063 6.735 1.00 97.56 361 LEU A CA 1
ATOM 2688 C C . LEU A 1 361 ? -10.330 9.576 6.901 1.00 97.56 361 LEU A C 1
ATOM 2690 O O . LEU A 1 361 ? -9.365 10.323 6.757 1.00 97.56 361 LEU A O 1
ATOM 2694 N N . GLY A 1 362 ? -11.541 10.029 7.236 1.00 97.50 362 GLY A N 1
ATOM 2695 C CA . GLY A 1 362 ? -11.830 11.449 7.439 1.00 97.50 362 GLY A CA 1
ATOM 2696 C C . GLY A 1 362 ? -11.074 12.046 8.628 1.00 97.50 362 GLY A C 1
ATOM 2697 O O . GLY A 1 362 ? -10.420 13.078 8.483 1.00 97.50 362 GLY A O 1
ATOM 2698 N N . ILE A 1 363 ? -11.123 11.388 9.791 1.00 98.31 363 ILE A N 1
ATOM 2699 C CA . ILE A 1 363 ? -10.429 11.836 11.009 1.00 98.31 363 ILE A CA 1
ATOM 2700 C C . ILE A 1 363 ? -8.914 11.830 10.794 1.00 98.31 363 ILE A C 1
ATOM 2702 O O . ILE A 1 363 ? -8.255 12.817 11.114 1.00 98.31 363 ILE A O 1
ATOM 2706 N N . GLY A 1 364 ? -8.370 10.746 10.233 1.00 97.75 364 GLY A N 1
ATOM 2707 C CA . GLY A 1 364 ? -6.943 10.615 9.951 1.00 97.75 364 GLY A CA 1
ATOM 2708 C C . GLY A 1 364 ? -6.460 11.692 8.987 1.00 97.75 364 GLY A C 1
ATOM 2709 O O . GLY A 1 364 ? -5.489 12.383 9.280 1.00 97.75 364 GLY A O 1
ATOM 2710 N N . ALA A 1 365 ? -7.181 11.905 7.882 1.00 97.38 365 ALA A N 1
ATOM 2711 C CA . ALA A 1 365 ? -6.801 12.906 6.893 1.00 97.38 365 ALA A CA 1
ATOM 2712 C C . ALA A 1 365 ? -6.831 14.319 7.482 1.00 97.38 365 ALA A C 1
ATOM 2714 O O . ALA A 1 365 ? -5.878 15.071 7.290 1.00 97.38 365 ALA A O 1
ATOM 2715 N N . LEU A 1 366 ? -7.881 14.661 8.242 1.00 97.69 366 LEU A N 1
ATOM 2716 C CA . LEU A 1 366 ? -7.978 15.948 8.933 1.00 97.69 366 LEU A CA 1
ATOM 2717 C C . LEU A 1 366 ? -6.823 16.145 9.917 1.00 97.69 366 LEU A C 1
ATOM 2719 O O . LEU A 1 366 ? -6.165 17.180 9.870 1.00 97.69 366 LEU A O 1
ATOM 2723 N N . ALA A 1 367 ? -6.537 15.148 10.755 1.00 98.19 367 ALA A N 1
ATOM 2724 C CA . ALA A 1 367 ? -5.436 15.213 11.709 1.00 98.19 367 ALA A CA 1
ATOM 2725 C C . ALA A 1 367 ? -4.079 15.403 11.015 1.00 98.19 367 ALA A C 1
ATOM 2727 O O . ALA A 1 367 ? -3.241 16.150 11.524 1.00 98.19 367 ALA A O 1
ATOM 2728 N N . THR A 1 368 ? -3.862 14.766 9.860 1.00 97.81 368 THR A N 1
ATOM 2729 C CA . THR A 1 368 ? -2.629 14.917 9.078 1.00 97.81 368 THR A CA 1
ATOM 2730 C C . THR A 1 368 ? -2.508 16.308 8.459 1.00 97.81 368 THR A C 1
ATOM 2732 O O . THR A 1 368 ? -1.480 16.962 8.627 1.00 97.81 368 THR A O 1
ATOM 2735 N N . VAL A 1 369 ? -3.555 16.817 7.798 1.00 95.94 369 VAL A N 1
ATOM 2736 C CA . VAL A 1 369 ? -3.484 18.141 7.145 1.00 95.94 369 VAL A CA 1
ATOM 2737 C C . VAL A 1 369 ? -3.419 19.298 8.144 1.00 95.94 369 VAL A C 1
ATOM 2739 O O . VAL A 1 369 ? -2.845 20.336 7.826 1.00 95.94 369 VAL A O 1
ATOM 2742 N N . THR A 1 370 ? -3.952 19.136 9.361 1.00 96.44 370 THR A N 1
ATOM 2743 C CA . THR A 1 370 ? -3.794 20.130 10.438 1.00 96.44 370 THR A CA 1
ATOM 2744 C C . THR A 1 370 ? -2.443 20.033 11.151 1.00 96.44 370 THR A C 1
ATOM 2746 O O . THR A 1 370 ? -2.188 20.811 12.067 1.00 96.44 370 THR A O 1
ATOM 2749 N N . GLY A 1 371 ? -1.596 19.062 10.789 1.00 94.88 371 GLY A N 1
ATOM 2750 C CA . GLY A 1 371 ? -0.297 18.820 11.419 1.00 94.88 371 GLY A CA 1
ATOM 2751 C C . GLY A 1 371 ? -0.369 18.186 12.811 1.00 94.88 371 GLY A C 1
ATOM 2752 O O . GLY A 1 371 ? 0.638 18.150 13.514 1.00 94.88 371 GLY A O 1
ATOM 2753 N N . PHE A 1 372 ? -1.539 17.688 13.230 1.00 97.06 372 PHE A N 1
ATOM 2754 C CA . PHE A 1 372 ? -1.676 16.985 14.508 1.00 97.06 372 PHE A CA 1
ATOM 2755 C C . PHE A 1 372 ? -1.073 15.582 14.414 1.00 97.06 372 PHE A C 1
ATOM 2757 O O . PHE A 1 372 ? -0.269 15.201 15.257 1.00 97.06 372 PHE A O 1
ATOM 2764 N N . MET A 1 373 ? -1.419 14.835 13.365 1.00 97.19 373 MET A N 1
ATOM 2765 C CA . MET A 1 373 ? -0.764 13.584 12.990 1.00 97.19 373 MET A CA 1
ATOM 2766 C C . MET A 1 373 ? 0.340 13.876 11.970 1.00 97.19 373 MET A C 1
ATOM 2768 O O . MET A 1 373 ? 0.124 14.606 11.008 1.00 97.19 373 MET A O 1
ATOM 2772 N N . GLY A 1 374 ? 1.523 13.291 12.157 1.00 96.00 374 GLY A N 1
ATOM 2773 C CA . GLY A 1 374 ? 2.598 13.382 11.166 1.00 96.00 374 GLY A CA 1
ATOM 2774 C C . GLY A 1 374 ? 2.229 12.714 9.836 1.00 96.00 374 GLY A C 1
ATOM 2775 O O . GLY A 1 374 ? 1.420 11.786 9.796 1.00 96.00 374 GLY A O 1
ATOM 2776 N N . TYR A 1 375 ? 2.850 13.159 8.744 1.00 97.25 375 TYR A N 1
ATOM 2777 C CA . TYR A 1 375 ? 2.787 12.436 7.475 1.00 97.25 375 TYR A CA 1
ATOM 2778 C C . TYR A 1 375 ? 3.541 11.114 7.598 1.00 97.25 375 TYR A C 1
ATOM 2780 O O . TYR A 1 375 ? 4.607 11.036 8.206 1.00 97.25 375 TYR A O 1
ATOM 2788 N N . THR A 1 376 ? 2.989 10.063 7.007 1.00 95.94 376 THR A N 1
ATOM 2789 C CA . THR A 1 376 ? 3.653 8.761 6.958 1.00 95.94 376 THR A CA 1
ATOM 2790 C C . THR A 1 376 ? 4.705 8.737 5.855 1.00 95.94 376 THR A C 1
ATOM 2792 O O . THR A 1 376 ? 4.418 9.151 4.727 1.00 95.94 376 THR A O 1
ATOM 2795 N N . TYR A 1 377 ? 5.875 8.189 6.162 1.00 90.75 377 TYR A N 1
ATOM 2796 C CA . TYR A 1 377 ? 7.000 8.043 5.229 1.00 90.75 377 TYR A CA 1
ATOM 2797 C C . TYR A 1 377 ? 7.812 6.761 5.458 1.00 90.75 377 TYR A C 1
ATOM 2799 O O . TYR A 1 377 ? 8.661 6.400 4.650 1.00 90.75 377 TYR A O 1
ATOM 2807 N N . VAL A 1 378 ? 7.529 6.041 6.545 1.00 85.69 378 VAL A N 1
ATOM 2808 C CA . VAL A 1 378 ? 8.121 4.738 6.848 1.00 85.69 378 VAL A CA 1
ATOM 2809 C C . VAL A 1 378 ? 7.122 3.654 6.461 1.00 85.69 378 VAL A C 1
ATOM 2811 O O . VAL A 1 378 ? 5.998 3.630 6.969 1.00 85.69 378 VAL A O 1
ATOM 2814 N N . LEU A 1 379 ? 7.527 2.744 5.572 1.00 84.12 379 LEU A N 1
ATOM 2815 C CA . LEU A 1 379 ? 6.731 1.561 5.253 1.00 84.12 379 LEU A CA 1
ATOM 2816 C C . LEU A 1 379 ? 6.689 0.651 6.483 1.00 84.12 379 LEU A C 1
ATOM 2818 O O . LEU A 1 379 ? 7.716 0.136 6.911 1.00 84.12 379 LEU A O 1
ATOM 2822 N N . THR A 1 380 ? 5.507 0.445 7.052 1.00 84.56 380 THR A N 1
ATOM 2823 C CA . THR A 1 380 ? 5.284 -0.521 8.131 1.00 84.56 380 THR A CA 1
ATOM 2824 C C . THR A 1 380 ? 4.536 -1.736 7.582 1.00 84.56 380 THR A C 1
ATOM 2826 O O . THR A 1 380 ? 3.684 -1.585 6.703 1.00 84.56 380 THR A O 1
ATOM 2829 N N . PRO A 1 381 ? 4.818 -2.963 8.061 1.00 82.75 381 PRO A N 1
ATOM 2830 C CA . PRO A 1 381 ? 4.014 -4.121 7.691 1.00 82.75 381 PRO A CA 1
ATOM 2831 C C . PRO A 1 381 ? 2.554 -3.914 8.108 1.00 82.75 381 PRO A C 1
ATOM 2833 O O . PRO A 1 381 ? 2.294 -3.494 9.236 1.00 82.75 381 PRO A O 1
ATOM 2836 N N . TRP A 1 382 ? 1.600 -4.270 7.248 1.00 85.00 382 TRP A N 1
ATOM 2837 C CA . TRP A 1 382 ? 0.168 -4.064 7.515 1.00 85.00 382 TRP A CA 1
ATOM 2838 C C . TRP A 1 382 ? -0.344 -4.830 8.743 1.00 85.00 382 TRP A C 1
ATOM 2840 O O . TRP A 1 382 ? -1.349 -4.446 9.320 1.00 85.00 382 TRP A O 1
ATOM 2850 N N . ILE A 1 383 ? 0.354 -5.881 9.185 1.00 84.94 383 ILE A N 1
ATOM 2851 C CA . ILE A 1 383 ? 0.049 -6.628 10.418 1.00 84.94 383 ILE A CA 1
ATOM 2852 C C . ILE A 1 383 ? 0.534 -5.928 11.698 1.00 84.94 383 ILE A C 1
ATOM 2854 O O . ILE A 1 383 ? 0.353 -6.450 12.795 1.00 84.94 383 ILE A O 1
ATOM 2858 N N . THR A 1 384 ? 1.196 -4.774 11.589 1.00 87.81 384 THR A N 1
ATOM 2859 C CA . THR A 1 384 ? 1.663 -4.021 12.760 1.00 87.81 384 THR A CA 1
ATOM 2860 C C . THR A 1 384 ? 0.455 -3.560 13.578 1.00 87.81 384 THR A C 1
ATOM 2862 O O . THR A 1 384 ? -0.454 -2.959 13.001 1.00 87.81 384 THR A O 1
ATOM 2865 N N . PRO A 1 385 ? 0.432 -3.769 14.909 1.00 91.38 385 PRO A N 1
ATOM 2866 C CA . PRO A 1 385 ? -0.682 -3.330 15.739 1.00 91.38 385 PRO A CA 1
ATOM 2867 C C . PRO A 1 385 ? -1.049 -1.861 15.489 1.00 91.38 385 PRO A C 1
ATOM 2869 O O . PRO A 1 385 ? -0.146 -1.026 15.520 1.00 91.38 385 PRO A O 1
ATOM 2872 N N . PRO A 1 386 ? -2.332 -1.510 15.268 1.00 85.75 386 PRO A N 1
ATOM 2873 C CA . PRO A 1 386 ? -2.727 -0.238 14.647 1.00 85.75 386 PRO A CA 1
ATOM 2874 C C . PRO A 1 386 ? -2.093 1.027 15.237 1.00 85.75 386 PRO A C 1
ATOM 2876 O O . PRO A 1 386 ? -1.577 1.873 14.513 1.00 85.75 386 PRO A O 1
ATOM 2879 N N . LEU A 1 387 ? -2.078 1.143 16.568 1.00 93.56 387 LEU A N 1
ATOM 2880 C CA . LEU A 1 387 ? -1.516 2.306 17.263 1.00 93.56 387 LEU A CA 1
ATOM 2881 C C . LEU A 1 387 ? 0.006 2.384 17.083 1.00 93.56 387 LEU A C 1
ATOM 2883 O O . LEU A 1 387 ? 0.558 3.466 16.893 1.00 93.56 387 LEU A O 1
ATOM 2887 N N . LEU A 1 388 ? 0.678 1.231 17.126 1.00 92.44 388 LEU A N 1
ATOM 2888 C CA . LEU A 1 388 ? 2.111 1.134 16.877 1.00 92.44 388 LEU A CA 1
ATOM 2889 C C . LEU A 1 388 ? 2.419 1.399 15.396 1.00 92.44 388 LEU A C 1
ATOM 2891 O O . LEU A 1 388 ? 3.385 2.089 15.096 1.00 92.44 388 LEU A O 1
ATOM 2895 N N . GLY A 1 389 ? 1.574 0.922 14.480 1.00 90.56 389 GLY A N 1
ATOM 2896 C CA . GLY A 1 389 ? 1.676 1.188 13.046 1.00 90.56 389 GLY A CA 1
ATOM 2897 C C . GLY A 1 389 ? 1.664 2.685 12.742 1.00 90.56 389 GLY A C 1
ATOM 2898 O O . GLY A 1 389 ? 2.566 3.174 12.058 1.00 90.56 389 GLY A O 1
ATOM 2899 N N . GLY A 1 390 ? 0.723 3.428 13.334 1.00 93.25 390 GLY A N 1
ATOM 2900 C CA . GLY A 1 390 ? 0.658 4.887 13.217 1.00 93.25 390 GLY A CA 1
ATOM 2901 C C . GLY A 1 390 ? 1.891 5.594 13.790 1.00 93.25 390 GLY A C 1
ATOM 2902 O O . GLY A 1 390 ? 2.438 6.493 13.153 1.00 93.25 390 GLY A O 1
ATOM 2903 N N . LEU A 1 391 ? 2.382 5.157 14.956 1.00 93.19 391 LEU A N 1
ATOM 2904 C CA . LEU A 1 391 ? 3.587 5.721 15.579 1.00 93.19 391 LEU A CA 1
ATOM 2905 C C . LEU A 1 391 ? 4.835 5.528 14.709 1.00 93.19 391 LEU A C 1
ATOM 2907 O O . LEU A 1 391 ? 5.586 6.468 14.464 1.00 93.19 391 LEU A O 1
ATOM 2911 N N . LEU A 1 392 ? 5.071 4.294 14.264 1.00 89.69 392 LEU A N 1
ATOM 2912 C CA . LEU A 1 392 ? 6.286 3.930 13.541 1.00 89.69 392 LEU A CA 1
ATOM 2913 C C . LEU A 1 392 ? 6.297 4.518 12.127 1.00 89.69 392 LEU A C 1
ATOM 2915 O O . LEU A 1 392 ? 7.333 4.998 11.674 1.00 89.69 392 LEU A O 1
ATOM 2919 N N . SER A 1 393 ? 5.148 4.526 11.446 1.00 92.31 393 SER A N 1
ATOM 2920 C CA . SER A 1 393 ? 5.043 5.023 10.066 1.00 92.31 393 SER A CA 1
ATOM 2921 C C . SER A 1 393 ? 5.287 6.530 9.929 1.00 92.31 393 SER A C 1
ATOM 2923 O O . SER A 1 393 ? 5.650 6.995 8.846 1.00 92.31 393 SER A O 1
ATOM 2925 N N . THR A 1 394 ? 5.111 7.282 11.020 1.00 93.25 394 THR A N 1
ATOM 2926 C CA . THR A 1 394 ? 5.239 8.747 11.095 1.00 93.25 394 THR A CA 1
ATOM 2927 C C . THR A 1 394 ? 6.514 9.219 11.802 1.00 93.25 394 THR A C 1
ATOM 2929 O O . THR A 1 394 ? 6.626 10.400 12.124 1.00 93.25 394 THR A O 1
ATOM 2932 N N . GLY A 1 395 ? 7.468 8.322 12.078 1.00 87.94 395 GLY A N 1
ATOM 2933 C CA . GLY A 1 395 ? 8.719 8.703 12.742 1.00 87.94 395 GLY A CA 1
ATOM 2934 C C . GLY A 1 395 ? 8.559 9.041 14.227 1.00 87.94 395 GLY A C 1
ATOM 2935 O O . GLY A 1 395 ? 9.163 9.992 14.706 1.00 87.94 395 GLY A O 1
ATOM 2936 N N . LEU A 1 396 ? 7.744 8.275 14.962 1.00 89.12 396 LEU A N 1
ATOM 2937 C CA . LEU A 1 396 ? 7.445 8.457 16.395 1.00 89.12 396 LEU A CA 1
ATOM 2938 C C . LEU A 1 396 ? 6.578 9.673 16.742 1.00 89.12 396 LEU A C 1
ATOM 2940 O O . LEU A 1 396 ? 6.598 10.159 17.875 1.00 89.12 396 LEU A O 1
ATOM 2944 N N . ASN A 1 397 ? 5.759 10.147 15.805 1.00 92.50 397 ASN A N 1
ATOM 2945 C CA . ASN A 1 397 ? 4.831 11.233 16.089 1.00 92.50 397 ASN A CA 1
ATOM 2946 C C . ASN A 1 397 ? 3.725 10.773 17.066 1.00 92.50 397 ASN A C 1
ATOM 2948 O O . ASN A 1 397 ? 2.886 9.930 16.749 1.00 92.50 397 ASN A O 1
ATOM 2952 N N . ILE A 1 398 ? 3.686 11.363 18.264 1.00 94.31 398 ILE A N 1
ATOM 2953 C CA . ILE A 1 398 ? 2.692 11.024 19.300 1.00 94.31 398 ILE A CA 1
ATOM 2954 C C . ILE A 1 398 ? 1.262 11.374 18.867 1.00 94.31 398 ILE A C 1
ATOM 2956 O O . ILE A 1 398 ? 0.316 10.662 19.209 1.00 94.31 398 ILE A O 1
ATOM 2960 N N . GLY A 1 399 ? 1.091 12.432 18.074 1.00 96.94 399 GLY A N 1
ATOM 2961 C CA . GLY A 1 399 ? -0.210 12.801 17.527 1.00 96.94 399 GLY A CA 1
ATOM 2962 C C . GLY A 1 399 ? -0.799 11.728 16.606 1.00 96.94 399 GLY A C 1
ATOM 2963 O O . GLY A 1 399 ? -2.016 11.545 16.596 1.00 96.94 399 GLY A O 1
ATOM 2964 N N . ALA A 1 400 ? 0.035 10.924 15.936 1.00 96.69 400 ALA A N 1
ATOM 2965 C CA . ALA A 1 400 ? -0.412 9.756 15.178 1.00 96.69 400 ALA A CA 1
ATOM 2966 C C . ALA A 1 400 ? -1.035 8.680 16.084 1.00 96.69 400 ALA A C 1
ATOM 2968 O O . ALA A 1 400 ? -2.111 8.167 15.775 1.00 96.69 400 ALA A O 1
ATOM 2969 N N . VAL A 1 401 ? -0.425 8.386 17.239 1.00 96.75 401 VAL A N 1
ATOM 2970 C CA . VAL A 1 401 ? -0.978 7.429 18.221 1.00 96.75 401 VAL A CA 1
ATOM 2971 C C . VAL A 1 401 ? -2.307 7.920 18.771 1.00 96.75 401 VAL A C 1
ATOM 2973 O O . VAL A 1 401 ? -3.266 7.150 18.839 1.00 96.75 401 VAL A O 1
ATOM 2976 N N . ILE A 1 402 ? -2.376 9.202 19.140 1.00 98.12 402 ILE A N 1
ATOM 2977 C CA . ILE A 1 402 ? -3.604 9.805 19.666 1.00 98.12 402 ILE A CA 1
ATOM 2978 C C . ILE A 1 402 ? -4.704 9.758 18.602 1.00 98.12 402 ILE A C 1
ATOM 2980 O O . ILE A 1 402 ? -5.825 9.362 18.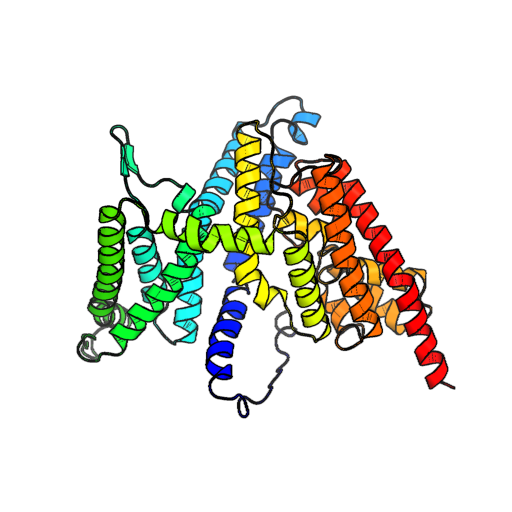905 1.00 98.12 402 ILE A O 1
ATOM 2984 N N . THR A 1 403 ? -4.378 10.084 17.351 1.00 98.38 403 THR A N 1
ATOM 2985 C CA . THR A 1 403 ? -5.322 10.017 16.226 1.00 98.38 403 THR A CA 1
ATOM 2986 C C . THR A 1 403 ? -5.847 8.597 16.028 1.00 98.38 403 THR A C 1
ATOM 2988 O O . THR A 1 403 ? -7.060 8.397 15.997 1.00 98.38 403 THR A O 1
ATOM 2991 N N . CYS A 1 404 ? -4.964 7.595 15.989 1.00 97.81 404 CYS A N 1
ATOM 2992 C CA . CYS A 1 404 ? -5.364 6.189 15.884 1.00 97.81 404 CYS A CA 1
ATOM 2993 C C . CYS A 1 404 ? -6.253 5.765 17.066 1.00 97.81 404 CYS A C 1
ATOM 2995 O O . CYS A 1 404 ? -7.274 5.109 16.871 1.00 97.81 404 CYS A O 1
ATOM 2997 N N . ALA A 1 405 ? -5.921 6.172 18.294 1.00 98.12 405 ALA A N 1
ATOM 2998 C CA . ALA A 1 405 ? -6.733 5.876 19.474 1.00 98.12 405 ALA A CA 1
ATOM 2999 C C . ALA A 1 405 ? -8.126 6.531 19.406 1.00 98.12 405 ALA A C 1
ATOM 3001 O O . ALA A 1 405 ? -9.123 5.886 19.733 1.00 98.12 405 ALA A O 1
ATOM 3002 N N . VAL A 1 406 ? -8.217 7.780 18.938 1.00 98.50 406 VAL A N 1
ATOM 3003 C CA . VAL A 1 406 ? -9.497 8.472 18.715 1.00 98.50 406 VAL A CA 1
ATOM 3004 C C . VAL A 1 406 ? -10.328 7.738 17.666 1.00 98.50 406 VAL A C 1
ATOM 3006 O O . VAL A 1 406 ? -11.498 7.452 17.917 1.00 98.50 406 VAL A O 1
ATOM 3009 N N . ILE A 1 407 ? -9.733 7.374 16.528 1.00 98.50 407 ILE A N 1
ATOM 3010 C CA . ILE A 1 407 ? -10.409 6.608 15.472 1.00 98.50 407 ILE A CA 1
ATOM 3011 C C . ILE A 1 407 ? -10.915 5.272 16.008 1.00 98.50 407 ILE A C 1
ATOM 3013 O O . ILE A 1 407 ? -12.052 4.889 15.726 1.00 98.50 407 ILE A O 1
ATOM 3017 N N . PHE A 1 408 ? -10.111 4.581 16.815 1.00 98.38 408 PHE A N 1
ATOM 3018 C CA . PHE A 1 408 ? -10.510 3.329 17.440 1.00 98.38 408 PHE A CA 1
ATOM 3019 C C . PHE A 1 408 ? -11.732 3.513 18.346 1.00 98.38 408 PHE A C 1
ATOM 3021 O O . PHE A 1 408 ? -12.719 2.793 18.199 1.00 98.38 408 PHE A O 1
ATOM 3028 N N . VAL A 1 409 ? -11.711 4.512 19.234 1.00 98.50 409 VAL A N 1
ATOM 3029 C CA . VAL A 1 409 ? -12.842 4.822 20.124 1.00 98.50 409 VAL A CA 1
ATOM 3030 C C . VAL A 1 409 ? -14.091 5.181 19.322 1.00 98.50 409 VAL A C 1
ATOM 3032 O O . VAL A 1 409 ? -15.159 4.630 19.584 1.00 98.50 409 VAL A O 1
ATOM 3035 N N . VAL A 1 410 ? -13.969 6.048 18.315 1.00 98.69 410 VAL A N 1
ATOM 3036 C CA . VAL A 1 410 ? -15.082 6.410 17.424 1.00 98.69 410 VAL A CA 1
ATOM 3037 C C . VAL A 1 410 ? -15.629 5.173 16.713 1.00 98.69 410 VAL A C 1
ATOM 3039 O O . VAL A 1 410 ? -16.842 4.982 16.674 1.00 98.69 410 VAL A O 1
ATOM 3042 N N . SER A 1 411 ? -14.757 4.288 16.228 1.00 98.56 411 SER A N 1
ATOM 3043 C CA . SER A 1 411 ? -15.162 3.040 15.577 1.00 98.56 411 SER A CA 1
ATOM 3044 C C . SER A 1 411 ? -15.945 2.135 16.530 1.00 98.56 411 SER A C 1
ATOM 3046 O O . SER A 1 411 ? -16.991 1.607 16.156 1.00 98.56 411 SER A O 1
ATOM 3048 N N . VAL A 1 412 ? -15.495 1.998 17.785 1.00 98.50 412 VAL A N 1
ATOM 3049 C CA . VAL A 1 412 ? -16.218 1.228 18.810 1.00 98.50 412 VAL A CA 1
ATOM 3050 C C . VAL A 1 412 ? -17.602 1.837 19.025 1.00 98.50 412 VAL A C 1
ATOM 3052 O O . VAL A 1 412 ? -18.593 1.112 18.970 1.00 98.50 412 VAL A O 1
ATOM 3055 N N . LEU A 1 413 ? -17.682 3.159 19.220 1.00 98.56 413 LEU A N 1
ATOM 3056 C CA . LEU A 1 413 ? -18.940 3.882 19.442 1.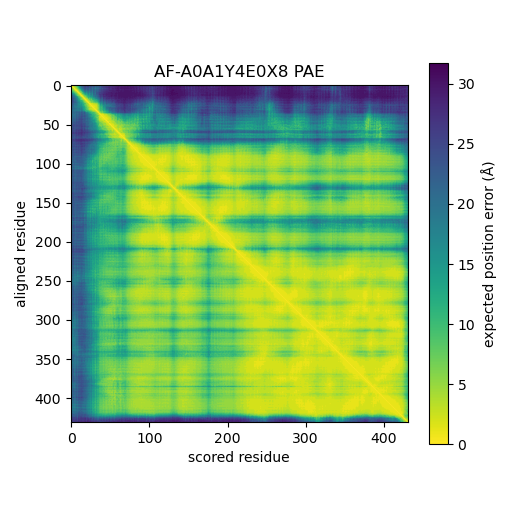00 98.56 413 LEU A CA 1
ATOM 3057 C C . LEU A 1 413 ? -19.917 3.743 18.269 1.00 98.56 413 LEU A C 1
ATOM 3059 O O . LEU A 1 413 ? -21.113 3.578 18.506 1.00 98.56 413 LEU A O 1
ATOM 3063 N N . ILE A 1 414 ? -19.424 3.761 17.027 1.00 98.50 414 ILE A N 1
ATOM 3064 C CA . ILE A 1 414 ? -20.238 3.519 15.828 1.00 98.50 414 ILE A CA 1
ATOM 3065 C C . ILE A 1 414 ? -20.786 2.090 15.831 1.00 98.50 414 ILE A C 1
ATOM 3067 O O . ILE A 1 414 ? -21.959 1.911 15.523 1.00 98.50 414 ILE A O 1
ATOM 3071 N N . TYR A 1 415 ? -19.997 1.082 16.214 1.00 98.12 415 TYR A N 1
ATOM 3072 C CA . TYR A 1 415 ? -20.457 -0.312 16.269 1.00 98.12 415 TYR A CA 1
ATOM 3073 C C . TYR A 1 415 ? -21.465 -0.592 17.395 1.00 98.12 415 TYR A C 1
ATOM 3075 O O . TYR A 1 415 ? -22.361 -1.422 17.222 1.00 98.12 415 TYR A O 1
ATOM 3083 N N . MET A 1 416 ? -21.356 0.096 18.537 1.00 97.44 416 MET A N 1
ATOM 3084 C CA . MET A 1 416 ? -22.204 -0.117 19.721 1.00 97.44 416 MET A CA 1
ATOM 3085 C C . MET A 1 416 ? -23.722 -0.218 19.435 1.00 97.44 416 MET A C 1
ATOM 3087 O O . MET A 1 416 ? -24.336 -1.186 19.896 1.00 97.44 416 MET A O 1
ATOM 3091 N N . PRO A 1 417 ? -24.373 0.726 18.721 1.00 96.50 417 PRO A N 1
ATOM 3092 C CA . PRO A 1 417 ? -25.808 0.642 18.438 1.00 96.50 417 PRO A CA 1
ATOM 3093 C C . PRO A 1 417 ? -26.189 -0.568 17.574 1.00 96.50 417 PRO A C 1
ATOM 3095 O O . PRO A 1 417 ? -27.239 -1.166 17.806 1.00 96.50 417 PRO A O 1
ATOM 3098 N N . PHE A 1 418 ? -25.338 -0.977 16.633 1.00 95.50 418 PHE A N 1
ATOM 3099 C CA . PHE A 1 418 ? -25.612 -2.118 15.754 1.00 95.50 418 PHE A CA 1
ATOM 3100 C C . PHE A 1 418 ? -25.471 -3.445 16.495 1.00 95.50 418 PHE A C 1
ATOM 3102 O O . PHE A 1 418 ? -26.321 -4.318 16.345 1.00 95.50 418 PHE A O 1
ATOM 3109 N N . VAL A 1 419 ? -24.478 -3.562 17.383 1.00 94.75 419 VAL A N 1
ATOM 3110 C CA . VAL A 1 419 ? -24.355 -4.718 18.285 1.00 94.75 419 VAL A CA 1
ATOM 3111 C C . VAL A 1 419 ? -25.606 -4.858 19.162 1.00 94.75 419 VAL A C 1
ATOM 3113 O O . VAL A 1 419 ? -26.137 -5.957 19.294 1.00 94.75 419 VAL A O 1
ATOM 3116 N N . LYS A 1 420 ? -26.140 -3.752 19.709 1.00 92.62 420 LYS A N 1
ATOM 3117 C CA . LYS A 1 420 ? -27.408 -3.785 20.466 1.00 92.62 420 LYS A CA 1
ATOM 3118 C C . LYS A 1 420 ? -28.585 -4.257 19.613 1.00 92.62 420 LYS A C 1
ATOM 3120 O O . LYS A 1 420 ? -29.387 -5.056 20.087 1.00 92.62 420 LYS A O 1
ATOM 3125 N N . ALA A 1 421 ? -28.697 -3.759 18.382 1.00 90.50 421 ALA A N 1
ATOM 3126 C CA . ALA A 1 421 ? -29.772 -4.144 17.470 1.00 90.50 421 ALA A CA 1
ATOM 3127 C C . ALA A 1 421 ? -29.716 -5.642 17.119 1.00 90.50 421 ALA A C 1
ATOM 3129 O O . ALA A 1 421 ? -30.748 -6.309 17.108 1.00 90.50 421 ALA A O 1
ATOM 3130 N N . MET A 1 422 ? -28.516 -6.187 16.907 1.00 87.62 422 MET A N 1
ATOM 3131 C CA . MET A 1 422 ? -28.316 -7.618 16.655 1.00 87.62 422 MET A CA 1
ATOM 3132 C C . MET A 1 422 ? -28.655 -8.503 17.857 1.00 87.62 422 MET A C 1
ATOM 3134 O O . MET A 1 422 ? -29.229 -9.576 17.677 1.00 87.62 422 MET A O 1
ATOM 3138 N N . ASP A 1 423 ? -28.297 -8.077 19.072 1.00 85.19 423 ASP A N 1
ATOM 3139 C CA . ASP A 1 423 ? -28.670 -8.787 20.301 1.00 85.19 423 ASP A CA 1
ATOM 3140 C C . ASP A 1 423 ? -30.202 -8.803 20.479 1.00 85.19 423 ASP A C 1
ATOM 3142 O O . ASP A 1 423 ? -30.763 -9.820 20.883 1.00 85.19 423 ASP A O 1
ATOM 3146 N N . ALA A 1 424 ? -30.888 -7.704 20.139 1.00 80.31 424 ALA A N 1
ATOM 3147 C CA . ALA A 1 424 ? -32.341 -7.587 20.264 1.00 80.31 424 ALA A CA 1
ATOM 3148 C C . ALA A 1 424 ? -33.111 -8.443 19.242 1.00 80.31 424 ALA A C 1
ATOM 3150 O O . ALA A 1 424 ? -34.101 -9.070 19.615 1.00 80.31 424 ALA A O 1
ATOM 3151 N N . ALA A 1 425 ? -32.655 -8.509 17.986 1.00 71.19 425 ALA A N 1
ATOM 3152 C CA . ALA A 1 425 ? -33.357 -9.215 16.910 1.00 71.19 425 ALA A CA 1
ATOM 3153 C C . ALA A 1 425 ? -33.652 -10.692 17.242 1.00 71.19 425 ALA A C 1
ATOM 3155 O O . ALA A 1 425 ? -34.763 -11.159 17.007 1.00 71.19 425 ALA A O 1
ATOM 3156 N N . VAL A 1 426 ? -32.712 -11.391 17.887 1.00 62.00 426 VAL A N 1
ATOM 3157 C CA . VAL A 1 426 ? -32.855 -12.820 18.229 1.00 62.00 426 VAL A CA 1
ATOM 3158 C C . VAL A 1 426 ? -33.751 -13.058 19.446 1.00 62.00 426 VAL A C 1
ATOM 3160 O O . VAL A 1 426 ? -34.485 -14.041 19.479 1.00 62.00 426 VAL A O 1
ATOM 3163 N N . THR A 1 427 ? -33.809 -12.129 20.410 1.00 57.06 427 THR A N 1
ATOM 3164 C CA . THR A 1 427 ? -34.762 -12.252 21.538 1.00 57.06 427 THR A CA 1
ATOM 3165 C C . THR A 1 427 ? -36.231 -12.228 21.103 1.00 57.06 427 THR A C 1
ATOM 3167 O O . THR A 1 427 ? -37.110 -12.600 21.881 1.00 57.06 427 THR A O 1
ATOM 3170 N N . THR A 1 428 ? -36.492 -11.785 19.872 1.00 56.97 428 THR A N 1
ATOM 3171 C CA . THR A 1 428 ? -37.798 -11.820 19.206 1.00 56.97 428 THR A CA 1
ATOM 3172 C C . THR A 1 428 ? -38.048 -13.100 18.408 1.00 56.97 428 THR A C 1
ATOM 3174 O O . THR A 1 428 ? -39.204 -13.384 18.144 1.00 56.97 428 THR A O 1
ATOM 3177 N N . GLU A 1 429 ? -37.012 -13.851 18.018 1.00 53.50 429 GLU A N 1
ATOM 3178 C CA . GLU A 1 429 ? -37.147 -15.146 17.322 1.00 53.50 429 GLU A CA 1
ATOM 3179 C C . GLU A 1 429 ? -37.241 -16.330 18.301 1.00 53.50 429 GLU A C 1
ATOM 3181 O O . GLU A 1 429 ? -37.813 -17.363 17.968 1.00 53.50 429 GLU A O 1
ATOM 3186 N N . GLU A 1 430 ? -36.707 -16.186 19.520 1.00 46.12 430 GLU A N 1
ATOM 3187 C CA . GLU A 1 430 ? -36.828 -17.185 20.598 1.00 46.12 430 GLU A CA 1
ATOM 3188 C C . GLU A 1 430 ? -38.127 -17.056 21.428 1.00 46.12 430 GLU A C 1
ATOM 3190 O O . GLU A 1 430 ? -38.342 -17.832 22.363 1.00 46.12 430 GLU A O 1
ATOM 3195 N N . LYS A 1 431 ? -38.993 -16.085 21.109 1.00 37.59 431 LYS A N 1
ATOM 3196 C CA . LYS A 1 431 ? -40.335 -15.906 21.689 1.00 37.59 431 LYS A CA 1
ATOM 3197 C C . LYS A 1 431 ? -41.398 -16.160 20.638 1.00 37.59 431 LYS A C 1
ATOM 3199 O O . LYS A 1 431 ? -42.433 -16.752 21.018 1.00 37.59 431 LYS A O 1
#

pLDDT: mean 82.3, std 18.8, range [22.92, 98.69]

Mean predicted aligned error: 9.39 Å

Radius of gyration: 24.41 Å; Cα contacts (8 Å, |Δi|>4): 645; chains: 1; bounding box: 73×56×64 Å

Secondary structure (DSSP, 8-state):
-GGGS-------TT---HHHHHHHHHHHHHHHHHS--HHHHHHHHHHHHHHHIIIIIISTTSHHHHHHSS--HHHHHHHHHHHHHHHTTHHHHHHHHHHHHHHHHTT--HHHHHHHHHHHHHHHSPEEEETTTEEEE-HHHHSGGGHHHHHHHHHHHHHHHHHHHH-TTTSPPPPTTS-HHHHHHHHHHHHHHHHHHHHHHHHHHHHHTTS-HHHHHIIIIIHHHHHHHHSHHHHHHHHHHHHHHHHTT--HHHHHHHHHHHHHHHHHHHHHHHHHTTPPP-----HHHHHHHT-TTSTT-HHHHHHHHHHH---HHHHHHHHHHHHHHHTT--HHHHHHTTTTT-HHHHHHHHHHHHHHHHHHHHHHHTTSSPPP-S---TTS-HHHHHHHHTTS-HHHHHHHHHHHHHHHHHHHHHHHHHHHHHHTT--

Foldseek 3Di:
DVVVVPDDPCPDPPDDDPVVVVVCLVLVLLLVLLPQDPVSLVLLQVLQVLLLCQLADQDDLHPCCVVPVDRPVVVSVVSVVVNCVDQLQPLLVSLLSSLQSVCVSVVHDSVLLSVLSSLLLVLLFDFDQDPVPGTDGRSCCRGLLVNQVSNVSSVQLSVQLVVQLVDPVQFDADDPPDDPVVNSCNRSVSSSVVSSVVSNVVQVVQVVVVHRPSRVCCVPPLPVVLCQCQDLVSVLVVLLVLLVCVLQVHNSSSRPCSPVQSSQSSLLQQCQVQVVVVHARDRLRHPLLLLQQQQQLAQLNVLLLLVLCCPAPPDPQLVVLSVVSNVSSQQSNCVSVSVSDVSHNDPLNSVLSSVLNSLSSVLSSVCPVVVLQARFNRSHNSRHGNLVSSCSRRNRRVSSSVSSVVSSVVSNVSSNVSSVVVNVVVVVVVD